Protein AF-A0A9W9Z3E3-F1 (afdb_monomer_lite)

Sequence (407 aa):
MTTNWYSVPPYMSRKEGSYEGLFPFILDWVTRTCCMPCINGHGPTAVDYEHDRGGMTAEKDNVSVVHKNEYEADMSFPIEGYKGQSRYGTYRYVPLMESAGVAFVASLPTAGEKTNFVIMVCTACFPMLVMTILMMLLAGTVLWALESNTNPEEFPKLFTRGLWEGFWWAYTTCTTLGYGDKVPRSVLGRLFTIAWTLAGLVIMSLLVAEMTNALISYSVLQTTNRKIYGAKIGAIQASPEFALGVRKTARMNPVLAGASMKLEKCFLDFVELNKGDISHKIEETVKTPTLHDESIAEDIGLLDPTADQFYLSVLGALILFAVASLCGLAYHTHRVLKQRANTAAYNHLATIRREMEQEVNRFYRRFSEIVNKLRKTHIRERRLFLASKRSNFYQIKHTSYRSYAEY

Foldseek 3Di:
DEAAEEDDPPAWDDDPNDIHHVPQVVVQVCQCVPVPADPPPPGGDDYDQQAWQVRHGSYDPAPVVLVVCVVGHPYTDDDDDDPPQQDDVPHGDDDDDDDPDDDDDDDDDDPVVVVVLVVVLVVQLVVLVVVLLVVLLVQLLVLLVVACVPPCPQQPVPNVRNSVSSSVCLVCLLVVVCPVSHDGDDPVSVVSSVVSSVVSVVSVVVSVVSSVVSQLVVLCPPQPDPQLAAAEDEDAPNDPVQVVSVVSNHNYDHDDPPDDPPVVVVVVVVCVVCVPVCVVCCVVVDPPPPPPPPSCSVRPCCPVPPDPNVVVVVVVVVVVVVVVVVVVVVVVVVVVVVVVVVVVVVVVVVVVVVVVVVVVVVVVVVVVVVVVVVVVVVVVVVVVVVVVVVVVVVVVVVVVVVVVVPD

Structure (mmCIF, N/CA/C/O backbone):
data_AF-A0A9W9Z3E3-F1
#
_entry.id   AF-A0A9W9Z3E3-F1
#
loop_
_atom_site.group_PDB
_atom_site.id
_atom_site.type_symbol
_atom_site.label_atom_id
_atom_site.label_alt_id
_atom_site.label_comp_id
_atom_site.label_asym_id
_atom_site.label_entity_id
_atom_site.label_seq_id
_atom_site.pdbx_PDB_ins_code
_atom_site.Cartn_x
_atom_site.Cartn_y
_atom_site.Cartn_z
_atom_site.occupancy
_atom_site.B_iso_or_equiv
_atom_site.auth_seq_id
_atom_site.auth_comp_id
_atom_site.auth_asym_id
_atom_site.auth_atom_id
_atom_site.pdbx_PDB_model_num
ATOM 1 N N . MET A 1 1 ? 31.876 -4.928 -55.968 1.00 79.94 1 MET A N 1
ATOM 2 C CA . MET A 1 1 ? 30.454 -5.087 -55.589 1.00 79.94 1 MET A CA 1
ATOM 3 C C . MET A 1 1 ? 30.019 -3.787 -54.959 1.00 79.94 1 MET A C 1
ATOM 5 O O . MET A 1 1 ? 30.710 -3.324 -54.064 1.00 79.94 1 MET A O 1
ATOM 9 N N . THR A 1 2 ? 28.961 -3.183 -55.479 1.00 85.81 2 THR A N 1
ATOM 10 C CA . THR A 1 2 ? 28.475 -1.864 -55.042 1.00 85.81 2 THR A CA 1
ATOM 11 C C . THR A 1 2 ? 27.702 -1.973 -53.737 1.00 85.81 2 THR A C 1
ATOM 13 O O . THR A 1 2 ? 27.032 -2.983 -53.495 1.00 85.81 2 THR A O 1
ATOM 16 N N . THR A 1 3 ? 27.790 -0.948 -52.894 1.00 88.12 3 THR A N 1
ATOM 17 C CA . THR A 1 3 ? 27.108 -0.934 -51.597 1.00 88.12 3 THR A CA 1
ATOM 18 C C . THR A 1 3 ? 26.205 0.278 -51.433 1.00 88.12 3 THR A C 1
ATOM 20 O O . THR A 1 3 ? 26.329 1.281 -52.129 1.00 88.12 3 THR A O 1
ATOM 23 N N . ASN A 1 4 ? 25.267 0.158 -50.504 1.00 89.69 4 ASN A N 1
ATOM 24 C CA . ASN A 1 4 ? 24.410 1.239 -50.049 1.00 89.69 4 ASN A CA 1
ATOM 25 C C . ASN A 1 4 ? 24.325 1.153 -48.520 1.00 89.69 4 ASN A C 1
ATOM 27 O O . ASN A 1 4 ? 23.906 0.119 -47.987 1.00 89.69 4 ASN A O 1
ATOM 31 N N . TRP A 1 5 ? 24.771 2.191 -47.808 1.00 88.25 5 TRP A N 1
ATOM 32 C CA . TRP A 1 5 ? 24.929 2.117 -46.359 1.00 88.25 5 TRP A CA 1
ATOM 33 C C . TRP A 1 5 ? 24.675 3.422 -45.599 1.00 88.25 5 TRP A C 1
ATOM 35 O O . TRP A 1 5 ? 24.687 4.516 -46.156 1.00 88.25 5 TRP A O 1
ATOM 45 N N . TYR A 1 6 ? 24.417 3.286 -44.294 1.00 87.19 6 TYR A N 1
ATOM 46 C CA . TYR A 1 6 ? 24.228 4.395 -43.350 1.00 87.19 6 TYR A CA 1
ATOM 47 C C . TYR A 1 6 ? 25.208 4.282 -42.175 1.00 87.19 6 TYR A C 1
ATOM 49 O O . TYR A 1 6 ? 25.476 3.179 -41.691 1.00 87.19 6 TYR A O 1
ATOM 57 N N . SER A 1 7 ? 25.741 5.418 -41.715 1.00 86.25 7 SER A N 1
ATOM 58 C CA . SER A 1 7 ? 26.729 5.474 -40.632 1.00 86.25 7 SER A CA 1
ATOM 59 C C . SER A 1 7 ? 26.086 5.174 -39.273 1.00 86.25 7 SER A C 1
ATOM 61 O O . SER A 1 7 ? 25.266 5.944 -38.775 1.00 86.25 7 SER A O 1
ATOM 63 N N . VAL A 1 8 ? 26.462 4.042 -38.669 1.00 81.50 8 VAL A N 1
ATOM 64 C CA . VAL A 1 8 ? 26.004 3.601 -37.340 1.00 81.50 8 VAL A CA 1
ATOM 65 C C . VAL A 1 8 ? 27.182 2.970 -36.590 1.00 81.50 8 VAL A C 1
ATOM 67 O O . VAL A 1 8 ? 27.413 1.762 -36.706 1.00 81.50 8 VAL A O 1
ATOM 70 N N . PRO A 1 9 ? 27.962 3.748 -35.821 1.00 80.56 9 PRO A N 1
ATOM 71 C CA . PRO A 1 9 ? 29.017 3.201 -34.971 1.00 80.56 9 PRO A CA 1
ATOM 72 C C . PRO A 1 9 ? 28.441 2.241 -33.908 1.00 80.56 9 PRO A C 1
ATOM 74 O O . PRO A 1 9 ? 27.387 2.542 -33.344 1.00 80.56 9 PRO A O 1
ATOM 77 N N . PRO A 1 10 ? 29.095 1.100 -33.599 1.00 82.44 10 PRO A N 1
ATOM 78 C CA . PRO A 1 10 ? 30.403 0.625 -34.080 1.00 82.44 10 PRO A CA 1
ATOM 79 C C . PRO A 1 10 ? 30.342 -0.246 -35.355 1.00 82.44 10 PRO A C 1
ATOM 81 O O . PRO A 1 10 ? 31.330 -0.876 -35.734 1.00 82.44 10 PRO A O 1
ATOM 84 N N . TYR A 1 11 ? 29.186 -0.343 -36.011 1.00 83.00 11 TYR A N 1
ATOM 85 C CA . TYR A 1 11 ? 28.968 -1.287 -37.107 1.00 83.00 11 TYR A CA 1
ATOM 86 C C . TYR A 1 11 ? 29.518 -0.804 -38.448 1.00 83.00 11 TYR A C 1
ATOM 88 O O . TYR A 1 11 ? 30.091 -1.600 -39.192 1.00 83.00 11 TYR A O 1
ATOM 96 N N . MET A 1 12 ? 29.351 0.482 -38.748 1.00 85.25 12 MET A N 1
ATOM 97 C CA . MET A 1 12 ? 29.863 1.126 -39.955 1.00 85.25 12 MET A CA 1
ATOM 98 C C . MET A 1 12 ? 30.114 2.604 -39.672 1.00 85.25 12 MET A C 1
ATOM 100 O O . MET A 1 12 ? 29.231 3.293 -39.161 1.00 85.25 12 MET A O 1
ATOM 104 N N . SER A 1 13 ? 31.303 3.089 -40.005 1.00 87.12 13 SER A N 1
ATOM 105 C CA . SER A 1 13 ? 31.675 4.494 -39.894 1.00 87.12 13 SER A CA 1
ATOM 106 C C . SER A 1 13 ? 32.766 4.844 -40.900 1.00 87.12 13 SER A C 1
ATOM 108 O O . SER A 1 13 ? 33.532 3.983 -41.337 1.00 87.12 13 SER A O 1
ATOM 110 N N . ARG A 1 14 ? 32.854 6.125 -41.254 1.00 85.50 14 ARG A N 1
ATOM 111 C CA . ARG A 1 14 ? 33.903 6.651 -42.124 1.00 85.50 14 ARG A CA 1
ATOM 112 C C . ARG A 1 14 ? 34.845 7.529 -41.307 1.00 85.50 14 ARG A C 1
ATOM 114 O O . ARG A 1 14 ? 34.413 8.547 -40.765 1.00 85.50 14 ARG A O 1
ATOM 121 N N . LYS A 1 15 ? 36.124 7.156 -41.234 1.00 81.75 15 LYS A N 1
ATOM 122 C CA . LYS A 1 15 ? 37.186 7.938 -40.580 1.00 81.75 15 LYS A CA 1
ATOM 123 C C . LYS A 1 15 ? 38.304 8.217 -41.582 1.00 81.75 15 LYS A C 1
ATOM 125 O O . LYS A 1 15 ? 38.870 7.291 -42.142 1.00 81.75 15 LYS A O 1
ATOM 130 N N . GLU A 1 16 ? 38.585 9.497 -41.841 1.00 77.00 16 GLU A N 1
ATOM 131 C CA . GLU A 1 16 ? 39.736 9.959 -42.649 1.00 77.00 16 GLU A CA 1
ATOM 132 C C . GLU A 1 16 ? 39.914 9.261 -44.020 1.00 77.00 16 GLU A C 1
ATOM 134 O O . GLU A 1 16 ? 41.026 9.051 -44.491 1.00 77.00 16 GLU A O 1
ATOM 139 N N . GLY A 1 17 ? 38.808 8.904 -44.687 1.00 75.12 17 GLY A N 1
ATOM 140 C CA . GLY A 1 17 ? 38.830 8.225 -45.993 1.00 75.12 17 GLY A CA 1
ATOM 141 C C . GLY A 1 17 ? 38.913 6.695 -45.931 1.00 75.12 17 GLY A C 1
ATOM 142 O O . GLY A 1 17 ? 38.809 6.052 -46.969 1.00 75.12 17 GLY A O 1
ATOM 143 N N . SER A 1 18 ? 39.027 6.115 -44.734 1.00 80.44 18 SER A N 1
ATOM 144 C CA . SER A 1 18 ? 38.912 4.678 -44.473 1.00 80.44 18 SER A CA 1
ATOM 145 C C . SER A 1 18 ? 37.507 4.307 -43.979 1.00 80.44 18 SER A C 1
ATOM 147 O O . SER A 1 18 ? 36.839 5.091 -43.293 1.00 80.44 18 SER A O 1
ATOM 149 N N . TYR A 1 19 ? 37.067 3.095 -44.325 1.00 86.69 19 TYR A N 1
ATOM 150 C CA . TYR A 1 19 ? 35.799 2.509 -43.889 1.00 86.69 19 TYR A CA 1
ATOM 151 C C . TYR A 1 19 ? 36.064 1.553 -42.731 1.00 86.69 19 TYR A C 1
ATOM 153 O O . TYR A 1 19 ? 36.635 0.478 -42.913 1.00 86.69 19 TYR A O 1
ATOM 161 N N . GLU A 1 20 ? 35.653 1.953 -41.531 1.00 84.94 20 GLU A N 1
ATOM 162 C CA . GLU A 1 20 ? 35.907 1.211 -40.301 1.00 84.94 20 GLU A CA 1
ATOM 163 C C . GLU A 1 20 ? 34.605 0.734 -39.672 1.00 84.94 20 GLU A C 1
ATOM 165 O O . GLU A 1 20 ? 33.596 1.444 -39.624 1.00 84.94 20 GLU A O 1
ATOM 170 N N . GLY A 1 21 ? 34.642 -0.482 -39.142 1.00 85.44 21 GLY A N 1
ATOM 171 C CA . GLY A 1 21 ? 33.518 -1.081 -38.448 1.00 85.44 21 GLY A CA 1
ATOM 172 C C . GLY A 1 21 ? 33.441 -2.575 -38.691 1.00 85.44 21 GLY A C 1
ATOM 173 O O . GLY A 1 21 ? 34.265 -3.178 -39.384 1.00 85.44 21 GLY A O 1
ATOM 174 N N . LEU A 1 22 ? 32.409 -3.173 -38.115 1.00 85.06 22 LEU A N 1
ATOM 175 C CA . LEU A 1 22 ? 32.167 -4.599 -38.240 1.00 85.06 22 LEU A CA 1
ATOM 176 C C . LEU A 1 22 ? 31.778 -5.005 -39.673 1.00 85.06 22 LEU A C 1
ATOM 178 O O . LEU A 1 22 ? 32.251 -6.031 -40.159 1.00 85.06 22 LEU A O 1
ATOM 182 N N . PHE A 1 23 ? 30.940 -4.217 -40.360 1.00 86.69 23 PHE A N 1
ATOM 183 C CA . PHE A 1 23 ? 30.477 -4.568 -41.707 1.00 86.69 23 PHE A CA 1
ATOM 184 C C . PHE A 1 23 ? 31.610 -4.570 -42.745 1.00 86.69 23 PHE A C 1
ATOM 186 O O . PHE A 1 23 ? 31.738 -5.595 -43.416 1.00 86.69 23 PHE A O 1
ATOM 193 N N . PRO A 1 24 ? 32.474 -3.536 -42.858 1.00 88.44 24 PRO A N 1
ATOM 194 C CA . PRO A 1 24 ? 33.596 -3.570 -43.797 1.00 88.44 24 PRO A CA 1
ATOM 195 C C . PRO A 1 24 ? 34.534 -4.750 -43.565 1.00 88.44 24 PRO A C 1
ATOM 197 O O . PRO A 1 24 ? 34.915 -5.437 -44.508 1.00 88.44 24 PRO A O 1
ATOM 200 N N . PHE A 1 25 ? 34.837 -5.049 -42.296 1.00 85.88 25 PHE A N 1
ATOM 201 C CA . PHE A 1 25 ? 35.684 -6.181 -41.929 1.00 85.88 25 PHE A CA 1
ATOM 202 C C . PHE A 1 25 ? 35.102 -7.521 -42.408 1.00 85.88 25 PHE A C 1
ATOM 204 O O . PHE A 1 25 ? 35.803 -8.317 -43.036 1.00 85.88 25 PHE A O 1
ATOM 211 N N . ILE A 1 26 ? 33.814 -7.771 -42.147 1.00 84.50 26 ILE A N 1
ATOM 212 C CA . ILE A 1 26 ? 33.147 -9.018 -42.546 1.00 84.50 26 ILE A CA 1
ATOM 213 C C . ILE A 1 26 ? 33.014 -9.104 -44.069 1.00 84.50 26 ILE A C 1
ATOM 215 O O . ILE A 1 26 ? 33.304 -10.150 -44.648 1.00 84.50 26 ILE A O 1
ATOM 219 N N . LEU A 1 27 ? 32.569 -8.032 -44.726 1.00 84.06 27 LEU A N 1
ATOM 220 C CA . LEU A 1 27 ? 32.295 -8.037 -46.162 1.00 84.06 27 LEU A CA 1
ATOM 221 C C . LEU A 1 27 ? 33.575 -8.188 -46.982 1.00 84.06 27 LEU A C 1
ATOM 223 O O . LE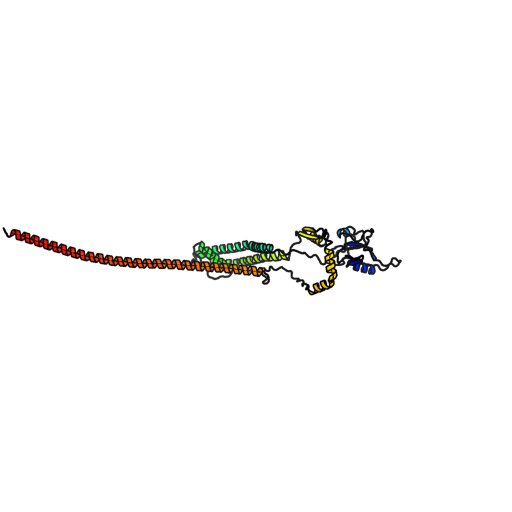U A 1 27 ? 33.599 -8.994 -47.913 1.00 84.06 27 LEU A O 1
ATOM 227 N N . ASP A 1 28 ? 34.658 -7.513 -46.607 1.00 84.44 28 ASP A N 1
ATOM 228 C CA . ASP A 1 28 ? 35.954 -7.679 -47.269 1.00 84.44 28 ASP A CA 1
ATOM 229 C C . ASP A 1 28 ? 36.500 -9.098 -47.081 1.00 84.44 28 ASP A C 1
ATOM 231 O O . ASP A 1 28 ? 37.038 -9.694 -48.017 1.00 84.44 28 ASP A O 1
ATOM 235 N N . TRP A 1 29 ? 36.329 -9.681 -45.892 1.00 82.44 29 TRP A N 1
ATOM 236 C CA . TRP A 1 29 ? 36.762 -11.049 -45.625 1.00 82.44 29 TRP A CA 1
ATOM 237 C C . TRP A 1 29 ? 35.956 -12.081 -46.427 1.00 82.44 29 TRP A C 1
ATOM 239 O O . TRP A 1 29 ? 36.536 -12.956 -47.081 1.00 82.44 29 TRP A O 1
ATOM 249 N N . VAL A 1 30 ? 34.626 -11.961 -46.439 1.00 78.94 30 VAL A N 1
ATOM 250 C CA . VAL A 1 30 ? 33.724 -12.869 -47.165 1.00 78.94 30 VAL A CA 1
ATOM 251 C C . VAL A 1 30 ? 33.922 -12.750 -48.673 1.00 78.94 30 VAL A C 1
ATOM 253 O O . VAL A 1 30 ? 34.034 -13.766 -49.355 1.00 78.94 30 VAL A O 1
ATOM 256 N N . THR A 1 31 ? 34.014 -11.535 -49.215 1.00 77.12 31 THR A N 1
ATOM 257 C CA . THR A 1 31 ? 34.186 -11.341 -50.663 1.00 77.12 31 THR A CA 1
ATOM 258 C C . THR A 1 31 ? 35.518 -11.883 -51.163 1.00 77.12 31 THR A C 1
ATOM 260 O O . THR A 1 31 ? 35.532 -12.593 -52.171 1.00 77.12 31 THR A O 1
ATOM 263 N N . ARG A 1 32 ? 36.618 -11.663 -50.431 1.00 75.56 32 ARG A N 1
ATOM 264 C CA . ARG A 1 32 ? 37.931 -12.237 -50.770 1.00 75.56 32 ARG A CA 1
ATOM 265 C C . ARG A 1 32 ? 37.937 -13.762 -50.697 1.00 75.56 32 ARG A C 1
ATOM 267 O O . ARG A 1 32 ? 38.517 -14.404 -51.569 1.00 75.56 32 ARG A O 1
ATOM 274 N N . THR A 1 33 ? 37.279 -14.337 -49.690 1.00 76.12 33 THR A N 1
ATOM 275 C CA . THR A 1 33 ? 37.248 -15.793 -49.476 1.00 76.12 33 THR A CA 1
ATOM 276 C C . THR A 1 33 ? 36.352 -16.504 -50.491 1.00 76.12 33 THR A C 1
ATOM 278 O O . THR A 1 33 ? 36.727 -17.545 -51.025 1.00 76.12 33 THR A O 1
ATOM 281 N N . CYS A 1 34 ? 35.174 -15.951 -50.786 1.00 72.62 34 CYS A N 1
ATOM 282 C CA . CYS A 1 34 ? 34.179 -16.609 -51.632 1.00 72.62 34 CYS A CA 1
ATOM 283 C C . CYS A 1 34 ? 34.364 -16.347 -53.129 1.00 72.62 34 CYS A C 1
ATOM 285 O O . CYS A 1 34 ? 34.066 -17.232 -53.927 1.00 72.62 34 CYS A O 1
ATOM 287 N N . CYS A 1 35 ? 34.810 -15.152 -53.531 1.00 70.56 35 CYS A N 1
ATOM 288 C CA . CYS A 1 35 ? 34.822 -14.788 -54.951 1.00 70.56 35 CYS A CA 1
ATOM 289 C C . CYS A 1 35 ? 36.091 -15.234 -55.683 1.00 70.56 35 CYS A C 1
ATOM 291 O O . CYS A 1 35 ? 36.029 -15.399 -56.897 1.00 70.56 35 CYS A O 1
ATOM 293 N N . MET A 1 36 ? 37.204 -15.469 -54.969 1.00 65.19 36 MET A N 1
ATOM 294 C CA . MET A 1 36 ? 38.528 -15.766 -55.543 1.00 65.19 36 MET A CA 1
ATOM 295 C C . MET A 1 36 ? 38.990 -14.714 -56.593 1.00 65.19 36 MET A C 1
ATOM 297 O O . MET A 1 36 ? 38.226 -13.841 -57.012 1.00 65.19 36 MET A O 1
ATOM 301 N N . PRO A 1 37 ? 40.277 -14.671 -56.981 1.00 71.06 37 PRO A N 1
ATOM 302 C CA . PRO A 1 37 ? 40.711 -13.768 -58.046 1.00 71.06 37 PRO A CA 1
ATOM 303 C C . PRO A 1 37 ? 40.162 -14.213 -59.408 1.00 71.06 37 PRO A C 1
ATOM 305 O O . PRO A 1 37 ? 40.204 -15.393 -59.762 1.00 71.06 37 PRO A O 1
ATOM 308 N N . CYS A 1 38 ? 39.679 -13.256 -60.199 1.00 69.62 38 CYS A N 1
ATOM 309 C CA . CYS A 1 38 ? 39.196 -13.518 -61.550 1.00 69.62 38 CYS A CA 1
ATOM 310 C C . CYS A 1 38 ? 40.362 -13.931 -62.464 1.00 69.62 38 CYS A C 1
ATOM 312 O O . CYS A 1 38 ? 41.304 -13.165 -62.665 1.00 69.62 38 CYS A O 1
ATOM 314 N N . ILE A 1 39 ? 40.267 -15.117 -63.073 1.00 67.69 39 ILE A N 1
ATOM 315 C CA . ILE A 1 39 ? 41.341 -15.732 -63.881 1.00 67.69 39 ILE A CA 1
ATOM 316 C C . ILE A 1 39 ? 41.665 -14.911 -65.152 1.00 67.69 39 ILE A C 1
ATOM 318 O O . ILE A 1 39 ? 42.793 -14.936 -65.634 1.00 67.69 39 ILE A O 1
ATOM 322 N N . ASN A 1 40 ? 40.721 -14.100 -65.647 1.00 71.81 40 ASN A N 1
ATOM 323 C CA . ASN A 1 40 ? 40.859 -13.303 -66.877 1.00 71.81 40 ASN A CA 1
ATOM 324 C C . ASN A 1 40 ? 41.462 -11.894 -66.667 1.00 71.81 40 ASN A C 1
ATOM 326 O O . ASN A 1 40 ? 41.159 -10.976 -67.422 1.00 71.81 40 ASN A O 1
ATOM 330 N N . GLY A 1 41 ? 42.288 -11.689 -65.635 1.00 65.62 41 GLY A N 1
ATOM 331 C CA . GLY A 1 41 ? 43.037 -10.433 -65.446 1.00 65.62 41 GLY A CA 1
ATOM 332 C C . GLY A 1 41 ? 42.264 -9.275 -64.800 1.00 65.62 41 GLY A C 1
ATOM 333 O O . GLY A 1 41 ? 42.801 -8.179 -64.686 1.00 65.62 41 GLY A O 1
ATOM 334 N N . HIS A 1 42 ? 41.039 -9.507 -64.322 1.00 69.94 42 HIS A N 1
ATOM 335 C CA . HIS A 1 42 ? 40.226 -8.490 -63.635 1.00 69.94 42 HIS A CA 1
ATOM 336 C C . HIS A 1 42 ? 40.556 -8.316 -62.136 1.00 69.94 42 HIS A C 1
ATOM 338 O O . HIS A 1 42 ? 39.926 -7.504 -61.466 1.00 69.94 42 HIS A O 1
ATOM 344 N N . GLY A 1 43 ? 41.547 -9.047 -61.609 1.00 75.69 43 GLY A N 1
ATOM 345 C CA . GLY A 1 43 ? 42.008 -8.914 -60.223 1.00 75.69 43 GLY A CA 1
ATOM 346 C C . GLY A 1 43 ? 41.074 -9.541 -59.172 1.00 75.69 43 GLY A C 1
ATOM 347 O O . GLY A 1 43 ? 40.173 -10.315 -59.516 1.00 75.69 43 GLY A O 1
ATOM 348 N N . PRO A 1 44 ? 41.324 -9.282 -57.873 1.00 73.81 44 PRO A N 1
ATOM 349 C CA . PRO A 1 44 ? 40.460 -9.730 -56.785 1.00 73.81 44 PRO A CA 1
ATOM 350 C C . PRO A 1 44 ? 39.157 -8.924 -56.738 1.00 73.81 44 PRO A C 1
ATOM 352 O O . PRO A 1 44 ? 39.146 -7.717 -56.974 1.00 73.81 44 PRO A O 1
ATOM 355 N N . THR A 1 45 ? 38.056 -9.586 -56.380 1.00 77.25 45 THR A N 1
ATOM 356 C CA . THR A 1 45 ? 36.779 -8.899 -56.144 1.00 77.25 45 THR A CA 1
ATOM 357 C C . THR A 1 45 ? 36.886 -8.037 -54.886 1.00 77.25 45 THR A C 1
ATOM 359 O O . THR A 1 45 ? 37.235 -8.548 -53.823 1.00 77.25 45 THR A O 1
ATOM 362 N N . ALA A 1 46 ? 36.569 -6.748 -55.007 1.00 81.38 46 ALA A N 1
ATOM 363 C CA . ALA A 1 46 ? 36.526 -5.800 -53.897 1.00 81.38 46 ALA A CA 1
ATOM 364 C C . ALA A 1 46 ? 35.113 -5.233 -53.704 1.00 81.38 46 ALA A C 1
ATOM 366 O O . ALA A 1 46 ? 34.293 -5.201 -54.635 1.00 81.38 46 ALA A O 1
ATOM 367 N N . VAL A 1 47 ? 34.831 -4.800 -52.480 1.00 86.06 47 VAL A N 1
ATOM 368 C CA . VAL A 1 47 ? 33.605 -4.090 -52.118 1.00 86.06 47 VAL A CA 1
ATOM 369 C C . VAL A 1 47 ? 33.839 -2.595 -52.319 1.00 86.06 47 VAL A C 1
ATOM 371 O O . VAL A 1 47 ? 34.868 -2.068 -51.909 1.00 86.06 47 VAL A O 1
ATOM 374 N N . ASP A 1 48 ? 32.906 -1.935 -52.996 1.00 86.88 48 ASP A N 1
ATOM 375 C CA . ASP A 1 48 ? 32.918 -0.494 -53.220 1.00 86.88 48 ASP A CA 1
ATOM 376 C C . ASP A 1 48 ? 32.006 0.169 -52.183 1.00 86.88 48 ASP A C 1
ATOM 378 O O . ASP A 1 48 ? 30.788 -0.029 -52.200 1.00 86.88 48 ASP A O 1
ATOM 382 N N . TYR A 1 49 ? 32.616 0.912 -51.258 1.00 88.62 49 TYR A N 1
ATOM 383 C CA . TYR A 1 49 ? 31.930 1.676 -50.211 1.00 88.62 49 TYR A CA 1
ATOM 384 C C . TYR A 1 49 ? 31.736 3.152 -50.576 1.00 88.62 49 TYR A C 1
ATOM 386 O O . TYR A 1 49 ? 31.163 3.894 -49.778 1.00 88.62 49 TYR A O 1
ATOM 394 N N . GLU A 1 50 ? 32.214 3.585 -51.744 1.00 87.62 50 GLU A N 1
ATOM 395 C CA . GLU A 1 50 ? 32.115 4.965 -52.218 1.00 87.62 50 GLU A CA 1
ATOM 396 C C . GLU A 1 50 ? 30.889 5.170 -53.095 1.00 87.62 50 GLU A C 1
ATOM 398 O O . GLU A 1 50 ? 30.175 6.161 -52.914 1.00 87.62 50 GLU A O 1
ATOM 403 N N . HIS A 1 51 ? 30.625 4.229 -54.004 1.00 88.31 51 HIS A N 1
ATOM 404 C CA . HIS A 1 51 ? 29.596 4.381 -55.025 1.00 88.31 51 HIS A CA 1
ATOM 405 C C . HIS A 1 51 ? 28.578 3.236 -55.032 1.00 88.31 51 HIS A C 1
ATOM 407 O O . HIS A 1 51 ? 28.904 2.055 -54.865 1.00 88.31 51 HIS A O 1
ATOM 413 N N . ASP A 1 52 ? 27.321 3.603 -55.271 1.00 85.06 52 ASP A N 1
ATOM 414 C CA . ASP A 1 52 ? 26.261 2.659 -55.604 1.00 85.06 52 ASP A CA 1
ATOM 415 C C . ASP A 1 52 ? 26.278 2.303 -57.105 1.00 85.06 52 ASP A C 1
ATOM 417 O O . ASP A 1 52 ? 27.068 2.824 -57.897 1.00 85.06 52 ASP A O 1
ATOM 421 N N . ARG A 1 53 ? 25.404 1.387 -57.535 1.00 80.06 53 ARG A N 1
ATOM 422 C CA . ARG A 1 53 ? 25.312 0.935 -58.936 1.00 80.06 53 ARG A CA 1
ATOM 423 C C . ARG A 1 53 ? 24.922 2.055 -59.901 1.00 80.06 53 ARG A C 1
ATOM 425 O O . ARG A 1 53 ? 25.186 1.933 -61.097 1.00 80.06 53 ARG A O 1
ATOM 432 N N . GLY A 1 54 ? 24.287 3.115 -59.402 1.00 79.56 54 GLY A N 1
ATOM 433 C CA . GLY A 1 54 ? 23.934 4.314 -60.160 1.00 79.56 54 GLY A CA 1
ATOM 434 C C . GLY A 1 54 ? 25.065 5.343 -60.248 1.00 79.56 54 GLY A C 1
ATOM 435 O O . GLY A 1 54 ? 24.909 6.341 -60.949 1.00 79.56 54 GLY A O 1
ATOM 436 N N . GLY A 1 55 ? 26.193 5.114 -59.567 1.00 80.69 55 GLY A N 1
ATOM 437 C CA . GLY A 1 55 ? 27.313 6.051 -59.485 1.00 80.69 55 GLY A CA 1
ATOM 438 C C . GLY A 1 55 ? 27.088 7.203 -58.500 1.00 80.69 55 GLY A C 1
ATOM 439 O O . GLY A 1 55 ? 27.840 8.176 -58.530 1.00 80.69 55 GLY A O 1
ATOM 440 N N . MET A 1 56 ? 26.064 7.128 -57.646 1.00 83.50 56 MET A N 1
ATOM 441 C CA . MET A 1 56 ? 25.844 8.077 -56.550 1.00 83.50 56 MET A CA 1
ATOM 442 C C . MET A 1 56 ? 26.582 7.615 -55.288 1.00 83.50 56 MET A C 1
ATOM 444 O O . MET A 1 56 ? 27.075 6.491 -55.223 1.00 83.50 56 MET A O 1
ATOM 448 N N . THR A 1 57 ? 26.662 8.474 -54.267 1.00 87.12 57 THR A N 1
ATOM 449 C CA . THR A 1 57 ? 27.342 8.136 -53.008 1.00 87.12 57 THR A CA 1
ATOM 450 C C . THR A 1 57 ? 26.674 6.941 -52.327 1.00 87.12 57 THR A C 1
ATOM 452 O O . THR A 1 57 ? 25.459 6.943 -52.100 1.00 87.12 57 THR A O 1
ATOM 455 N N . ALA A 1 58 ? 27.468 5.928 -51.979 1.00 86.50 58 ALA A N 1
ATOM 456 C CA . ALA A 1 58 ? 27.002 4.745 -51.257 1.00 86.50 58 ALA A CA 1
ATOM 457 C C . ALA A 1 58 ? 26.535 5.086 -49.831 1.00 86.50 58 ALA A C 1
ATOM 459 O O . ALA A 1 58 ? 25.585 4.480 -49.340 1.00 86.50 58 ALA A O 1
ATOM 460 N N . GLU A 1 59 ? 27.158 6.083 -49.193 1.00 88.50 59 GLU A N 1
ATOM 461 C CA . GLU A 1 59 ? 26.721 6.640 -47.910 1.00 88.50 59 GLU A CA 1
ATOM 462 C C . GLU A 1 59 ? 25.425 7.447 -48.092 1.00 88.50 59 GLU A C 1
ATOM 464 O O . GLU A 1 59 ? 25.358 8.371 -48.912 1.00 88.50 59 GLU A O 1
ATOM 469 N N . LYS A 1 60 ? 24.386 7.092 -47.332 1.00 85.75 60 LYS A N 1
ATOM 470 C CA . LYS A 1 60 ? 23.090 7.786 -47.305 1.00 85.75 60 LYS A CA 1
ATOM 471 C C . LYS A 1 60 ? 22.928 8.582 -46.011 1.00 85.75 60 LYS A C 1
ATOM 473 O O . LYS A 1 60 ? 23.560 8.280 -45.009 1.00 85.75 60 LYS A O 1
ATOM 478 N N . ASP A 1 61 ? 22.017 9.555 -46.007 1.00 79.25 61 ASP A N 1
ATOM 479 C CA . ASP A 1 61 ? 21.765 10.420 -44.838 1.00 79.25 61 ASP A CA 1
ATOM 480 C C . ASP A 1 61 ? 20.862 9.788 -43.768 1.00 79.25 61 ASP A C 1
ATOM 482 O O . ASP A 1 61 ? 20.775 10.278 -42.641 1.00 79.25 61 ASP A O 1
ATOM 486 N N . ASN A 1 62 ? 20.112 8.741 -44.118 1.00 73.00 62 ASN A N 1
ATOM 487 C CA . ASN A 1 62 ? 19.153 8.112 -43.214 1.00 73.00 62 ASN A CA 1
ATOM 488 C C . ASN A 1 62 ? 18.949 6.638 -43.586 1.00 73.00 62 ASN A C 1
ATOM 490 O O . ASN A 1 62 ? 18.860 6.299 -44.768 1.00 73.00 62 ASN A O 1
ATOM 494 N N . VAL A 1 63 ? 18.761 5.781 -42.579 1.00 74.94 63 VAL A N 1
ATOM 495 C CA . VAL A 1 63 ? 18.380 4.363 -42.725 1.00 74.94 63 VAL A CA 1
ATOM 496 C C . VAL A 1 63 ? 17.160 4.193 -43.639 1.00 74.94 63 VAL A C 1
ATOM 498 O O . VAL A 1 63 ? 17.098 3.283 -44.462 1.00 74.94 63 VAL A O 1
ATOM 501 N N . SER A 1 64 ? 16.205 5.126 -43.583 1.00 71.06 64 SER A N 1
ATOM 502 C CA . SER A 1 64 ? 15.014 5.100 -44.448 1.00 71.06 64 SER A CA 1
ATOM 503 C C . SER A 1 64 ? 15.335 5.203 -45.946 1.00 71.06 64 SER A C 1
ATOM 505 O O . SER A 1 64 ? 14.548 4.742 -46.770 1.00 71.06 64 SER A O 1
ATOM 507 N N . VAL A 1 65 ? 16.451 5.840 -46.311 1.00 75.38 65 VAL A N 1
ATOM 508 C CA . VAL A 1 65 ? 16.900 5.981 -47.706 1.00 75.38 65 VAL A CA 1
ATOM 509 C C . VAL A 1 65 ? 17.591 4.702 -48.171 1.00 75.38 65 VAL A C 1
ATOM 511 O O . VAL A 1 65 ? 17.348 4.264 -49.293 1.00 75.38 65 VAL A O 1
ATOM 514 N N . VAL A 1 66 ? 18.350 4.048 -47.286 1.00 78.38 66 VAL A N 1
ATOM 515 C CA . VAL A 1 66 ? 18.930 2.720 -47.546 1.00 78.38 66 VAL A CA 1
ATOM 516 C C . VAL A 1 66 ? 17.823 1.725 -47.909 1.00 78.38 66 VAL A C 1
ATOM 518 O O . VAL A 1 66 ? 17.936 1.037 -48.917 1.00 78.38 66 VAL A O 1
ATOM 521 N N . HIS A 1 67 ? 16.698 1.752 -47.182 1.00 72.50 67 HIS A N 1
ATOM 522 C CA . HIS A 1 67 ? 15.538 0.893 -47.456 1.00 72.50 67 HIS A CA 1
ATOM 523 C C . HIS A 1 67 ? 14.777 1.197 -48.753 1.00 72.50 67 HIS A C 1
ATOM 525 O O . HIS A 1 67 ? 14.105 0.330 -49.308 1.00 72.50 67 HIS A O 1
ATOM 531 N N . LYS A 1 68 ? 14.816 2.440 -49.241 1.00 70.69 68 LYS A N 1
ATOM 532 C CA . LYS A 1 68 ? 14.120 2.816 -50.484 1.00 70.69 68 LYS A CA 1
ATOM 533 C C . LYS A 1 68 ? 14.944 2.498 -51.727 1.00 70.69 68 LYS A C 1
ATOM 535 O O . LYS A 1 68 ? 14.369 2.144 -52.753 1.00 70.69 68 LYS A O 1
ATOM 540 N N . ASN A 1 69 ? 16.267 2.581 -51.616 1.00 66.00 69 ASN A N 1
ATOM 541 C CA . ASN A 1 69 ? 17.199 2.411 -52.728 1.00 66.00 69 ASN A CA 1
ATOM 542 C C . ASN A 1 69 ? 17.861 1.019 -52.729 1.00 66.00 69 ASN A C 1
ATOM 544 O O . ASN A 1 69 ? 18.973 0.850 -53.221 1.00 66.00 69 ASN A O 1
ATOM 548 N N . GLU A 1 70 ? 17.178 -0.001 -52.198 1.00 61.59 70 GLU A N 1
ATOM 549 C CA . GLU A 1 70 ? 17.685 -1.385 -52.122 1.00 61.59 70 GLU A CA 1
ATOM 550 C C . GLU A 1 70 ? 17.993 -1.994 -53.505 1.00 61.59 70 GLU A C 1
ATOM 552 O O . GLU A 1 70 ? 18.807 -2.905 -53.615 1.00 61.59 70 GLU A O 1
ATOM 557 N N . TYR A 1 71 ? 17.382 -1.473 -54.575 1.00 63.62 71 TYR A N 1
ATOM 558 C CA . TYR A 1 71 ? 17.580 -1.944 -55.953 1.00 63.62 71 TYR A CA 1
ATOM 559 C C . TYR A 1 71 ? 18.836 -1.375 -56.633 1.00 63.62 71 TYR A C 1
ATOM 561 O O . TYR A 1 71 ? 19.203 -1.825 -57.722 1.00 63.62 71 TYR A O 1
ATOM 569 N N . GLU A 1 72 ? 19.487 -0.388 -56.015 1.00 71.00 72 GLU A N 1
ATOM 570 C CA . GLU A 1 72 ? 20.605 0.361 -56.598 1.00 71.00 72 GLU A CA 1
ATOM 571 C C . GLU A 1 72 ? 21.976 -0.115 -56.096 1.00 71.00 72 GLU A C 1
ATOM 573 O O . GLU A 1 72 ? 22.985 0.477 -56.457 1.00 71.00 72 GLU A O 1
ATOM 578 N N . ALA A 1 73 ? 22.058 -1.186 -55.302 1.00 79.75 73 ALA A N 1
ATOM 579 C CA . ALA A 1 73 ? 23.332 -1.740 -54.838 1.00 79.75 73 ALA A CA 1
ATOM 580 C C . ALA A 1 73 ? 23.302 -3.270 -54.741 1.00 79.75 73 ALA A C 1
ATOM 582 O O . ALA A 1 73 ? 22.246 -3.877 -54.571 1.00 79.75 73 ALA A O 1
ATOM 583 N N . ASP A 1 74 ? 24.476 -3.900 -54.829 1.00 80.50 74 ASP A N 1
ATOM 584 C CA . ASP A 1 74 ? 24.612 -5.354 -54.664 1.00 80.50 74 ASP A CA 1
ATOM 585 C C . ASP A 1 74 ? 24.437 -5.777 -53.195 1.00 80.50 74 ASP A C 1
ATOM 587 O O . ASP A 1 74 ? 23.980 -6.885 -52.908 1.00 80.50 74 ASP A O 1
ATOM 591 N N . MET A 1 75 ? 24.801 -4.897 -52.255 1.00 82.56 75 MET A N 1
ATOM 592 C CA . MET A 1 75 ? 24.689 -5.113 -50.811 1.00 82.56 75 MET A CA 1
ATOM 593 C C . MET A 1 75 ? 24.166 -3.853 -50.119 1.00 82.56 75 MET A C 1
ATOM 595 O O . MET A 1 75 ? 24.643 -2.753 -50.385 1.00 82.56 75 MET A O 1
ATOM 599 N N . SER A 1 76 ? 23.215 -4.018 -49.200 1.00 85.81 76 SER A N 1
ATOM 600 C CA . SER A 1 76 ? 22.633 -2.911 -48.431 1.00 85.81 76 SER A CA 1
ATOM 601 C C . SER A 1 76 ? 22.691 -3.211 -46.930 1.00 85.81 76 SER A C 1
ATOM 603 O O . SER A 1 76 ? 22.279 -4.293 -46.506 1.00 85.81 76 SER A O 1
ATOM 605 N N . PHE A 1 77 ? 23.231 -2.290 -46.124 1.00 84.44 77 PHE A N 1
ATOM 606 C CA . PHE A 1 77 ? 23.396 -2.461 -44.670 1.00 84.44 77 PHE A CA 1
ATOM 607 C C . PHE A 1 77 ? 23.558 -1.111 -43.936 1.00 84.44 77 PHE A C 1
ATOM 609 O O . PHE A 1 77 ? 24.090 -0.173 -44.509 1.00 84.44 77 PHE A O 1
ATOM 616 N N . PRO A 1 78 ? 23.171 -0.980 -42.656 1.00 81.69 78 PRO A N 1
ATOM 617 C CA . PRO A 1 78 ? 22.477 -1.974 -41.848 1.00 81.69 78 PRO A CA 1
ATOM 618 C C . PRO A 1 78 ? 21.006 -2.104 -42.267 1.00 81.69 78 PRO A C 1
ATOM 620 O O . PRO A 1 78 ? 20.291 -1.114 -42.377 1.00 81.69 78 PRO A O 1
ATOM 623 N N . ILE A 1 79 ? 20.553 -3.344 -42.479 1.00 81.69 79 ILE A N 1
ATOM 624 C CA . ILE A 1 79 ? 19.134 -3.670 -42.658 1.00 81.69 79 ILE A CA 1
ATOM 625 C C . ILE A 1 79 ? 18.677 -4.443 -41.430 1.00 81.69 79 ILE A C 1
ATOM 627 O O . ILE A 1 79 ? 19.170 -5.535 -41.124 1.00 81.69 79 ILE A O 1
ATOM 631 N N . GLU A 1 80 ? 17.703 -3.876 -40.735 1.00 79.25 80 GLU A N 1
ATOM 632 C CA . GLU A 1 80 ? 17.089 -4.514 -39.583 1.00 79.25 80 GLU A CA 1
ATOM 633 C C . GLU A 1 80 ? 16.114 -5.606 -40.024 1.00 79.25 80 GLU A C 1
ATOM 635 O O . GLU A 1 80 ? 15.277 -5.414 -40.909 1.00 79.25 80 GLU A O 1
ATOM 640 N N . GLY A 1 81 ? 16.208 -6.761 -39.371 1.00 76.31 81 GLY A N 1
ATOM 641 C CA . GLY A 1 81 ? 15.337 -7.904 -39.603 1.00 76.31 81 GLY A CA 1
ATOM 642 C C . GLY A 1 81 ? 14.922 -8.570 -38.297 1.00 76.31 81 GLY A C 1
ATOM 643 O O . GLY A 1 81 ? 15.399 -8.227 -37.216 1.00 76.31 81 GLY A O 1
ATOM 644 N N . TYR A 1 82 ? 13.998 -9.522 -38.383 1.00 77.00 82 TYR A N 1
ATOM 645 C CA . TYR A 1 82 ? 13.600 -10.345 -37.240 1.00 77.00 82 TYR A CA 1
ATOM 646 C C . TYR A 1 82 ? 14.351 -11.682 -37.227 1.00 77.00 82 TYR A C 1
ATOM 648 O O . TYR A 1 82 ? 14.816 -12.179 -38.254 1.00 77.00 82 TYR A O 1
ATOM 656 N N . LYS A 1 83 ? 14.460 -12.298 -36.045 1.00 75.56 83 LYS A N 1
ATOM 657 C CA . LYS A 1 83 ? 15.137 -13.590 -35.881 1.00 75.56 83 LYS A CA 1
ATOM 658 C C . LYS A 1 83 ? 14.473 -14.660 -36.755 1.00 75.56 83 LYS A C 1
ATOM 660 O O . LYS A 1 83 ? 13.264 -14.863 -36.682 1.00 75.56 83 LYS A O 1
ATOM 665 N N . GLY A 1 84 ? 15.270 -15.333 -37.584 1.00 75.81 84 GLY A N 1
ATOM 666 C CA . GLY A 1 84 ? 14.788 -16.339 -38.539 1.00 75.81 84 GLY A CA 1
ATOM 667 C C . GLY A 1 84 ? 14.291 -15.777 -39.876 1.00 75.81 84 GLY A C 1
ATOM 668 O O . GLY A 1 84 ? 13.860 -16.547 -40.733 1.00 75.81 84 GLY A O 1
ATOM 669 N N . GLN A 1 85 ? 14.368 -14.462 -40.096 1.00 78.81 85 GLN A N 1
ATOM 670 C CA . GLN A 1 85 ? 14.136 -13.878 -41.413 1.00 78.81 85 GLN A CA 1
ATOM 671 C C . GLN A 1 85 ? 15.209 -14.367 -42.397 1.00 78.81 85 GLN A C 1
ATOM 673 O O . GLN A 1 85 ? 16.401 -14.278 -42.124 1.00 78.81 85 GLN A O 1
ATOM 678 N N . SER A 1 86 ? 14.789 -14.891 -43.550 1.00 74.69 86 SER A N 1
ATOM 679 C CA . SER A 1 86 ? 15.692 -15.360 -44.617 1.00 74.69 86 SER A CA 1
ATOM 680 C C . SER A 1 86 ? 15.616 -14.519 -45.893 1.00 74.69 86 SER A C 1
ATOM 682 O O . SER A 1 86 ? 16.443 -14.665 -46.798 1.00 74.69 86 SER A O 1
ATOM 684 N N . ARG A 1 87 ? 14.612 -13.643 -45.988 1.00 74.44 87 ARG A N 1
ATOM 685 C CA . ARG A 1 87 ? 14.355 -12.768 -47.134 1.00 74.44 87 ARG A CA 1
ATOM 686 C C . ARG A 1 87 ? 13.935 -11.384 -46.664 1.00 74.44 87 ARG A C 1
ATOM 688 O O . ARG A 1 87 ? 13.205 -11.264 -45.683 1.00 74.44 87 ARG A O 1
ATOM 695 N N . TYR A 1 88 ? 14.374 -10.361 -47.381 1.00 74.44 88 TYR A N 1
ATOM 696 C CA . TYR A 1 88 ? 13.944 -8.978 -47.215 1.00 74.44 88 TYR A CA 1
ATOM 697 C C . TYR A 1 88 ? 13.471 -8.487 -48.585 1.00 74.44 88 TYR A C 1
ATOM 699 O O . TYR A 1 88 ? 14.255 -8.432 -49.531 1.00 74.44 88 TYR A O 1
ATOM 707 N N . GLY A 1 89 ? 12.163 -8.260 -48.732 1.00 76.06 89 GLY A N 1
ATOM 708 C CA . GLY A 1 89 ? 11.554 -8.033 -50.045 1.00 76.06 89 GLY A CA 1
ATOM 709 C C . GLY A 1 89 ? 11.807 -9.204 -51.006 1.00 76.06 89 GLY A C 1
ATOM 710 O O . GLY A 1 89 ? 11.462 -10.352 -50.716 1.00 76.06 89 GLY A O 1
ATOM 711 N N . THR A 1 90 ? 12.421 -8.913 -52.152 1.00 73.25 90 THR A N 1
ATOM 712 C CA . THR A 1 90 ? 12.833 -9.898 -53.167 1.00 73.25 90 THR A CA 1
ATOM 713 C C . THR A 1 90 ? 14.243 -10.456 -52.941 1.00 73.25 90 THR A C 1
ATOM 715 O O . THR A 1 90 ? 14.612 -11.446 -53.576 1.00 73.25 90 THR A O 1
ATOM 718 N N . TYR A 1 91 ? 15.020 -9.871 -52.026 1.00 75.69 91 TYR A N 1
ATOM 719 C CA . TYR A 1 91 ? 16.421 -10.206 -51.782 1.00 75.69 91 TYR A CA 1
ATOM 720 C C . TYR A 1 91 ? 16.597 -11.190 -50.624 1.00 75.69 91 TYR A C 1
ATOM 722 O O . TYR A 1 91 ? 15.739 -11.349 -49.748 1.00 75.69 91 TYR A O 1
ATOM 730 N N . ARG A 1 92 ? 17.738 -11.887 -50.615 1.00 75.94 92 ARG A N 1
ATOM 731 C CA . ARG A 1 92 ? 18.107 -12.783 -49.516 1.00 75.94 92 ARG A CA 1
ATOM 732 C C . ARG A 1 92 ? 18.618 -11.957 -48.341 1.00 75.94 92 ARG A C 1
ATOM 734 O O . ARG A 1 92 ? 19.542 -11.170 -48.500 1.00 75.94 92 ARG A O 1
ATOM 741 N N . TYR A 1 93 ? 18.038 -12.182 -47.168 1.00 82.19 93 TYR A N 1
ATOM 742 C CA . TYR A 1 93 ? 18.479 -11.553 -45.929 1.00 82.19 93 TYR A CA 1
ATOM 743 C C . TYR A 1 93 ? 19.482 -12.462 -45.218 1.00 82.19 93 TYR A C 1
ATOM 745 O O . TYR A 1 93 ? 19.242 -13.667 -45.095 1.00 82.19 93 TYR A O 1
ATOM 753 N N . VAL A 1 94 ? 20.596 -11.892 -44.760 1.00 80.38 94 VAL A N 1
ATOM 754 C CA . VAL A 1 94 ? 21.648 -12.608 -44.029 1.00 80.38 94 VAL A CA 1
ATOM 755 C C . VAL A 1 94 ? 21.856 -11.920 -42.677 1.00 80.38 94 VAL A C 1
ATOM 757 O O . VAL A 1 94 ? 22.406 -10.820 -42.644 1.00 80.38 94 VAL A O 1
ATOM 760 N N . PRO A 1 95 ? 21.417 -12.525 -41.559 1.00 79.25 95 PRO A N 1
ATOM 761 C CA . PRO A 1 95 ? 21.665 -11.969 -40.235 1.00 79.25 95 PRO A CA 1
ATOM 762 C C . PRO A 1 95 ? 23.140 -12.158 -39.860 1.00 79.25 95 PRO A C 1
ATOM 764 O O . PRO A 1 95 ? 23.632 -13.285 -39.849 1.00 79.25 95 PRO A O 1
ATOM 767 N N . LEU A 1 96 ? 23.841 -11.063 -39.554 1.00 75.19 96 LEU A N 1
ATOM 768 C CA . LEU A 1 96 ? 25.254 -11.099 -39.146 1.00 75.19 96 LEU A CA 1
ATOM 769 C C . LEU A 1 96 ? 25.440 -11.049 -37.626 1.00 75.19 96 LEU A C 1
ATOM 771 O O . LEU A 1 96 ? 26.347 -11.683 -37.097 1.00 75.19 96 LEU A O 1
ATOM 775 N N . MET A 1 97 ? 24.574 -10.324 -36.921 1.00 74.81 97 MET A N 1
ATOM 776 C CA . MET A 1 97 ? 24.634 -10.164 -35.469 1.00 74.81 97 MET A CA 1
ATOM 777 C C . MET A 1 97 ? 23.244 -9.896 -34.901 1.00 74.81 97 MET A C 1
ATOM 779 O O . MET A 1 97 ? 22.391 -9.306 -35.568 1.00 74.81 97 MET A O 1
ATOM 783 N N . GLU A 1 98 ? 23.030 -10.314 -33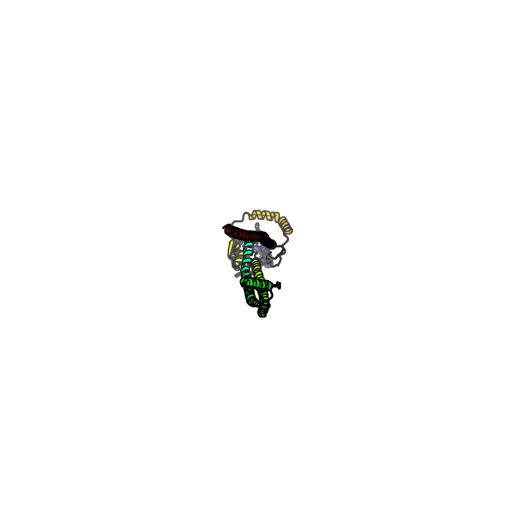.658 1.00 73.56 98 GLU A N 1
ATOM 784 C CA . GLU A 1 98 ? 21.853 -9.924 -32.886 1.00 73.56 98 GLU A CA 1
ATOM 785 C C . GLU A 1 98 ? 22.140 -8.576 -32.205 1.00 73.56 98 GLU A C 1
ATOM 787 O O . GLU A 1 98 ? 23.224 -8.374 -31.657 1.00 73.56 98 GLU A O 1
ATOM 792 N N . SER A 1 99 ? 21.199 -7.628 -32.264 1.00 70.75 99 SER A N 1
ATOM 793 C CA . SER A 1 99 ? 21.347 -6.364 -31.537 1.00 70.75 99 SER A CA 1
ATOM 794 C C . SER A 1 99 ? 21.222 -6.604 -30.028 1.00 70.75 99 SER A C 1
ATOM 796 O O . SER A 1 99 ? 20.461 -7.467 -29.593 1.00 70.75 99 SER A O 1
ATOM 798 N N . ALA A 1 100 ? 21.929 -5.808 -29.218 1.00 67.12 100 ALA A N 1
ATOM 799 C CA . ALA A 1 100 ? 21.945 -5.925 -27.752 1.00 67.12 100 ALA A CA 1
ATOM 800 C C . ALA A 1 100 ? 20.597 -5.594 -27.060 1.00 67.12 100 ALA A C 1
ATOM 802 O O . ALA A 1 100 ? 20.518 -5.562 -25.835 1.00 67.12 100 ALA A O 1
ATOM 803 N N . GLY A 1 101 ? 19.525 -5.365 -27.825 1.00 69.94 101 GLY A N 1
ATOM 804 C CA . GLY A 1 101 ? 18.222 -4.939 -27.319 1.00 69.94 101 GLY A CA 1
ATOM 805 C C . GLY A 1 101 ? 18.119 -3.426 -27.110 1.00 69.94 101 GLY A C 1
ATOM 806 O O . GLY A 1 101 ? 19.035 -2.668 -27.412 1.00 69.94 101 GLY A O 1
ATOM 807 N N . VAL A 1 102 ? 16.959 -2.982 -26.623 1.00 72.38 102 VAL A N 1
ATOM 808 C CA . VAL A 1 102 ? 16.665 -1.569 -26.341 1.00 72.38 102 VAL A CA 1
ATOM 809 C C . VAL A 1 102 ? 16.541 -1.393 -24.834 1.00 72.38 102 VAL A C 1
ATOM 811 O O . VAL A 1 102 ? 15.714 -2.055 -24.206 1.00 72.38 102 VAL A O 1
ATOM 814 N N . ALA A 1 103 ? 17.338 -0.492 -24.261 1.00 70.31 103 ALA A N 1
ATOM 815 C CA . ALA A 1 103 ? 17.225 -0.101 -22.861 1.00 70.31 103 ALA A CA 1
ATOM 816 C C . ALA A 1 103 ? 16.279 1.099 -22.717 1.00 70.31 103 ALA A C 1
ATOM 818 O O . ALA A 1 103 ? 16.338 2.056 -23.490 1.00 70.31 103 ALA A O 1
ATOM 819 N N . PHE A 1 104 ? 15.410 1.062 -21.708 1.00 69.62 104 PHE A N 1
ATOM 820 C CA . PHE A 1 104 ? 14.518 2.173 -21.387 1.00 69.62 104 PHE A CA 1
ATOM 821 C C . PHE A 1 104 ? 15.103 2.970 -20.229 1.00 69.62 104 PHE A C 1
ATOM 823 O O . PHE A 1 104 ? 15.293 2.436 -19.140 1.00 69.62 104 PHE A O 1
ATOM 830 N N . VAL A 1 105 ? 15.343 4.261 -20.448 1.00 68.38 105 VAL A N 1
ATOM 831 C CA . VAL A 1 105 ? 15.744 5.180 -19.381 1.00 68.38 105 VAL A CA 1
ATOM 832 C C . VAL A 1 105 ? 14.506 5.931 -18.916 1.00 68.38 105 VAL A C 1
ATOM 834 O O . VAL A 1 105 ? 13.931 6.733 -19.652 1.00 68.38 105 VAL A O 1
ATOM 837 N N . ALA A 1 106 ? 14.073 5.652 -17.692 1.00 68.06 106 ALA A N 1
ATOM 838 C CA . ALA A 1 106 ? 13.003 6.384 -17.036 1.00 68.06 106 ALA A CA 1
ATOM 839 C C . ALA A 1 106 ? 13.589 7.241 -15.913 1.00 68.06 106 ALA A C 1
ATOM 841 O O . ALA A 1 106 ? 14.452 6.791 -15.164 1.00 68.06 106 ALA A O 1
ATOM 842 N N . SER A 1 107 ? 13.093 8.470 -15.767 1.00 60.03 107 SER A N 1
ATOM 843 C CA . SER A 1 107 ? 13.349 9.242 -14.556 1.00 60.03 107 SER A CA 1
ATOM 844 C C . SER A 1 107 ? 12.704 8.527 -13.369 1.00 60.03 107 SER A C 1
ATOM 846 O O . SER A 1 107 ? 11.508 8.199 -13.415 1.00 60.03 107 SER A O 1
ATOM 848 N N . LEU A 1 108 ? 13.497 8.298 -12.321 1.00 58.53 108 LEU A N 1
ATOM 849 C CA . LEU A 1 108 ? 12.996 7.828 -11.034 1.00 58.53 108 LEU A CA 1
ATOM 850 C C . LEU A 1 108 ? 11.944 8.819 -10.509 1.00 58.53 108 LEU A C 1
ATOM 852 O O . LEU A 1 108 ? 12.095 10.029 -10.713 1.00 58.53 108 LEU A O 1
ATOM 856 N N . PRO A 1 109 ? 10.872 8.330 -9.866 1.00 57.12 109 PRO A N 1
ATOM 857 C CA . PRO A 1 109 ? 9.830 9.195 -9.340 1.00 57.12 109 PRO A CA 1
ATOM 858 C C . PRO A 1 109 ? 10.395 10.169 -8.303 1.00 57.12 109 PRO A C 1
ATOM 860 O O . PRO A 1 109 ? 11.228 9.819 -7.459 1.00 57.12 109 PRO A O 1
ATOM 863 N N . THR A 1 110 ? 9.916 11.407 -8.365 1.00 55.53 110 THR A N 1
ATOM 864 C CA . THR A 1 110 ? 10.362 12.509 -7.501 1.00 55.53 110 THR A CA 1
ATOM 865 C C . THR A 1 110 ? 9.804 12.308 -6.084 1.00 55.53 110 THR A C 1
ATOM 867 O O . THR A 1 110 ? 8.748 11.704 -5.911 1.00 55.53 110 THR A O 1
ATOM 870 N N . ALA A 1 111 ? 10.457 12.833 -5.040 1.00 53.78 111 ALA A N 1
ATOM 871 C CA . ALA A 1 111 ? 10.047 12.612 -3.641 1.00 53.78 111 ALA A CA 1
ATOM 872 C C . ALA A 1 111 ? 8.567 12.958 -3.334 1.00 53.78 111 ALA A C 1
ATOM 874 O O . ALA A 1 111 ? 7.953 12.311 -2.488 1.00 53.78 111 ALA A O 1
ATOM 875 N N . GLY A 1 112 ? 7.969 13.918 -4.053 1.00 57.19 112 GLY A N 1
ATOM 876 C CA . GLY A 1 112 ? 6.548 14.275 -3.922 1.00 57.19 112 GLY A CA 1
ATOM 877 C C . GLY A 1 112 ? 5.558 13.264 -4.523 1.00 57.19 112 GLY A C 1
ATOM 878 O O . GLY A 1 112 ? 4.396 13.227 -4.130 1.00 57.19 112 GLY A O 1
ATOM 879 N N . GLU A 1 113 ? 5.992 12.405 -5.445 1.00 57.91 113 GLU A N 1
ATOM 880 C CA . GLU A 1 113 ? 5.156 11.320 -5.982 1.00 57.91 113 GLU A CA 1
ATOM 881 C C . GLU A 1 113 ? 5.090 10.146 -4.994 1.00 57.91 113 GLU A C 1
ATOM 883 O O . GLU A 1 113 ? 4.058 9.486 -4.877 1.00 57.91 113 GLU A O 1
ATOM 888 N N . LYS A 1 114 ? 6.151 9.953 -4.197 1.00 59.44 114 LYS A N 1
ATOM 889 C CA . LYS A 1 114 ? 6.217 8.936 -3.137 1.00 59.44 114 LYS A CA 1
ATOM 890 C C . LYS A 1 114 ? 5.237 9.220 -1.986 1.00 59.44 114 LYS A C 1
ATOM 892 O O . LYS A 1 114 ? 4.665 8.287 -1.432 1.00 59.44 114 LYS A O 1
ATOM 897 N N . THR A 1 115 ? 4.995 10.487 -1.633 1.00 62.34 115 THR A N 1
ATOM 898 C CA . THR A 1 115 ? 4.072 10.865 -0.541 1.00 62.34 115 THR A CA 1
ATOM 899 C C . THR A 1 115 ? 2.601 10.751 -0.934 1.00 62.34 115 THR A C 1
ATOM 901 O O . THR A 1 115 ? 1.812 10.176 -0.183 1.00 62.34 115 THR A O 1
ATOM 904 N N . ASN A 1 116 ? 2.228 11.223 -2.127 1.00 64.69 116 ASN A N 1
ATOM 905 C CA . ASN A 1 116 ? 0.874 11.044 -2.668 1.00 64.69 116 ASN A CA 1
ATOM 906 C C . ASN A 1 116 ? 0.502 9.560 -2.790 1.00 64.69 116 ASN A C 1
ATOM 908 O O . ASN A 1 116 ? -0.659 9.184 -2.638 1.00 64.69 116 ASN A O 1
ATOM 912 N N . PHE A 1 117 ? 1.502 8.711 -3.010 1.00 62.97 117 PHE A N 1
ATOM 913 C CA . PHE A 1 117 ? 1.332 7.274 -3.095 1.00 62.97 117 PHE A CA 1
ATOM 914 C C . PHE A 1 117 ? 1.018 6.612 -1.739 1.00 62.97 117 PHE A C 1
ATOM 916 O O . PHE A 1 117 ? 0.067 5.837 -1.656 1.00 62.97 117 PHE A O 1
ATOM 923 N N . VAL A 1 118 ? 1.728 6.957 -0.656 1.00 69.38 118 VAL A N 1
ATOM 924 C CA . VAL A 1 118 ? 1.391 6.456 0.698 1.00 69.38 118 VAL A CA 1
ATOM 925 C C . VAL A 1 118 ? -0.049 6.823 1.061 1.00 69.38 118 VAL A C 1
ATOM 927 O O . VAL A 1 118 ? -0.800 6.001 1.581 1.00 69.38 118 VAL A O 1
ATOM 930 N N . ILE A 1 119 ? -0.472 8.037 0.704 1.00 70.56 119 ILE A N 1
ATOM 931 C CA . ILE A 1 119 ? -1.850 8.496 0.900 1.00 70.56 119 ILE A CA 1
ATOM 932 C C . ILE A 1 119 ? -2.834 7.649 0.078 1.00 70.56 119 ILE A C 1
ATOM 934 O O . ILE A 1 119 ? -3.896 7.283 0.581 1.00 70.56 119 ILE A O 1
ATOM 938 N N . MET A 1 120 ? -2.490 7.278 -1.157 1.00 69.19 120 MET A N 1
ATOM 939 C CA . MET A 1 120 ? -3.317 6.406 -1.998 1.00 69.19 120 MET A CA 1
ATOM 940 C C . MET A 1 120 ? -3.489 5.005 -1.393 1.00 69.19 120 MET A C 1
ATOM 942 O O . MET A 1 120 ? -4.607 4.500 -1.336 1.00 69.19 120 MET A O 1
ATOM 946 N N . VAL A 1 121 ? -2.421 4.394 -0.875 1.00 71.38 121 VAL A N 1
ATOM 947 C CA . VAL A 1 121 ? -2.501 3.078 -0.211 1.00 71.38 121 VAL A CA 1
ATOM 948 C C . VAL A 1 121 ? -3.356 3.158 1.052 1.00 71.38 121 VAL A C 1
ATOM 950 O O . VAL A 1 121 ? -4.266 2.352 1.244 1.00 71.38 121 VAL A O 1
ATOM 953 N N . CYS A 1 122 ? -3.132 4.169 1.896 1.00 74.25 122 CYS A N 1
ATOM 954 C CA . CYS A 1 122 ? -3.929 4.364 3.106 1.00 74.25 122 CYS A CA 1
ATOM 955 C C . CYS A 1 122 ? -5.415 4.601 2.792 1.00 74.25 122 CYS A C 1
ATOM 957 O O . CYS A 1 122 ? -6.282 4.085 3.496 1.00 74.25 122 CYS A O 1
ATOM 959 N N . THR A 1 123 ? -5.720 5.351 1.729 1.00 75.75 123 THR A N 1
ATOM 960 C CA . THR A 1 123 ? -7.107 5.601 1.303 1.00 75.75 123 THR A CA 1
ATOM 961 C C . THR A 1 123 ? -7.758 4.377 0.663 1.00 75.75 123 THR A C 1
ATOM 963 O O . THR A 1 123 ? -8.951 4.174 0.868 1.00 75.75 123 THR A O 1
ATOM 966 N N . ALA A 1 124 ? -7.003 3.522 -0.031 1.00 74.38 124 ALA A N 1
ATOM 967 C CA . ALA A 1 124 ? -7.512 2.269 -0.591 1.00 74.38 124 ALA A CA 1
ATOM 968 C C . ALA A 1 124 ? -7.878 1.240 0.495 1.00 74.38 124 ALA A C 1
ATOM 970 O O . ALA A 1 124 ? -8.890 0.553 0.373 1.00 74.38 124 ALA A O 1
ATOM 971 N N . CYS A 1 125 ? -7.110 1.169 1.586 1.00 82.31 125 CYS A N 1
ATOM 972 C CA . CYS A 1 125 ? -7.387 0.255 2.703 1.00 82.31 125 CYS A CA 1
ATOM 973 C C . CYS A 1 125 ? -8.519 0.744 3.628 1.00 82.31 125 CYS A C 1
ATOM 975 O O . CYS A 1 125 ? -9.109 -0.045 4.371 1.00 82.31 125 CYS A O 1
ATOM 977 N N . PHE A 1 126 ? -8.838 2.041 3.600 1.00 83.88 126 PHE A N 1
ATOM 978 C CA . PHE A 1 126 ? -9.794 2.661 4.518 1.00 83.88 126 PHE A CA 1
ATOM 979 C C . PHE A 1 126 ? -11.219 2.068 4.450 1.00 83.88 126 PHE A C 1
ATOM 981 O O . PHE A 1 126 ? -11.753 1.731 5.509 1.00 83.88 126 PHE A O 1
ATOM 988 N N . PRO A 1 127 ? -11.844 1.860 3.270 1.00 85.75 127 PRO A N 1
ATOM 989 C CA . PRO A 1 127 ? -13.178 1.266 3.183 1.00 85.75 127 PRO A CA 1
ATOM 990 C C . PRO A 1 127 ? -13.259 -0.123 3.819 1.00 85.75 127 PRO A C 1
ATOM 992 O O . PRO A 1 127 ? -14.233 -0.421 4.505 1.00 85.75 127 PRO A O 1
ATOM 995 N N . MET A 1 128 ? -12.228 -0.955 3.653 1.00 84.62 128 MET A N 1
ATOM 996 C CA . MET A 1 128 ? -12.206 -2.303 4.227 1.00 84.62 128 MET A CA 1
ATOM 997 C C . MET A 1 128 ? -12.135 -2.262 5.753 1.00 84.62 128 MET A C 1
ATOM 999 O O . MET A 1 128 ? -12.900 -2.961 6.413 1.00 84.62 128 MET A O 1
ATOM 1003 N N . LEU A 1 129 ? -11.299 -1.387 6.324 1.00 88.12 129 LEU A N 1
ATOM 1004 C CA . LEU A 1 129 ? -11.252 -1.164 7.774 1.00 88.12 129 LEU A CA 1
ATOM 1005 C C . LEU A 1 129 ? -12.599 -0.680 8.327 1.00 88.12 129 LEU A C 1
ATOM 1007 O O . LEU A 1 129 ? -13.035 -1.116 9.389 1.00 88.12 129 LEU A O 1
ATOM 1011 N N . VAL A 1 130 ? -13.292 0.196 7.599 1.00 90.69 130 VAL A N 1
ATOM 1012 C CA . VAL A 1 130 ? -14.637 0.635 7.989 1.00 90.69 130 VAL A CA 1
ATOM 1013 C C . VAL A 1 130 ? -15.615 -0.542 7.959 1.00 90.69 130 VAL A C 1
ATOM 1015 O O . VAL A 1 130 ? -16.365 -0.732 8.915 1.00 90.69 130 VAL A O 1
ATOM 1018 N N . MET A 1 131 ? -15.584 -1.372 6.915 1.00 88.81 131 MET A N 1
ATOM 1019 C CA . MET A 1 131 ? -16.457 -2.545 6.804 1.00 88.81 131 MET A CA 1
ATOM 1020 C C . MET A 1 131 ? -16.204 -3.578 7.911 1.00 88.81 131 MET A C 1
ATOM 1022 O O . MET A 1 131 ? -17.167 -4.128 8.451 1.00 88.81 131 MET A O 1
ATOM 1026 N N . THR A 1 132 ? -14.949 -3.816 8.308 1.00 91.69 132 THR A N 1
ATOM 1027 C CA . THR A 1 132 ? -14.636 -4.728 9.422 1.00 91.69 132 THR A CA 1
ATOM 1028 C C . THR A 1 132 ? -15.123 -4.179 10.762 1.00 91.69 132 THR A C 1
ATOM 1030 O O . THR A 1 132 ? -15.735 -4.920 11.533 1.00 91.69 132 THR A O 1
ATOM 1033 N N . ILE A 1 133 ? -14.955 -2.878 11.021 1.00 93.00 133 ILE A N 1
ATOM 1034 C CA . ILE A 1 133 ? -15.482 -2.218 12.227 1.00 93.00 133 ILE A CA 1
ATOM 1035 C C . ILE A 1 133 ? -17.015 -2.285 12.263 1.00 93.00 133 ILE A C 1
ATOM 1037 O O . ILE A 1 133 ? -17.592 -2.582 13.309 1.00 93.00 133 ILE A O 1
ATOM 1041 N N . LEU A 1 134 ? -17.690 -2.063 11.130 1.00 93.56 134 LEU A N 1
ATOM 1042 C CA . LEU A 1 134 ? -19.149 -2.179 11.030 1.00 93.56 134 LEU A CA 1
ATOM 1043 C C . LEU A 1 134 ? -19.634 -3.607 11.315 1.00 93.56 134 LEU A C 1
ATOM 1045 O O . LEU A 1 134 ? -20.615 -3.785 12.035 1.00 93.56 134 LEU A O 1
ATOM 1049 N N . MET A 1 135 ? -18.928 -4.624 10.815 1.00 92.75 135 MET A N 1
ATOM 1050 C CA . MET A 1 135 ? -19.211 -6.030 11.124 1.00 92.75 135 MET A CA 1
ATOM 1051 C C . MET A 1 135 ? -19.021 -6.340 12.615 1.00 92.75 135 MET A C 1
ATOM 1053 O O . MET A 1 135 ? -19.863 -7.016 13.204 1.00 92.75 135 MET A O 1
ATOM 1057 N N . MET A 1 136 ? -17.974 -5.808 13.257 1.00 94.38 136 MET A N 1
ATOM 1058 C CA . MET A 1 136 ? -17.766 -5.952 14.707 1.00 94.38 136 MET A CA 1
ATOM 1059 C C . MET A 1 136 ? -18.872 -5.265 15.517 1.00 94.38 136 MET A C 1
ATOM 1061 O O . MET A 1 136 ? -19.350 -5.826 16.500 1.00 94.38 136 MET A O 1
ATOM 1065 N N . LEU A 1 137 ? -19.318 -4.076 15.101 1.00 94.94 137 LEU A N 1
ATOM 1066 C CA . LEU A 1 137 ? -20.446 -3.381 15.729 1.00 94.94 137 LEU A CA 1
ATOM 1067 C C . LEU A 1 137 ? -21.736 -4.192 15.597 1.00 94.94 137 LEU A C 1
ATOM 1069 O O . LEU A 1 137 ? -22.451 -4.364 16.585 1.00 94.94 137 LEU A O 1
ATOM 1073 N N . LEU A 1 138 ? -22.009 -4.740 14.411 1.00 95.19 138 LEU A N 1
ATOM 1074 C CA . LEU A 1 138 ? -23.163 -5.603 14.182 1.00 95.19 138 LEU A CA 1
ATOM 1075 C C . LEU A 1 138 ? -23.099 -6.842 15.082 1.00 95.19 138 LEU A C 1
ATOM 1077 O O . LEU A 1 138 ? -24.047 -7.114 15.816 1.00 95.19 138 LEU A O 1
ATOM 1081 N N . ALA A 1 139 ? -21.974 -7.553 15.107 1.00 95.06 139 ALA A N 1
ATOM 1082 C CA . ALA A 1 139 ? -21.823 -8.735 15.948 1.00 95.06 139 ALA A CA 1
ATOM 1083 C C . ALA A 1 139 ? -21.942 -8.420 17.444 1.00 95.06 139 ALA A C 1
ATOM 1085 O O . ALA A 1 139 ? -22.603 -9.154 18.179 1.00 95.06 139 ALA A O 1
ATOM 1086 N N . GLY A 1 140 ? -21.377 -7.294 17.882 1.00 94.69 140 GLY A N 1
ATOM 1087 C CA . GLY A 1 140 ? -21.512 -6.799 19.246 1.00 94.69 140 GLY A CA 1
ATOM 1088 C C . GLY A 1 140 ? -22.958 -6.475 19.621 1.00 94.69 140 GLY A C 1
ATOM 1089 O O . GLY A 1 140 ? -23.398 -6.836 20.712 1.00 94.69 140 GLY A O 1
ATOM 1090 N N . THR A 1 141 ? -23.730 -5.861 18.715 1.00 93.94 141 THR A N 1
ATOM 1091 C CA . THR A 1 141 ? -25.164 -5.596 18.939 1.00 93.94 141 THR A CA 1
ATOM 1092 C C . THR A 1 141 ? -25.987 -6.877 19.022 1.00 93.94 141 THR A C 1
ATOM 1094 O O . THR A 1 141 ? -26.852 -6.980 19.892 1.00 93.94 141 THR A O 1
ATOM 1097 N N . VAL A 1 142 ? -25.703 -7.865 18.166 1.00 94.81 142 VAL A N 1
ATOM 1098 C CA . VAL A 1 142 ? -26.382 -9.168 18.180 1.00 94.81 142 VAL A CA 1
ATOM 1099 C C . VAL A 1 142 ? -26.082 -9.905 19.478 1.00 94.81 142 VAL A C 1
ATOM 1101 O O . VAL A 1 142 ? -27.012 -10.363 20.140 1.00 94.81 142 VAL A O 1
ATOM 1104 N N . LEU A 1 143 ? -24.815 -9.968 19.899 1.00 94.56 143 LEU A N 1
ATOM 1105 C CA . LEU A 1 143 ? -24.476 -10.625 21.157 1.00 94.56 143 LEU A CA 1
ATOM 1106 C C . LEU A 1 143 ? -25.116 -9.914 22.351 1.00 94.56 143 LEU A C 1
ATOM 1108 O O . LEU A 1 143 ? -25.701 -10.569 23.211 1.00 94.56 143 LEU A O 1
ATOM 1112 N N . TRP A 1 144 ? -25.050 -8.582 22.391 1.00 94.56 144 TRP A N 1
ATOM 1113 C CA . TRP A 1 144 ? -25.708 -7.806 23.437 1.00 94.56 144 TRP A CA 1
ATOM 1114 C C . TRP A 1 144 ? -27.214 -8.099 23.495 1.00 94.56 144 TRP A C 1
ATOM 1116 O O . TRP A 1 144 ? -27.755 -8.302 24.581 1.00 94.56 144 TRP A O 1
ATOM 1126 N N . ALA A 1 145 ? -27.896 -8.196 22.352 1.00 92.25 145 ALA A N 1
ATOM 1127 C CA . ALA A 1 145 ? -29.316 -8.536 22.314 1.00 92.25 145 ALA A CA 1
ATOM 1128 C C . ALA A 1 145 ? -29.600 -9.934 22.901 1.00 92.25 145 ALA A C 1
ATOM 1130 O O . ALA A 1 145 ? -30.588 -10.104 23.614 1.00 92.25 145 ALA A O 1
ATOM 1131 N N . LEU A 1 146 ? -28.718 -10.912 22.663 1.00 92.31 146 LEU A N 1
ATOM 1132 C CA . LEU A 1 146 ? -28.836 -12.276 23.195 1.00 92.31 146 LEU A CA 1
ATOM 1133 C C . LEU A 1 146 ? -28.513 -12.370 24.700 1.00 92.31 146 LEU A C 1
ATOM 1135 O O . LEU A 1 146 ? -29.154 -13.131 25.427 1.00 92.31 146 LEU A O 1
ATOM 1139 N N . GLU A 1 147 ? -27.536 -11.601 25.186 1.00 93.56 147 GLU A N 1
ATOM 1140 C CA . GLU A 1 147 ? -27.018 -11.709 26.559 1.00 93.56 147 GLU A CA 1
ATOM 1141 C C . GLU A 1 147 ? -27.587 -10.680 27.542 1.00 93.56 147 GLU A C 1
ATOM 1143 O O . GLU A 1 147 ? -27.581 -10.938 28.742 1.00 93.56 147 GLU A O 1
ATOM 1148 N N . SER A 1 148 ? -28.134 -9.552 27.083 1.00 90.44 148 SER A N 1
ATOM 1149 C CA . SER A 1 148 ? -28.594 -8.450 27.954 1.00 90.44 148 SER A CA 1
ATOM 1150 C C . SER A 1 148 ? -29.624 -8.862 29.017 1.00 90.44 148 SER A C 1
ATOM 1152 O O . SER A 1 148 ? -29.704 -8.249 30.086 1.00 90.44 148 SER A O 1
ATOM 1154 N N . ASN A 1 149 ? -30.409 -9.909 28.750 1.00 87.81 149 ASN A N 1
ATOM 1155 C CA . ASN A 1 149 ? -31.374 -10.458 29.703 1.00 87.81 149 ASN A CA 1
ATOM 1156 C C . ASN A 1 149 ? -30.785 -11.543 30.614 1.00 87.81 149 ASN A C 1
ATOM 1158 O O . ASN A 1 149 ? -31.224 -11.661 31.757 1.00 87.81 149 ASN A O 1
ATOM 1162 N N . THR A 1 150 ? -29.810 -12.312 30.127 1.00 88.31 150 THR A N 1
ATOM 1163 C CA . THR A 1 150 ? -29.263 -13.495 30.815 1.00 88.31 150 THR A CA 1
ATOM 1164 C C . THR A 1 150 ? -28.051 -13.148 31.681 1.00 88.31 150 THR A C 1
ATOM 1166 O O . THR A 1 150 ? -27.898 -13.696 32.770 1.00 88.31 150 THR A O 1
ATOM 1169 N N . ASN A 1 151 ? -27.203 -12.223 31.224 1.00 89.19 151 ASN A N 1
ATOM 1170 C CA . ASN A 1 151 ? -25.967 -11.813 31.889 1.00 89.19 151 ASN A CA 1
ATOM 1171 C C . ASN A 1 151 ? -25.851 -10.275 31.986 1.00 89.19 151 ASN A C 1
ATOM 1173 O O . ASN A 1 151 ? -25.009 -9.666 31.320 1.00 89.19 151 ASN A O 1
ATOM 1177 N N . PRO A 1 152 ? -26.684 -9.618 32.819 1.00 86.25 152 PRO A N 1
ATOM 1178 C CA . PRO A 1 152 ? -26.688 -8.161 32.946 1.00 86.25 152 PRO A CA 1
ATOM 1179 C C . PRO A 1 152 ? -25.449 -7.584 33.652 1.00 86.25 152 PRO A C 1
ATOM 1181 O O . PRO A 1 152 ? -25.234 -6.373 33.580 1.00 86.25 152 PRO A O 1
ATOM 1184 N N . GLU A 1 153 ? -24.658 -8.414 34.345 1.00 87.00 153 GLU A N 1
ATOM 1185 C CA . GLU A 1 153 ? -23.422 -7.990 35.021 1.00 87.00 153 GLU A CA 1
ATOM 1186 C C . GLU A 1 153 ? -22.332 -7.629 34.009 1.00 87.00 153 GLU A C 1
ATOM 1188 O O . GLU A 1 153 ? -21.698 -6.579 34.113 1.00 87.00 153 GLU A O 1
ATOM 1193 N N . GLU A 1 154 ? -22.153 -8.477 32.996 1.00 88.44 154 GLU A N 1
ATOM 1194 C CA . GLU A 1 154 ? -21.165 -8.271 31.939 1.00 88.44 154 GLU A CA 1
ATOM 1195 C C . GLU A 1 154 ? -21.746 -7.468 30.766 1.00 88.44 154 GLU A C 1
ATOM 1197 O O . GLU A 1 154 ? -21.061 -6.604 30.214 1.00 88.44 154 GLU A O 1
ATOM 1202 N N . PHE A 1 155 ? -23.019 -7.684 30.417 1.00 90.25 155 PHE A N 1
ATOM 1203 C CA . PHE A 1 155 ? -23.708 -6.999 29.321 1.00 90.25 155 PHE A CA 1
ATOM 1204 C C . PHE A 1 155 ? -24.872 -6.150 29.855 1.00 90.25 155 PHE A C 1
ATOM 1206 O O . PHE A 1 155 ? -25.999 -6.633 29.975 1.00 90.25 155 PHE A O 1
ATOM 1213 N N . PRO A 1 156 ? -24.643 -4.863 30.175 1.00 89.06 156 PRO A N 1
ATOM 1214 C CA . PRO A 1 156 ? -25.666 -4.024 30.787 1.00 89.06 156 PRO A CA 1
ATOM 1215 C C . PRO A 1 156 ? -26.864 -3.802 29.854 1.00 89.06 156 PRO A C 1
ATOM 1217 O O . PRO A 1 156 ? -26.718 -3.611 28.647 1.00 89.06 156 PRO A O 1
ATOM 1220 N N . LYS A 1 157 ? -28.067 -3.735 30.439 1.00 86.56 157 LYS A N 1
ATOM 1221 C CA . LYS A 1 157 ? -29.333 -3.514 29.709 1.00 86.56 157 LYS A CA 1
ATOM 1222 C C . LYS A 1 157 ? -29.437 -2.147 29.031 1.00 86.56 157 LYS A C 1
ATOM 1224 O O . LYS A 1 157 ? -30.241 -1.965 28.124 1.00 86.56 157 LYS A O 1
ATOM 1229 N N . LEU A 1 158 ? -28.656 -1.168 29.490 1.00 89.56 158 LEU A N 1
ATOM 1230 C CA . LEU A 1 158 ? -28.627 0.160 28.886 1.00 89.56 158 LEU A CA 1
ATOM 1231 C C . LEU A 1 158 ? -28.043 0.054 27.472 1.00 89.56 158 LEU A C 1
ATOM 1233 O O . LEU A 1 158 ? -26.875 -0.297 27.343 1.00 89.56 158 LEU A O 1
ATOM 1237 N N . PHE A 1 159 ? -28.825 0.392 26.442 1.00 86.19 159 PHE A N 1
ATOM 1238 C CA . PHE A 1 159 ? -28.452 0.209 25.031 1.00 86.19 159 PHE A CA 1
ATOM 1239 C C . PHE A 1 159 ? -27.065 0.770 24.691 1.00 86.19 159 PHE A C 1
ATOM 1241 O O . PHE A 1 159 ? -26.221 0.053 24.174 1.00 86.19 159 PHE A O 1
ATOM 1248 N N . THR A 1 160 ? -26.784 2.026 25.048 1.00 88.00 160 THR A N 1
ATOM 1249 C CA . THR A 1 160 ? -25.507 2.687 24.721 1.00 88.00 160 THR A CA 1
ATOM 1250 C C . THR A 1 160 ? -24.304 2.022 25.383 1.00 88.00 160 THR A C 1
ATOM 1252 O O . THR A 1 160 ? -23.270 1.836 24.748 1.00 88.00 160 THR A O 1
ATOM 1255 N N . ARG A 1 161 ? -24.440 1.636 26.657 1.00 89.00 161 ARG A N 1
ATOM 1256 C CA . ARG A 1 161 ? -23.371 0.958 27.394 1.00 89.00 161 ARG A CA 1
ATOM 1257 C C . ARG A 1 161 ? -23.209 -0.471 26.888 1.00 89.00 161 ARG A C 1
ATOM 1259 O O . ARG A 1 161 ? -22.100 -0.885 26.600 1.00 89.00 161 ARG A O 1
ATOM 1266 N N . GLY A 1 162 ? -24.310 -1.190 26.719 1.00 89.44 162 GLY A N 1
ATOM 1267 C CA . GLY A 1 162 ? -24.328 -2.562 26.235 1.00 89.44 162 GLY A CA 1
ATOM 1268 C C . GLY A 1 162 ? -23.756 -2.725 24.830 1.00 89.44 162 GLY A C 1
ATOM 1269 O O . GLY A 1 162 ? -22.992 -3.658 24.605 1.00 89.44 162 GLY A O 1
ATOM 1270 N N . LEU A 1 163 ? -24.028 -1.782 23.920 1.00 90.81 163 LEU A N 1
ATOM 1271 C CA . LEU A 1 163 ? -23.409 -1.753 22.593 1.00 90.81 163 LEU A CA 1
ATOM 1272 C C . LEU A 1 163 ? -21.893 -1.639 22.657 1.00 90.81 163 LEU A C 1
ATOM 1274 O O . LEU A 1 163 ? -21.205 -2.343 21.928 1.00 90.81 163 LEU A O 1
ATOM 1278 N N . TRP A 1 164 ? -21.376 -0.745 23.501 1.00 92.44 164 TRP A N 1
ATOM 1279 C CA . TRP A 1 164 ? -19.936 -0.532 23.609 1.00 92.44 164 TRP A CA 1
ATOM 1280 C C . TRP A 1 164 ? -19.229 -1.760 24.185 1.00 92.44 164 TRP A C 1
ATOM 1282 O O . TRP A 1 164 ? -18.185 -2.165 23.685 1.00 92.44 164 TRP A O 1
ATOM 1292 N N . GLU A 1 165 ? -19.843 -2.401 25.181 1.00 92.94 165 GLU A N 1
ATOM 1293 C CA . GLU A 1 165 ? -19.345 -3.651 25.761 1.00 92.94 165 GLU A CA 1
ATOM 1294 C C . GLU A 1 165 ? -19.434 -4.825 24.766 1.00 92.94 165 GLU A C 1
ATOM 1296 O O . GLU A 1 165 ? -18.522 -5.645 24.690 1.00 92.94 165 GLU A O 1
ATOM 1301 N N . GLY A 1 166 ? -20.505 -4.893 23.969 1.00 93.25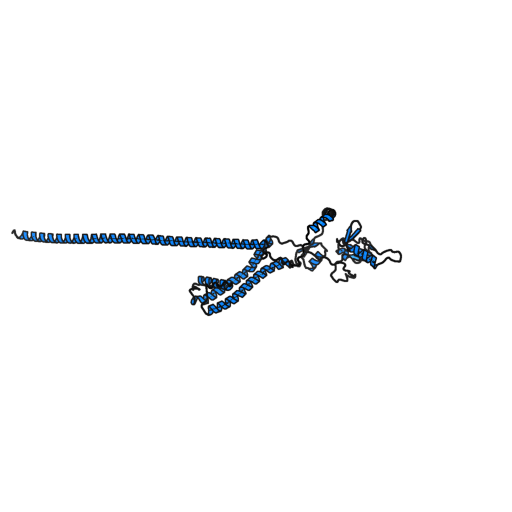 166 GLY A N 1
ATOM 1302 C CA . GLY A 1 166 ? -20.660 -5.876 22.895 1.00 93.25 166 GLY A CA 1
ATOM 1303 C C . GLY A 1 166 ? -19.652 -5.672 21.764 1.00 93.25 166 GLY A C 1
ATOM 1304 O O . GLY A 1 166 ? -19.066 -6.638 21.282 1.00 93.25 166 GLY A O 1
ATOM 1305 N N . PHE A 1 167 ? -19.405 -4.423 21.364 1.00 94.56 167 PHE A N 1
ATOM 1306 C CA . PHE A 1 167 ? -18.376 -4.071 20.386 1.00 94.56 167 PHE A CA 1
ATOM 1307 C C . PHE A 1 167 ? -16.977 -4.425 20.890 1.00 94.56 167 PHE A C 1
ATOM 1309 O O . PHE A 1 167 ? -16.206 -5.033 20.155 1.00 94.56 167 PHE A O 1
ATOM 1316 N N . TRP A 1 168 ? -16.666 -4.098 22.148 1.00 94.62 168 TRP A N 1
ATOM 1317 C CA . TRP A 1 168 ? -15.405 -4.473 22.784 1.00 94.62 168 TRP A CA 1
ATOM 1318 C C . TRP A 1 168 ? -15.190 -5.989 22.756 1.00 94.62 168 TRP A C 1
ATOM 1320 O O . TRP A 1 168 ? -14.133 -6.449 22.328 1.00 94.62 168 TRP A O 1
ATOM 1330 N N . TRP A 1 169 ? -16.216 -6.766 23.113 1.00 95.00 169 TRP A N 1
ATOM 1331 C CA . TRP A 1 169 ? -16.178 -8.224 23.003 1.00 95.00 169 TRP A CA 1
ATOM 1332 C C . TRP A 1 169 ? -15.953 -8.696 21.557 1.00 95.00 169 TRP A C 1
ATOM 1334 O O . TRP A 1 169 ? -15.124 -9.573 21.307 1.00 95.00 169 TRP A O 1
ATOM 1344 N N . ALA A 1 170 ? -16.661 -8.112 20.587 1.00 94.38 170 ALA A N 1
ATOM 1345 C CA . ALA A 1 170 ? -16.530 -8.494 19.184 1.00 94.38 170 ALA A CA 1
ATOM 1346 C C . ALA A 1 170 ? -15.125 -8.185 18.649 1.00 94.38 170 ALA A C 1
ATOM 1348 O O . ALA A 1 170 ? -14.563 -9.004 17.922 1.00 94.38 170 ALA A O 1
ATOM 1349 N N . TYR A 1 171 ? -14.542 -7.055 19.056 1.00 93.81 171 TYR A N 1
ATOM 1350 C CA . TYR A 1 171 ? -13.184 -6.635 18.723 1.00 93.81 171 TYR A CA 1
ATOM 1351 C C . TYR A 1 171 ? -12.128 -7.590 19.291 1.00 93.81 171 TYR A C 1
ATOM 1353 O O . TYR A 1 171 ? -11.299 -8.098 18.535 1.00 93.81 171 TYR A O 1
ATOM 1361 N N . THR A 1 172 ? -12.161 -7.892 20.593 1.00 93.88 172 THR A N 1
ATOM 1362 C CA . THR A 1 172 ? -11.172 -8.781 21.238 1.00 93.88 172 THR A CA 1
ATOM 1363 C C . THR A 1 172 ? -11.280 -10.220 20.741 1.00 93.88 172 THR A C 1
ATOM 1365 O O . THR A 1 172 ? -10.272 -10.918 20.641 1.00 93.88 172 THR A O 1
ATOM 1368 N N . THR A 1 173 ? -12.489 -10.654 20.380 1.00 92.69 173 THR A N 1
ATOM 1369 C CA . THR A 1 173 ? -12.739 -11.980 19.806 1.00 92.69 173 THR A CA 1
ATOM 1370 C C . THR A 1 173 ? -12.277 -12.062 18.349 1.00 92.69 173 THR A C 1
ATOM 1372 O O . THR A 1 173 ? -11.609 -13.021 17.975 1.00 92.69 173 THR A O 1
ATOM 1375 N N . CYS A 1 174 ? -12.578 -11.049 17.527 1.00 91.62 174 CYS A N 1
ATOM 1376 C CA . CYS A 1 174 ? -12.184 -11.006 16.113 1.00 91.62 174 CYS A CA 1
ATOM 1377 C C . CYS A 1 174 ? -10.662 -10.873 15.941 1.00 91.62 174 CYS A C 1
ATOM 1379 O O . CYS A 1 174 ? -10.071 -11.535 15.095 1.00 91.62 174 CYS A O 1
ATOM 1381 N N . THR A 1 175 ? -10.007 -10.092 16.806 1.00 89.81 175 THR A N 1
ATOM 1382 C CA . THR A 1 175 ? -8.538 -9.959 16.848 1.00 89.81 175 THR A CA 1
ATOM 1383 C C . THR A 1 175 ? -7.834 -11.142 17.511 1.00 89.81 175 THR A C 1
ATOM 1385 O O . THR A 1 175 ? -6.614 -11.120 17.654 1.00 89.81 175 THR A O 1
ATOM 1388 N N . THR A 1 176 ? -8.568 -12.185 17.915 1.00 88.81 176 THR A N 1
ATOM 1389 C CA . THR A 1 176 ? -8.054 -13.396 18.584 1.00 88.81 176 THR A CA 1
ATOM 1390 C C . THR A 1 176 ? -7.352 -13.160 19.929 1.00 88.81 176 THR A C 1
ATOM 1392 O O . THR A 1 176 ? -6.800 -14.097 20.496 1.00 88.81 176 THR A O 1
ATOM 1395 N N . LEU A 1 177 ? -7.410 -11.940 20.481 1.00 91.00 177 LEU A N 1
ATOM 1396 C CA . LEU A 1 177 ? -6.833 -11.611 21.789 1.00 91.00 177 LEU A CA 1
ATOM 1397 C C . LEU A 1 177 ? -7.555 -12.345 22.920 1.00 91.00 177 LEU A C 1
ATOM 1399 O O . LEU A 1 177 ? -6.910 -12.906 23.799 1.00 91.00 177 LEU A O 1
ATOM 1403 N N . GLY A 1 178 ? -8.891 -12.320 22.895 1.00 86.25 178 GLY A N 1
ATOM 1404 C CA . GLY A 1 178 ? -9.735 -13.110 23.790 1.00 86.25 178 GLY A CA 1
ATOM 1405 C C . GLY A 1 178 ? -9.401 -12.973 25.280 1.00 86.25 178 GLY A C 1
ATOM 1406 O O . GLY A 1 178 ? -9.199 -13.985 25.942 1.00 86.25 178 GLY A O 1
ATOM 1407 N N . TYR A 1 179 ? -9.381 -11.750 25.828 1.00 88.44 179 TYR A N 1
ATOM 1408 C CA . TYR A 1 179 ? -9.056 -11.508 27.247 1.00 88.44 179 TYR A CA 1
ATOM 1409 C C . TYR A 1 179 ? -9.926 -12.290 28.246 1.00 88.44 179 TYR A C 1
ATOM 1411 O O . TYR A 1 179 ? -9.521 -12.474 29.392 1.00 88.44 179 TYR A O 1
ATOM 1419 N N . GLY A 1 180 ? -11.117 -12.735 27.830 1.00 86.50 180 GLY A N 1
ATOM 1420 C CA . GLY A 1 180 ? -12.038 -13.493 28.679 1.00 86.50 180 GLY A CA 1
ATOM 1421 C C . GLY A 1 180 ? -12.719 -12.644 29.755 1.00 86.50 180 GLY A C 1
ATOM 1422 O O . GLY A 1 180 ? -13.315 -13.187 30.678 1.00 86.50 180 GLY A O 1
ATOM 1423 N N . ASP A 1 181 ? -12.648 -11.319 29.635 1.00 89.44 181 ASP A N 1
ATOM 1424 C CA . ASP A 1 181 ? -13.307 -10.348 30.508 1.00 89.44 181 ASP A CA 1
ATOM 1425 C C . ASP A 1 181 ? -14.827 -10.295 30.294 1.00 89.44 181 ASP A C 1
ATOM 1427 O O . ASP A 1 181 ? -15.568 -9.941 31.212 1.00 89.44 181 ASP A O 1
ATOM 1431 N N . LYS A 1 182 ? -15.287 -10.665 29.093 1.00 89.00 182 LYS A N 1
ATOM 1432 C CA . LYS A 1 182 ? -16.699 -10.795 28.719 1.00 89.00 182 LYS A CA 1
ATOM 1433 C C . LYS A 1 182 ? -16.951 -12.158 28.093 1.00 89.00 182 LYS A C 1
ATOM 1435 O O . LYS A 1 182 ? -16.369 -12.484 27.058 1.00 89.00 182 LYS A O 1
ATOM 1440 N N . VAL A 1 183 ? -17.841 -12.944 28.691 1.00 90.31 183 VAL A N 1
ATOM 1441 C CA . VAL A 1 183 ? -18.145 -14.310 28.262 1.00 90.31 183 VAL A CA 1
ATOM 1442 C C . VAL A 1 183 ? -19.663 -14.521 28.202 1.00 90.31 183 VAL A C 1
ATOM 1444 O O . VAL A 1 183 ? -20.356 -14.415 29.218 1.00 90.31 183 VAL A O 1
ATOM 1447 N N . PRO A 1 184 ? -20.219 -14.866 27.027 1.00 90.25 184 PRO A N 1
ATOM 1448 C CA . PRO A 1 184 ? -21.636 -15.170 26.915 1.00 90.25 184 PRO A CA 1
ATOM 1449 C C . PRO A 1 184 ? -22.006 -16.438 27.684 1.00 90.25 184 PRO A C 1
ATOM 1451 O O . PRO A 1 184 ? -21.356 -17.488 27.580 1.00 90.25 184 PRO A O 1
ATOM 1454 N N . ARG A 1 185 ? -23.080 -16.349 28.470 1.00 91.00 185 ARG A N 1
ATOM 1455 C CA . ARG A 1 185 ? -23.551 -17.452 29.317 1.00 91.00 185 ARG A CA 1
ATOM 1456 C C . ARG A 1 185 ? -24.740 -18.181 28.700 1.00 91.00 185 ARG A C 1
ATOM 1458 O O . ARG A 1 185 ? -24.927 -19.361 28.996 1.00 91.00 185 ARG A O 1
ATOM 1465 N N . SER A 1 186 ? -25.513 -17.527 27.835 1.00 93.12 186 SER A N 1
ATOM 1466 C CA . SER A 1 186 ? -26.665 -18.131 27.166 1.00 93.12 186 SER A CA 1
ATOM 1467 C C . SER A 1 186 ? -26.245 -19.151 26.102 1.00 93.12 186 SER A C 1
ATOM 1469 O O . SER A 1 186 ? -25.188 -19.046 25.478 1.00 93.12 186 SER A O 1
ATOM 1471 N N . VAL A 1 187 ? -27.100 -20.150 25.863 1.00 92.69 187 VAL A N 1
ATOM 1472 C CA . VAL A 1 187 ? -26.858 -21.179 24.834 1.00 92.69 187 VAL A CA 1
ATOM 1473 C C . VAL A 1 187 ? -26.776 -20.549 23.440 1.00 92.69 187 VAL A C 1
ATOM 1475 O O . VAL A 1 187 ? -25.861 -20.855 22.679 1.00 92.69 187 VAL A O 1
ATOM 1478 N N . LEU A 1 188 ? -27.692 -19.625 23.128 1.00 92.19 188 LEU A N 1
ATOM 1479 C CA . LEU A 1 188 ? -27.702 -18.901 21.854 1.00 92.19 188 LEU A CA 1
ATOM 1480 C C . LEU A 1 188 ? -26.483 -17.983 21.707 1.00 92.19 188 LEU A C 1
ATOM 1482 O O . LEU A 1 188 ? -25.880 -17.950 20.638 1.00 92.19 188 LEU A O 1
ATOM 1486 N N . GLY A 1 189 ? -26.083 -17.294 22.779 1.00 93.00 189 GLY A N 1
ATOM 1487 C CA . GLY A 1 189 ? -24.879 -16.465 22.806 1.00 93.00 189 GLY A CA 1
ATOM 1488 C C . GLY A 1 189 ? -23.620 -17.278 22.518 1.00 93.00 189 GLY A C 1
ATOM 1489 O O . GLY A 1 189 ? -22.819 -16.874 21.684 1.00 93.00 189 GLY A O 1
ATOM 1490 N N . ARG A 1 190 ? -23.484 -18.472 23.108 1.00 93.12 190 ARG A N 1
ATOM 1491 C CA . ARG A 1 190 ? -22.355 -19.382 22.845 1.00 93.12 190 ARG A CA 1
ATOM 1492 C C . ARG A 1 190 ? -22.321 -19.895 21.407 1.00 93.12 190 ARG A C 1
ATOM 1494 O O . ARG A 1 190 ? -21.253 -19.908 20.801 1.00 93.12 190 ARG A O 1
ATOM 1501 N N . LEU A 1 191 ? -23.467 -20.289 20.848 1.00 93.88 191 LEU A N 1
ATOM 1502 C CA . LEU A 1 191 ? -23.551 -20.696 19.439 1.00 93.88 191 LEU A CA 1
ATOM 1503 C C . LEU A 1 191 ? -23.157 -19.545 18.507 1.00 93.88 191 LEU A C 1
ATOM 1505 O O . LEU A 1 191 ? -22.387 -19.744 17.569 1.00 93.88 191 LEU A O 1
ATOM 1509 N N . PHE A 1 192 ? -23.625 -18.332 18.805 1.00 94.75 192 PHE A N 1
ATOM 1510 C CA . PHE A 1 192 ? -23.243 -17.136 18.065 1.00 94.75 192 PHE A CA 1
ATOM 1511 C C . PHE A 1 192 ? -21.745 -16.834 18.190 1.00 94.75 192 PHE A C 1
ATOM 1513 O O . PHE A 1 192 ? -21.106 -16.522 17.192 1.00 94.75 192 PHE A O 1
ATOM 1520 N N . THR A 1 193 ? -21.155 -16.983 19.379 1.00 93.12 193 THR A N 1
ATOM 1521 C CA . THR A 1 193 ? -19.709 -16.821 19.583 1.00 93.12 193 THR A CA 1
ATOM 1522 C C . THR A 1 193 ? -18.895 -17.763 18.710 1.00 93.12 193 THR A C 1
ATOM 1524 O O . THR A 1 193 ? -17.938 -17.310 18.096 1.00 93.12 193 THR A O 1
ATOM 1527 N N . ILE A 1 194 ? -19.282 -19.037 18.609 1.00 92.88 194 ILE A N 1
ATOM 1528 C CA . ILE A 1 194 ? -18.592 -20.012 17.749 1.00 92.88 194 ILE A CA 1
ATOM 1529 C C . ILE A 1 194 ? -18.678 -19.595 16.273 1.00 92.88 194 ILE A C 1
ATOM 1531 O O . ILE A 1 194 ? -17.693 -19.672 15.543 1.00 92.88 194 ILE A O 1
ATOM 1535 N N . ALA A 1 195 ? -19.844 -19.129 15.823 1.00 93.50 195 ALA A N 1
ATOM 1536 C CA . ALA A 1 195 ? -19.997 -18.634 14.457 1.00 93.50 195 ALA A CA 1
ATOM 1537 C C . ALA A 1 195 ? -19.161 -17.363 14.212 1.00 93.50 195 ALA A C 1
ATOM 1539 O O . ALA A 1 195 ? -18.512 -17.233 13.174 1.00 93.50 195 ALA A O 1
ATOM 1540 N N . TRP A 1 196 ? -19.142 -16.442 15.178 1.00 94.62 196 TRP A N 1
ATOM 1541 C CA . TRP A 1 196 ? -18.399 -15.188 15.097 1.00 94.62 196 TRP A CA 1
ATOM 1542 C C . TRP A 1 196 ? -16.885 -15.395 15.110 1.00 94.62 196 TRP A C 1
ATOM 1544 O O . TRP A 1 196 ? -16.193 -14.727 14.353 1.00 94.62 196 TRP A O 1
ATOM 1554 N N . THR A 1 197 ? -16.352 -16.320 15.912 1.00 91.94 197 THR A N 1
ATOM 1555 C CA . THR A 1 197 ? -14.907 -16.604 15.923 1.00 91.94 197 THR A CA 1
ATOM 1556 C C . THR A 1 197 ? -14.435 -17.139 14.574 1.00 91.94 197 THR A C 1
ATOM 1558 O O . THR A 1 197 ? -13.416 -16.679 14.061 1.00 91.94 197 THR A O 1
ATOM 1561 N N . LEU A 1 198 ? -15.199 -18.042 13.950 1.00 91.69 198 LEU A N 1
ATOM 1562 C CA . LEU A 1 198 ? -14.908 -18.541 12.602 1.00 91.69 198 LEU A CA 1
ATOM 1563 C C . LEU A 1 198 ? -15.001 -17.429 11.548 1.00 91.69 198 LEU A C 1
ATOM 1565 O O . LEU A 1 198 ? -14.105 -17.294 10.715 1.00 91.69 198 LEU A O 1
ATOM 1569 N N . ALA A 1 199 ? -16.048 -16.601 11.600 1.00 91.25 199 ALA A N 1
ATOM 1570 C CA . ALA A 1 199 ? -16.202 -15.466 10.691 1.00 91.25 199 ALA A CA 1
ATOM 1571 C C . ALA A 1 199 ? -15.088 -14.419 10.877 1.00 91.25 199 ALA A C 1
ATOM 1573 O O . ALA A 1 199 ? -14.559 -13.904 9.895 1.00 91.25 199 ALA A O 1
ATOM 1574 N N . GLY A 1 200 ? -14.690 -14.143 12.119 1.00 90.88 200 GLY A N 1
ATOM 1575 C CA . GLY A 1 200 ? -13.623 -13.206 12.464 1.00 90.88 200 GLY A CA 1
ATOM 1576 C C . GLY A 1 200 ? -12.277 -13.603 11.863 1.00 90.88 200 GLY A C 1
ATOM 1577 O O . GLY A 1 200 ? -11.598 -12.755 11.289 1.00 90.88 200 GLY A O 1
ATOM 1578 N N . LEU A 1 201 ? -11.934 -14.896 11.885 1.00 90.62 201 LEU A N 1
ATOM 1579 C CA . LEU A 1 201 ? -10.723 -15.412 11.232 1.00 90.62 201 LEU A CA 1
ATOM 1580 C C . LEU A 1 201 ? -10.720 -15.143 9.722 1.00 90.62 201 LEU A C 1
ATOM 1582 O O . LEU A 1 201 ? -9.698 -14.733 9.169 1.00 90.62 201 LEU A O 1
ATOM 1586 N N . VAL A 1 202 ? -11.860 -15.329 9.053 1.00 90.62 202 VAL A N 1
ATOM 1587 C CA . VAL A 1 202 ? -11.999 -15.040 7.618 1.00 90.62 202 VAL A CA 1
ATOM 1588 C C . VAL A 1 202 ? -11.884 -13.539 7.357 1.00 90.62 202 VAL A C 1
ATOM 1590 O O . VAL A 1 202 ? -11.135 -13.131 6.474 1.00 90.62 202 VAL A O 1
ATOM 1593 N N . ILE A 1 203 ? -12.569 -12.709 8.148 1.00 89.19 203 ILE A N 1
ATOM 1594 C CA . ILE A 1 203 ? -12.546 -11.246 8.011 1.00 89.19 203 ILE A CA 1
ATOM 1595 C C . ILE A 1 203 ? -11.124 -10.698 8.190 1.00 89.19 203 ILE A C 1
ATOM 1597 O O . ILE A 1 203 ? -10.676 -9.892 7.376 1.00 89.19 203 ILE A O 1
ATOM 1601 N N . MET A 1 204 ? -10.395 -11.153 9.213 1.00 89.75 204 MET A N 1
ATOM 1602 C CA . MET A 1 204 ? -9.006 -10.745 9.441 1.00 89.75 204 MET A CA 1
ATOM 1603 C C . MET A 1 204 ? -8.085 -11.202 8.307 1.00 89.75 204 MET A C 1
ATOM 1605 O O . MET A 1 204 ? -7.228 -10.438 7.872 1.00 89.75 204 MET A O 1
ATOM 1609 N N . SER A 1 205 ? -8.293 -12.410 7.780 1.00 89.62 205 SER A N 1
ATOM 1610 C CA . SER A 1 205 ? -7.512 -12.932 6.653 1.00 89.62 205 SER A CA 1
ATOM 1611 C C . SER A 1 205 ? -7.736 -12.118 5.375 1.00 89.62 205 SER A C 1
ATOM 1613 O O . SER A 1 205 ? -6.777 -11.791 4.679 1.00 89.62 205 SER A O 1
ATOM 1615 N N . LEU A 1 206 ? -8.987 -11.740 5.089 1.00 87.94 206 LEU A N 1
ATOM 1616 C CA . LEU A 1 206 ? -9.330 -10.872 3.959 1.00 87.94 206 LEU A CA 1
ATOM 1617 C C . LEU A 1 206 ? -8.738 -9.469 4.120 1.00 87.94 206 LEU A C 1
ATOM 1619 O O . LEU A 1 206 ? -8.210 -8.921 3.158 1.00 87.94 206 LEU A O 1
ATOM 1623 N N . LEU A 1 207 ? -8.768 -8.906 5.332 1.00 87.25 207 LEU A N 1
ATOM 1624 C CA . LEU A 1 207 ? -8.153 -7.608 5.608 1.00 87.25 207 LEU A CA 1
ATOM 1625 C C . LEU A 1 207 ? -6.648 -7.629 5.310 1.00 87.25 207 LEU A C 1
ATOM 1627 O O . LEU A 1 207 ? -6.149 -6.735 4.631 1.00 87.25 207 LEU A O 1
ATOM 1631 N N . VAL A 1 208 ? -5.938 -8.659 5.780 1.00 87.06 208 VAL A N 1
ATOM 1632 C CA . VAL A 1 208 ? -4.501 -8.821 5.511 1.00 87.06 208 VAL A CA 1
ATOM 1633 C C . VAL A 1 208 ? -4.247 -9.007 4.016 1.00 87.06 208 VAL A C 1
ATOM 1635 O O . VAL A 1 208 ? -3.384 -8.327 3.471 1.00 87.06 208 VAL A O 1
ATOM 1638 N N . ALA A 1 209 ? -5.021 -9.856 3.335 1.00 85.50 209 ALA A N 1
ATOM 1639 C CA . ALA A 1 209 ? -4.865 -10.104 1.902 1.00 85.50 209 ALA A CA 1
ATOM 1640 C C . ALA A 1 209 ? -5.044 -8.831 1.060 1.00 85.50 209 ALA A C 1
ATOM 1642 O O . ALA A 1 209 ? -4.251 -8.573 0.158 1.00 85.50 209 ALA A O 1
ATOM 1643 N N . GLU A 1 210 ? -6.040 -8.003 1.372 1.00 82.75 210 GLU A N 1
ATOM 1644 C CA . GLU A 1 210 ? -6.262 -6.738 0.667 1.00 82.75 210 GLU A CA 1
ATOM 1645 C C . GLU A 1 210 ? -5.161 -5.714 0.948 1.00 82.75 210 GLU A C 1
ATOM 1647 O O . GLU A 1 210 ? -4.713 -5.023 0.033 1.00 82.75 210 GLU A O 1
ATOM 1652 N N . MET A 1 211 ? -4.652 -5.651 2.183 1.00 82.50 211 MET A N 1
ATOM 1653 C CA . MET A 1 211 ? -3.475 -4.833 2.489 1.00 82.50 211 MET A CA 1
ATOM 1654 C C . MET A 1 211 ? -2.259 -5.292 1.679 1.00 82.50 211 MET A C 1
ATOM 1656 O O . MET A 1 211 ? -1.544 -4.465 1.115 1.00 82.50 211 MET A O 1
ATOM 1660 N N . THR A 1 212 ? -2.046 -6.604 1.565 1.00 81.44 212 THR A N 1
ATOM 1661 C CA . THR A 1 212 ? -0.985 -7.172 0.731 1.00 81.44 212 THR A CA 1
ATOM 1662 C C . THR A 1 212 ? -1.203 -6.852 -0.747 1.00 81.44 212 THR A C 1
ATOM 1664 O O . THR A 1 212 ? -0.257 -6.442 -1.407 1.00 81.44 212 THR A O 1
ATOM 1667 N N . ASN A 1 213 ? -2.427 -6.944 -1.271 1.00 80.50 213 ASN A N 1
ATOM 1668 C CA . ASN A 1 213 ? -2.738 -6.573 -2.655 1.00 80.50 213 ASN A CA 1
ATOM 1669 C C . ASN A 1 213 ? -2.482 -5.088 -2.926 1.00 80.50 213 ASN A C 1
ATOM 1671 O O . ASN A 1 213 ? -1.917 -4.746 -3.965 1.00 80.50 213 ASN A O 1
ATOM 1675 N N . ALA A 1 214 ? -2.852 -4.204 -1.995 1.00 77.56 214 ALA A N 1
ATOM 1676 C CA . ALA A 1 214 ? -2.578 -2.776 -2.107 1.00 77.56 214 ALA A CA 1
ATOM 1677 C C . ALA A 1 214 ? -1.066 -2.506 -2.179 1.00 77.56 214 ALA A C 1
ATOM 1679 O O . ALA A 1 214 ? -0.626 -1.706 -3.005 1.00 77.56 214 ALA A O 1
ATOM 1680 N N . LEU A 1 215 ? -0.264 -3.231 -1.394 1.00 73.56 215 LEU A N 1
ATOM 1681 C CA . LEU A 1 215 ? 1.197 -3.162 -1.454 1.00 73.56 215 LEU A CA 1
ATOM 1682 C C . LEU A 1 215 ? 1.743 -3.751 -2.763 1.00 73.56 215 LEU A C 1
ATOM 1684 O O . LEU A 1 215 ? 2.467 -3.074 -3.483 1.00 73.56 215 LEU A O 1
ATOM 1688 N N . ILE A 1 216 ? 1.349 -4.964 -3.145 1.00 71.88 216 ILE A N 1
ATOM 1689 C CA . ILE A 1 216 ? 1.821 -5.618 -4.378 1.00 71.88 216 ILE A CA 1
ATOM 1690 C C . ILE A 1 216 ? 1.470 -4.793 -5.616 1.00 71.88 216 ILE A C 1
ATOM 1692 O O . ILE A 1 216 ? 2.268 -4.698 -6.547 1.00 71.88 216 ILE A O 1
ATOM 1696 N N . SER A 1 217 ? 0.296 -4.159 -5.639 1.00 67.81 217 SER A N 1
ATOM 1697 C CA . SER A 1 217 ? -0.096 -3.301 -6.755 1.00 67.81 217 SER A CA 1
ATOM 1698 C C . SER A 1 217 ? 0.952 -2.222 -7.037 1.00 67.81 217 SER A C 1
ATOM 1700 O O . SER A 1 217 ? 1.186 -1.900 -8.197 1.00 67.81 217 SER A O 1
ATOM 1702 N N . TYR A 1 218 ? 1.669 -1.740 -6.020 1.00 63.88 218 TYR A N 1
ATOM 1703 C CA . TYR A 1 218 ? 2.778 -0.815 -6.210 1.00 63.88 218 TYR A CA 1
ATOM 1704 C C . TYR A 1 218 ? 4.043 -1.470 -6.738 1.00 63.88 218 TYR A C 1
ATOM 1706 O O . TYR A 1 218 ? 4.609 -0.945 -7.699 1.00 63.88 218 TYR A O 1
ATOM 1714 N N . SER A 1 219 ? 4.487 -2.591 -6.155 1.00 59.03 219 SER A N 1
ATOM 1715 C CA . SER A 1 219 ? 5.736 -3.223 -6.603 1.00 59.03 219 SER A CA 1
ATOM 1716 C C . SER A 1 219 ? 5.607 -3.629 -8.069 1.00 59.03 219 SER A C 1
ATOM 1718 O O . SER A 1 219 ? 6.499 -3.397 -8.879 1.00 59.03 219 SER A O 1
ATOM 1720 N N . VAL A 1 220 ? 4.423 -4.087 -8.475 1.00 60.09 220 VAL A N 1
ATOM 1721 C CA . VAL A 1 220 ? 4.117 -4.407 -9.871 1.00 60.09 220 VAL A CA 1
ATOM 1722 C C . VAL A 1 220 ? 4.051 -3.158 -10.762 1.00 60.09 220 VAL A C 1
ATOM 1724 O O . VAL A 1 220 ? 4.549 -3.201 -11.893 1.00 60.09 220 VAL A O 1
ATOM 1727 N N . LEU A 1 221 ? 3.470 -2.044 -10.294 1.00 54.91 221 LEU A N 1
ATOM 1728 C CA . LEU A 1 221 ? 3.395 -0.792 -11.064 1.00 54.91 221 LEU A CA 1
ATOM 1729 C C . LEU A 1 221 ? 4.769 -0.147 -11.295 1.00 54.91 221 LEU A C 1
ATOM 1731 O O . LEU A 1 221 ? 4.968 0.459 -12.351 1.00 54.91 221 LEU A O 1
ATOM 1735 N N . GLN A 1 222 ? 5.712 -0.284 -10.359 1.00 52.62 222 GLN A N 1
ATOM 1736 C CA . GLN A 1 222 ? 7.078 0.223 -10.524 1.00 52.62 222 GLN A CA 1
ATOM 1737 C C . GLN A 1 222 ? 7.967 -0.731 -11.319 1.00 52.62 222 GLN A C 1
ATOM 1739 O O . GLN A 1 222 ? 8.609 -0.308 -12.279 1.00 52.62 222 GLN A O 1
ATOM 1744 N N . THR A 1 223 ? 7.945 -2.020 -10.985 1.00 50.16 223 THR A N 1
ATOM 1745 C CA . THR A 1 223 ? 8.875 -2.998 -11.553 1.00 50.16 223 THR A CA 1
ATOM 1746 C C . THR A 1 223 ? 8.447 -3.516 -12.916 1.00 50.16 223 THR A C 1
ATOM 1748 O O . THR A 1 223 ? 9.269 -3.710 -13.806 1.00 50.16 223 THR A O 1
ATOM 1751 N N . THR A 1 224 ? 7.159 -3.816 -13.091 1.00 46.25 224 THR A N 1
ATOM 1752 C CA . THR A 1 224 ? 6.768 -4.770 -14.141 1.00 46.25 224 THR A CA 1
ATOM 1753 C C . THR A 1 224 ? 6.156 -4.089 -15.358 1.00 46.25 224 THR A C 1
ATOM 1755 O O . THR A 1 224 ? 6.094 -4.692 -16.427 1.00 46.25 224 THR A O 1
ATOM 1758 N N . ASN A 1 225 ? 5.655 -2.852 -15.237 1.00 45.91 225 ASN A N 1
ATOM 1759 C CA . ASN A 1 225 ? 4.905 -2.247 -16.334 1.00 45.91 225 ASN A CA 1
ATOM 1760 C C . ASN A 1 225 ? 4.715 -0.722 -16.228 1.00 45.91 225 ASN A C 1
ATOM 1762 O O . ASN A 1 225 ? 3.584 -0.228 -16.233 1.00 45.91 225 ASN A O 1
ATOM 1766 N N . ARG A 1 226 ? 5.783 0.054 -16.460 1.00 52.12 226 ARG A N 1
ATOM 1767 C CA . ARG A 1 226 ? 5.597 1.080 -17.501 1.00 52.12 226 ARG A CA 1
ATOM 1768 C C . ARG A 1 226 ? 5.391 0.324 -18.806 1.00 52.12 226 ARG A C 1
ATOM 1770 O O . ARG A 1 226 ? 6.328 0.105 -19.568 1.00 52.12 226 ARG A O 1
ATOM 1777 N N . LYS A 1 227 ? 4.155 -0.135 -19.031 1.00 55.31 227 LYS A N 1
ATOM 1778 C CA . LYS A 1 227 ? 3.713 -0.611 -20.335 1.00 55.31 227 LYS A CA 1
ATOM 1779 C C . LYS A 1 227 ? 4.138 0.475 -21.307 1.00 55.31 227 LYS A C 1
ATOM 1781 O O . LYS A 1 227 ? 3.628 1.588 -21.254 1.00 55.31 227 LYS A O 1
ATOM 1786 N N . ILE A 1 228 ? 5.095 0.151 -22.170 1.00 62.38 228 ILE A N 1
ATOM 1787 C CA . ILE A 1 228 ? 5.471 0.996 -23.306 1.00 62.38 228 ILE A CA 1
ATOM 1788 C C . ILE A 1 228 ? 4.186 1.405 -24.057 1.00 62.38 228 ILE A C 1
ATOM 1790 O O . ILE A 1 228 ? 4.067 2.536 -24.516 1.00 62.38 228 ILE A O 1
ATOM 1794 N N . TYR A 1 229 ? 3.172 0.527 -24.043 1.00 66.06 229 TYR A N 1
ATOM 1795 C CA . TYR A 1 229 ? 1.803 0.783 -24.483 1.00 66.06 229 TYR A CA 1
ATOM 1796 C C . TYR A 1 229 ? 1.200 2.047 -23.850 1.00 66.06 229 TYR A C 1
ATOM 1798 O O . TYR A 1 229 ? 0.851 2.086 -22.673 1.00 66.06 229 TYR A O 1
ATOM 1806 N N . GLY A 1 230 ? 1.036 3.082 -24.672 1.00 68.62 230 GLY A N 1
ATOM 1807 C CA . GLY A 1 230 ? 0.435 4.363 -24.310 1.00 68.62 230 GLY A CA 1
ATOM 1808 C C . GLY A 1 230 ? 1.373 5.352 -23.613 1.00 68.62 230 GLY A C 1
ATOM 1809 O O . GLY A 1 230 ? 1.014 6.527 -23.502 1.00 68.62 230 GLY A O 1
ATOM 1810 N N . ALA A 1 231 ? 2.569 4.930 -23.192 1.00 74.38 231 ALA A N 1
ATOM 1811 C CA . ALA A 1 231 ? 3.550 5.809 -22.565 1.00 74.38 231 ALA A CA 1
ATOM 1812 C C . ALA A 1 231 ? 4.112 6.821 -23.575 1.00 74.38 231 ALA A C 1
ATOM 1814 O O . ALA A 1 231 ? 4.313 6.499 -24.746 1.00 74.38 231 ALA A O 1
ATOM 1815 N N . LYS A 1 232 ? 4.377 8.055 -23.125 1.00 76.62 232 LYS A N 1
ATOM 1816 C CA . LYS A 1 232 ? 5.061 9.067 -23.940 1.00 76.62 232 LYS A CA 1
ATOM 1817 C C . LYS A 1 232 ? 6.564 8.804 -23.890 1.00 76.62 232 LYS A C 1
ATOM 1819 O O . LYS A 1 232 ? 7.161 8.928 -22.826 1.00 76.62 232 LYS A O 1
ATOM 1824 N N . ILE A 1 233 ? 7.153 8.440 -25.024 1.00 80.25 233 ILE A N 1
ATOM 1825 C CA . ILE A 1 233 ? 8.561 8.035 -25.125 1.00 80.25 233 ILE A CA 1
ATOM 1826 C C . ILE A 1 233 ? 9.243 8.886 -26.194 1.00 80.25 233 ILE A C 1
ATOM 1828 O O . ILE A 1 233 ? 8.681 9.112 -27.265 1.00 80.25 233 ILE A O 1
ATOM 1832 N N . GLY A 1 234 ? 10.441 9.384 -25.893 1.00 79.62 234 GLY A N 1
ATOM 1833 C CA . GLY A 1 234 ? 11.317 10.005 -26.882 1.00 79.62 234 GLY A CA 1
ATOM 1834 C C . GLY A 1 234 ? 12.235 8.950 -27.485 1.00 79.62 234 GLY A C 1
ATOM 1835 O O . GLY A 1 234 ? 12.891 8.225 -26.745 1.00 79.62 234 GLY A O 1
ATOM 1836 N N . ALA A 1 235 ? 12.274 8.864 -28.809 1.00 79.75 235 ALA A N 1
ATOM 1837 C CA . ALA A 1 235 ? 13.274 8.088 -29.535 1.00 79.75 235 ALA A CA 1
ATOM 1838 C C . ALA A 1 235 ? 13.709 8.868 -30.778 1.00 79.75 235 ALA A C 1
ATOM 1840 O O . ALA A 1 235 ? 12.980 9.749 -31.255 1.00 79.75 235 ALA A O 1
ATOM 1841 N N . ILE A 1 236 ? 14.898 8.548 -31.283 1.00 72.69 236 ILE A N 1
ATOM 1842 C CA . ILE A 1 236 ? 15.433 9.139 -32.508 1.00 72.69 236 ILE A CA 1
ATOM 1843 C C . ILE A 1 236 ? 14.548 8.695 -33.678 1.00 72.69 236 ILE A C 1
ATOM 1845 O O . ILE A 1 236 ? 14.120 7.546 -33.764 1.00 72.69 236 ILE A O 1
ATOM 1849 N N . GLN A 1 237 ? 14.211 9.618 -34.574 1.00 65.50 237 GLN A N 1
ATOM 1850 C CA . GLN A 1 237 ? 13.364 9.286 -35.715 1.00 65.50 237 GLN A CA 1
ATOM 1851 C C . GLN A 1 237 ? 14.044 8.236 -36.614 1.00 65.50 237 GLN A C 1
ATOM 1853 O O . GLN A 1 237 ? 15.222 8.366 -36.925 1.00 65.50 237 GLN A O 1
ATOM 1858 N N . ALA A 1 238 ? 13.280 7.227 -37.052 1.00 64.62 238 ALA A N 1
ATOM 1859 C CA . ALA A 1 238 ? 13.752 6.108 -37.883 1.00 64.62 238 ALA A CA 1
ATOM 1860 C C . ALA A 1 238 ? 14.801 5.182 -37.231 1.00 64.62 238 ALA A C 1
ATOM 1862 O O . ALA A 1 238 ? 15.458 4.423 -37.936 1.00 64.62 238 ALA A O 1
ATOM 1863 N N . SER A 1 239 ? 14.926 5.208 -35.902 1.00 69.81 239 SER A N 1
ATOM 1864 C CA . SER A 1 239 ? 15.7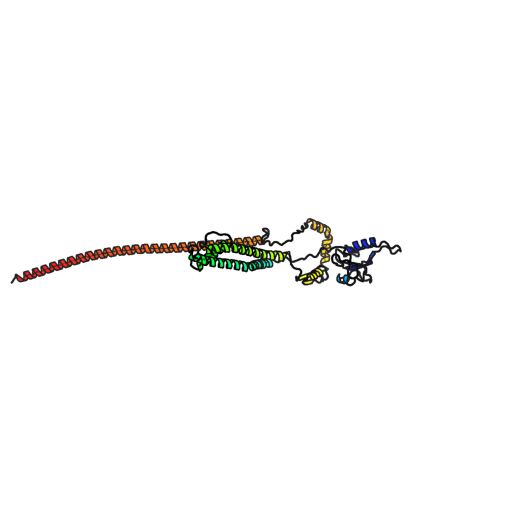82 4.285 -35.158 1.00 69.81 239 SER A CA 1
ATOM 1865 C C . SER A 1 239 ? 15.040 2.991 -34.751 1.00 69.81 239 SER A C 1
ATOM 1867 O O . SER A 1 239 ? 13.799 2.989 -34.675 1.00 69.81 239 SER A O 1
ATOM 1869 N N . PRO A 1 240 ? 15.754 1.890 -34.448 1.00 72.31 240 PRO A N 1
ATOM 1870 C CA . PRO A 1 240 ? 15.142 0.640 -33.986 1.00 72.31 240 PRO A CA 1
ATOM 1871 C C . PRO A 1 240 ? 14.327 0.817 -32.697 1.00 72.31 240 PRO A C 1
ATOM 1873 O O . PRO A 1 240 ? 13.283 0.181 -32.516 1.00 72.31 240 PRO A O 1
ATOM 1876 N N . GLU A 1 241 ? 14.740 1.730 -31.814 1.00 78.62 241 GLU A N 1
ATOM 1877 C CA . GLU A 1 241 ? 14.016 2.084 -30.588 1.00 78.62 241 GLU A CA 1
ATOM 1878 C C . GLU A 1 241 ? 12.667 2.731 -30.914 1.00 78.62 241 GLU A C 1
ATOM 1880 O O . GLU A 1 241 ? 11.655 2.436 -30.268 1.00 78.62 241 GLU A O 1
ATOM 1885 N N . PHE A 1 242 ? 12.624 3.573 -31.953 1.00 77.19 242 PHE A N 1
ATOM 1886 C CA . PHE A 1 242 ? 11.389 4.187 -32.424 1.00 77.19 242 PHE A CA 1
ATOM 1887 C C . PHE A 1 242 ? 10.440 3.146 -33.022 1.00 77.19 242 PHE A C 1
ATOM 1889 O O . PHE A 1 242 ? 9.259 3.116 -32.667 1.00 77.19 242 PHE A O 1
ATOM 1896 N N . ALA A 1 243 ? 10.947 2.245 -33.868 1.00 74.12 243 ALA A N 1
ATOM 1897 C CA . ALA A 1 243 ? 10.154 1.165 -34.454 1.00 74.12 243 ALA A CA 1
ATOM 1898 C C . ALA A 1 243 ? 9.595 0.210 -33.384 1.00 74.12 243 ALA A C 1
ATOM 1900 O O . ALA A 1 243 ? 8.421 -0.174 -33.438 1.00 74.12 243 ALA A O 1
ATOM 1901 N N . LEU A 1 244 ? 10.402 -0.139 -32.376 1.00 79.19 244 LEU A N 1
ATOM 1902 C CA . LEU A 1 244 ? 9.968 -0.949 -31.239 1.00 79.19 244 LEU A CA 1
ATOM 1903 C C . LEU A 1 244 ? 8.885 -0.236 -30.421 1.00 79.19 244 LEU A C 1
ATOM 1905 O O . LEU A 1 244 ? 7.874 -0.854 -30.082 1.00 79.19 244 LEU A O 1
ATOM 1909 N N . GLY A 1 245 ? 9.064 1.056 -30.144 1.00 77.38 245 GLY A N 1
ATOM 1910 C CA . GLY A 1 245 ? 8.080 1.874 -29.440 1.00 77.38 245 GLY A CA 1
ATOM 1911 C C . GLY A 1 245 ? 6.733 1.924 -30.166 1.00 77.38 245 GLY A C 1
ATOM 1912 O O . GLY A 1 245 ? 5.695 1.687 -29.546 1.00 77.38 245 GLY A O 1
ATOM 1913 N N . VAL A 1 246 ? 6.732 2.111 -31.491 1.00 79.06 246 VAL A N 1
ATOM 1914 C CA . VAL A 1 246 ? 5.511 2.061 -32.318 1.00 79.06 246 VAL A CA 1
ATOM 1915 C C . VAL A 1 246 ? 4.858 0.675 -32.276 1.00 79.06 246 VAL A C 1
ATOM 1917 O O . VAL A 1 246 ? 3.650 0.578 -32.051 1.00 79.06 246 VAL A O 1
ATOM 1920 N N . ARG A 1 247 ? 5.635 -0.410 -32.423 1.00 78.12 247 ARG A N 1
ATOM 1921 C CA . ARG A 1 247 ? 5.124 -1.796 -32.326 1.00 78.12 247 ARG A CA 1
ATOM 1922 C C . ARG A 1 247 ? 4.490 -2.089 -30.968 1.00 78.12 247 ARG A C 1
ATOM 1924 O O . ARG A 1 247 ? 3.520 -2.834 -30.886 1.00 78.12 247 ARG A O 1
ATOM 1931 N N . LYS A 1 248 ? 5.029 -1.492 -29.907 1.00 79.62 248 LYS A N 1
ATOM 1932 C CA . LYS A 1 248 ? 4.510 -1.568 -28.539 1.00 79.62 248 LYS A CA 1
ATOM 1933 C C . LYS A 1 248 ? 3.472 -0.478 -28.238 1.00 79.62 248 LYS A C 1
ATOM 1935 O O . LYS A 1 248 ? 3.186 -0.240 -27.074 1.00 79.62 248 LYS A O 1
ATOM 1940 N N . THR A 1 249 ? 2.906 0.187 -29.249 1.00 77.88 249 THR A N 1
ATOM 1941 C CA . THR A 1 249 ? 1.830 1.189 -29.109 1.00 77.88 249 THR A CA 1
ATOM 1942 C C . THR A 1 249 ? 2.180 2.345 -28.157 1.00 77.88 249 THR A C 1
ATOM 1944 O O . THR A 1 249 ? 1.311 2.889 -27.475 1.00 77.88 249 THR A O 1
ATOM 1947 N N . ALA A 1 250 ? 3.452 2.734 -28.074 1.00 79.00 250 ALA A N 1
ATOM 1948 C CA . ALA A 1 250 ? 3.863 3.931 -27.348 1.00 79.00 250 ALA A CA 1
ATOM 1949 C C . ALA A 1 250 ? 3.484 5.208 -28.101 1.00 79.00 250 ALA A C 1
ATOM 1951 O O . ALA A 1 250 ? 3.422 5.251 -29.331 1.00 79.00 250 ALA A O 1
ATOM 1952 N N . ARG A 1 251 ? 3.288 6.292 -27.349 1.00 78.38 251 ARG A N 1
ATOM 1953 C CA . ARG A 1 251 ? 3.176 7.647 -27.894 1.00 78.38 251 ARG A CA 1
ATOM 1954 C C . ARG A 1 251 ? 4.580 8.182 -28.150 1.00 78.38 251 ARG A C 1
ATOM 1956 O O . ARG A 1 251 ? 5.192 8.795 -27.275 1.00 78.38 251 ARG A O 1
ATOM 1963 N N . MET A 1 252 ? 5.085 7.924 -29.348 1.00 76.19 252 MET A N 1
ATOM 1964 C CA . MET A 1 252 ? 6.423 8.346 -29.744 1.00 76.19 252 MET A CA 1
ATOM 1965 C C . MET A 1 252 ? 6.460 9.849 -30.018 1.00 76.19 252 MET A C 1
ATOM 1967 O O . MET A 1 252 ? 5.695 10.352 -30.839 1.00 76.19 252 MET A O 1
ATOM 1971 N N . ASN A 1 253 ? 7.357 10.564 -29.345 1.00 75.38 253 ASN A N 1
ATOM 1972 C CA . ASN A 1 253 ? 7.720 11.925 -29.713 1.00 75.38 253 ASN A CA 1
ATOM 1973 C C . ASN A 1 253 ? 9.006 11.847 -30.547 1.00 75.38 253 ASN A C 1
ATOM 1975 O O . ASN A 1 253 ? 10.046 11.502 -29.976 1.00 75.38 253 ASN A O 1
ATOM 1979 N N . PRO A 1 254 ? 8.958 12.093 -31.869 1.00 64.19 254 PRO A N 1
ATOM 1980 C CA . PRO A 1 254 ? 10.161 12.071 -32.684 1.00 64.19 254 PRO A CA 1
ATOM 1981 C C . PRO A 1 254 ? 11.072 13.202 -32.212 1.00 64.19 254 PRO A C 1
ATOM 1983 O O . PRO A 1 254 ? 10.739 14.381 -32.336 1.00 64.19 254 PRO A O 1
ATOM 1986 N N . VAL A 1 255 ? 12.216 12.850 -31.633 1.00 60.28 255 VAL A N 1
ATOM 1987 C CA . VAL A 1 255 ? 13.252 13.841 -31.362 1.00 60.28 255 VAL A CA 1
ATOM 1988 C C . VAL A 1 255 ? 13.956 14.069 -32.692 1.00 60.28 255 VAL A C 1
ATOM 1990 O O . VAL A 1 255 ? 14.693 13.206 -33.168 1.00 60.28 255 VAL A O 1
ATOM 1993 N N . LEU A 1 256 ? 13.659 15.202 -33.333 1.00 49.25 256 LEU A N 1
ATOM 1994 C CA . LEU A 1 256 ? 14.413 15.673 -34.490 1.00 49.25 256 LEU A CA 1
ATOM 1995 C C . LEU A 1 256 ? 15.868 15.817 -34.043 1.00 49.25 256 LEU A C 1
ATOM 1997 O O . LEU A 1 256 ? 16.175 16.647 -33.186 1.00 49.25 256 LEU A O 1
ATOM 2001 N N . ALA A 1 257 ? 16.754 14.995 -34.602 1.00 47.16 257 ALA A N 1
ATOM 2002 C CA . ALA A 1 257 ? 18.191 15.173 -34.466 1.00 47.16 257 ALA A CA 1
ATOM 2003 C C . ALA A 1 257 ? 18.577 16.442 -35.242 1.00 47.16 257 ALA A C 1
ATOM 2005 O O . ALA A 1 257 ? 18.933 16.403 -36.415 1.00 47.16 257 ALA A O 1
ATOM 2006 N N . GLY A 1 258 ? 18.397 17.594 -34.600 1.00 44.12 258 GLY A N 1
ATOM 2007 C CA . GLY A 1 258 ? 18.666 18.911 -35.154 1.00 44.12 258 GLY A CA 1
ATOM 2008 C C . GLY A 1 258 ? 19.600 19.703 -34.244 1.00 44.12 258 GLY A C 1
ATOM 2009 O O . GLY A 1 258 ? 19.216 20.084 -33.145 1.00 44.12 258 GLY A O 1
ATOM 2010 N N . ALA A 1 259 ? 20.801 19.981 -34.762 1.00 41.91 259 ALA A N 1
ATOM 2011 C CA . ALA A 1 259 ? 21.751 21.017 -34.333 1.00 41.91 259 ALA A CA 1
ATOM 2012 C C . ALA A 1 259 ? 22.508 20.868 -32.990 1.00 41.91 259 ALA A C 1
ATOM 2014 O O . ALA A 1 259 ? 22.771 21.865 -32.322 1.00 41.91 259 ALA A O 1
ATOM 2015 N N . SER A 1 260 ? 23.009 19.676 -32.652 1.00 42.66 260 SER A N 1
ATOM 2016 C CA . SER A 1 260 ? 24.127 19.540 -31.697 1.00 42.66 260 SER A CA 1
ATOM 2017 C C . SER A 1 260 ? 25.267 18.727 -32.308 1.00 42.66 260 SER A C 1
ATOM 2019 O O . SER A 1 260 ? 25.448 17.565 -31.981 1.00 42.66 260 SER A O 1
ATOM 2021 N N . MET A 1 261 ? 26.036 19.345 -33.208 1.00 44.25 261 MET A N 1
ATOM 2022 C CA . MET A 1 261 ? 27.197 18.711 -33.857 1.00 44.25 261 MET A CA 1
ATOM 2023 C C . MET A 1 261 ? 28.461 19.589 -33.787 1.00 44.25 261 MET A C 1
ATOM 2025 O O . MET A 1 261 ? 29.314 19.564 -34.668 1.00 44.25 261 MET A O 1
ATOM 2029 N N . LYS A 1 262 ? 28.581 20.425 -32.744 1.00 40.16 262 LYS A N 1
ATOM 2030 C CA . LYS A 1 262 ? 29.788 21.248 -32.503 1.00 40.16 262 LYS A CA 1
ATOM 2031 C C . LYS A 1 262 ? 30.380 21.136 -31.099 1.00 40.16 262 LYS A C 1
ATOM 2033 O O . LYS A 1 262 ? 31.567 21.396 -30.953 1.00 40.16 262 LYS A O 1
ATOM 2038 N N . LEU A 1 263 ? 29.609 20.712 -30.095 1.00 38.50 263 LEU A N 1
ATOM 2039 C CA . LEU A 1 263 ? 30.137 20.480 -28.742 1.00 38.50 263 LEU A CA 1
ATOM 2040 C C . LEU A 1 263 ? 30.612 19.031 -28.532 1.00 38.50 263 LEU A C 1
ATOM 2042 O O . LEU A 1 263 ? 31.474 18.778 -27.700 1.00 38.50 263 LEU A O 1
ATOM 2046 N N . GLU A 1 264 ? 30.100 18.101 -29.340 1.00 45.34 264 GLU A N 1
ATOM 2047 C CA . GLU A 1 264 ? 30.465 16.682 -29.307 1.00 45.34 264 GLU A CA 1
ATOM 2048 C C . GLU A 1 264 ? 31.927 16.460 -29.706 1.00 45.34 264 GLU A C 1
ATOM 2050 O O . GLU A 1 264 ? 32.612 15.666 -29.080 1.00 45.34 264 GLU A O 1
ATOM 2055 N N . LYS A 1 265 ? 32.445 17.231 -30.671 1.00 39.97 265 LYS A N 1
ATOM 2056 C CA . LYS A 1 265 ? 33.804 17.047 -31.197 1.00 39.97 265 LYS A CA 1
ATOM 2057 C C . LYS A 1 265 ? 34.894 17.391 -30.174 1.00 39.97 265 LYS A C 1
ATOM 2059 O O . LYS A 1 265 ? 35.793 16.595 -29.973 1.00 39.97 265 LYS A O 1
ATOM 2064 N N . CYS A 1 266 ? 34.751 18.491 -29.427 1.00 41.56 266 CYS A N 1
ATOM 2065 C CA . CYS A 1 266 ? 35.696 18.819 -28.345 1.00 41.56 266 CYS A CA 1
ATOM 2066 C C . CYS A 1 266 ? 35.640 17.823 -27.177 1.00 41.56 266 CYS A C 1
ATOM 2068 O O . CYS A 1 266 ? 36.655 17.572 -26.531 1.00 41.56 266 CYS A O 1
ATOM 2070 N N . PHE A 1 267 ? 34.456 17.280 -26.878 1.00 49.00 267 PHE A N 1
ATOM 2071 C CA . PHE A 1 267 ? 34.301 16.302 -25.803 1.00 49.00 267 PHE A CA 1
ATOM 2072 C C . PHE A 1 267 ? 34.828 14.923 -26.232 1.00 49.00 267 PHE A C 1
ATOM 2074 O O . PHE A 1 267 ? 35.498 14.257 -25.448 1.00 49.00 267 PHE A O 1
ATOM 2081 N N . LEU A 1 268 ? 34.596 14.537 -27.491 1.00 49.34 268 LEU A N 1
ATOM 2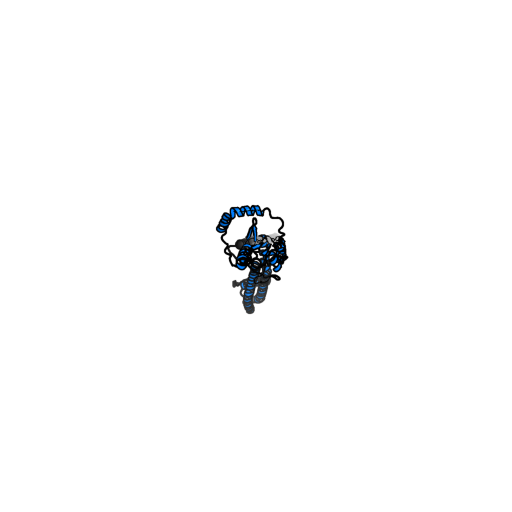082 C CA . LEU A 1 268 ? 35.144 13.332 -28.112 1.00 49.34 268 LEU A CA 1
ATOM 2083 C C . LEU A 1 268 ? 36.665 13.402 -28.233 1.00 49.34 268 LEU A C 1
ATOM 2085 O O . LEU A 1 268 ? 37.302 12.421 -27.882 1.00 49.34 268 LEU A O 1
ATOM 2089 N N . ASP A 1 269 ? 37.248 14.545 -28.604 1.00 56.50 269 ASP A N 1
ATOM 2090 C CA . ASP A 1 269 ? 38.706 14.701 -28.707 1.00 56.50 269 ASP A CA 1
ATOM 2091 C C . ASP A 1 269 ? 39.385 14.555 -27.330 1.00 56.50 269 ASP A C 1
ATOM 2093 O O . ASP A 1 269 ? 40.409 13.883 -27.198 1.00 56.50 269 ASP A O 1
ATOM 2097 N N . PHE A 1 270 ? 38.792 15.118 -26.266 1.00 64.12 270 PHE A N 1
ATOM 2098 C CA . PHE A 1 270 ? 39.303 14.977 -24.894 1.00 64.12 270 PHE A CA 1
ATOM 2099 C C . PHE A 1 270 ? 39.197 13.535 -24.369 1.00 64.12 270 PHE A C 1
ATOM 2101 O O . PHE A 1 270 ? 40.099 13.052 -23.675 1.00 64.12 270 PHE A O 1
ATOM 2108 N N . VAL A 1 271 ? 38.102 12.846 -24.709 1.00 55.34 271 VAL A N 1
ATOM 2109 C CA . VAL A 1 271 ? 37.854 11.446 -24.337 1.00 55.34 271 VAL A CA 1
ATOM 2110 C C . VAL A 1 271 ? 38.685 10.476 -25.190 1.00 55.34 271 VAL A C 1
ATOM 2112 O O . VAL A 1 271 ? 39.140 9.468 -24.657 1.00 55.34 271 VAL A O 1
ATOM 2115 N N . GLU A 1 272 ? 38.948 10.768 -26.469 1.00 50.12 272 GLU A N 1
ATOM 2116 C CA . GLU A 1 272 ? 39.824 9.978 -27.351 1.00 50.12 272 GLU A CA 1
ATOM 2117 C C . GLU A 1 272 ? 41.300 10.106 -26.952 1.00 50.12 272 GLU A C 1
ATOM 2119 O O . GLU A 1 272 ? 41.998 9.093 -26.916 1.00 50.12 272 GLU A O 1
ATOM 2124 N N . LEU A 1 273 ? 41.768 11.300 -26.572 1.00 66.56 273 LEU A N 1
ATOM 2125 C CA . LEU A 1 273 ? 43.161 11.518 -26.151 1.00 66.56 273 LEU A CA 1
ATOM 2126 C C . LEU A 1 273 ? 43.515 10.808 -24.846 1.00 66.56 273 LEU A C 1
ATOM 2128 O O . LEU A 1 273 ? 44.633 10.329 -24.683 1.00 66.56 273 LEU A O 1
ATOM 2132 N N . ASN A 1 274 ? 42.557 10.712 -23.929 1.00 67.50 274 ASN A N 1
ATOM 2133 C CA . ASN A 1 274 ? 42.763 10.068 -22.637 1.00 67.50 274 ASN A CA 1
ATOM 2134 C C . ASN A 1 274 ? 42.098 8.686 -22.573 1.00 67.50 274 ASN A C 1
ATOM 2136 O O . ASN A 1 274 ? 41.938 8.141 -21.491 1.00 67.50 274 ASN A O 1
ATOM 2140 N N . LYS A 1 275 ? 41.713 8.087 -23.709 1.00 47.97 275 LYS A N 1
ATOM 2141 C CA . LYS A 1 275 ? 40.898 6.860 -23.778 1.00 47.97 275 LYS A CA 1
ATOM 2142 C C . LYS A 1 275 ? 41.523 5.666 -23.063 1.00 47.97 275 LYS A C 1
ATOM 2144 O O . LYS A 1 275 ? 40.785 4.858 -22.513 1.00 47.97 275 LYS A O 1
ATOM 2149 N N . GLY A 1 276 ? 42.852 5.560 -23.050 1.00 59.69 276 GLY A N 1
ATOM 2150 C CA . GLY A 1 276 ? 43.578 4.508 -22.332 1.00 59.69 276 GLY A CA 1
ATOM 2151 C C . GLY A 1 276 ? 43.482 4.668 -20.816 1.00 59.69 276 GLY A C 1
ATOM 2152 O O . GLY A 1 276 ? 43.001 3.765 -20.139 1.00 59.69 276 GLY A O 1
ATOM 2153 N N . ASP A 1 277 ? 43.840 5.846 -20.299 1.00 62.44 277 ASP A N 1
ATOM 2154 C CA . ASP A 1 277 ? 43.745 6.154 -18.868 1.00 62.44 277 ASP A CA 1
ATOM 2155 C C . ASP A 1 277 ? 42.295 6.206 -18.396 1.00 62.44 277 ASP A C 1
ATOM 2157 O O . ASP A 1 277 ? 41.989 5.737 -17.312 1.00 62.44 277 ASP A O 1
ATOM 2161 N N . ILE A 1 278 ? 41.376 6.710 -19.218 1.00 58.09 278 ILE A N 1
ATOM 2162 C CA . ILE A 1 278 ? 39.944 6.737 -18.935 1.00 58.09 278 ILE A CA 1
ATOM 2163 C C . ILE A 1 278 ? 39.380 5.320 -18.947 1.00 58.09 278 ILE A C 1
ATOM 2165 O O . ILE A 1 278 ? 38.648 4.998 -18.030 1.00 58.09 278 ILE A O 1
ATOM 2169 N N . SER A 1 279 ? 39.722 4.452 -19.906 1.00 54.47 279 SER A N 1
ATOM 2170 C CA . SER A 1 279 ? 39.210 3.070 -19.933 1.00 54.47 279 SER A CA 1
ATOM 2171 C C . SER A 1 279 ? 39.812 2.220 -18.822 1.00 54.47 279 SER A C 1
ATOM 2173 O O . SER A 1 279 ? 39.079 1.469 -18.198 1.00 54.47 279 SER A O 1
ATOM 2175 N N . HIS A 1 280 ? 41.095 2.395 -18.495 1.00 61.44 280 HIS A N 1
ATOM 2176 C CA . HIS A 1 280 ? 41.722 1.709 -17.365 1.00 61.44 280 HIS A CA 1
ATOM 2177 C C . HIS A 1 280 ? 41.193 2.243 -16.030 1.00 61.44 280 HIS A C 1
ATOM 2179 O O . HIS A 1 280 ? 40.894 1.471 -15.125 1.00 61.44 280 HIS A O 1
ATOM 2185 N N . LYS A 1 281 ? 40.992 3.563 -15.902 1.00 53.38 281 LYS A N 1
ATOM 2186 C CA . LYS A 1 281 ? 40.335 4.148 -14.729 1.00 53.38 281 LYS A CA 1
ATOM 2187 C C . LYS A 1 281 ? 38.872 3.729 -14.662 1.00 53.38 281 LYS A C 1
ATOM 2189 O O . LYS A 1 281 ? 38.399 3.496 -13.565 1.00 53.38 281 LYS A O 1
ATOM 2194 N N . ILE A 1 282 ? 38.161 3.589 -15.777 1.00 57.41 282 ILE A N 1
ATOM 2195 C CA . ILE A 1 282 ? 36.776 3.109 -15.831 1.00 57.41 282 ILE A CA 1
ATOM 2196 C C . ILE A 1 282 ? 36.720 1.620 -15.504 1.00 57.41 282 ILE A C 1
ATOM 2198 O O . ILE A 1 282 ? 35.881 1.265 -14.710 1.00 57.41 282 ILE A O 1
ATOM 2202 N N . GLU A 1 283 ? 37.597 0.750 -15.989 1.00 58.66 283 GLU A N 1
ATOM 2203 C CA . GLU A 1 283 ? 37.588 -0.676 -15.614 1.00 58.66 283 GLU A CA 1
ATOM 2204 C C . GLU A 1 283 ? 38.013 -0.903 -14.156 1.00 58.66 283 GLU A C 1
ATOM 2206 O O . GLU A 1 283 ? 37.475 -1.778 -13.483 1.00 58.66 283 GLU A O 1
ATOM 2211 N N . GLU A 1 284 ? 38.930 -0.087 -13.630 1.00 57.84 284 GLU A N 1
ATOM 2212 C CA . GLU A 1 284 ? 39.376 -0.165 -12.233 1.00 57.84 284 GLU A CA 1
ATOM 2213 C C . GLU A 1 284 ? 38.378 0.504 -11.261 1.00 57.84 284 GLU A C 1
ATOM 2215 O O . GLU A 1 284 ? 38.248 0.090 -10.108 1.00 57.84 284 GLU A O 1
ATOM 2220 N N . THR A 1 285 ? 37.639 1.524 -11.719 1.00 51.16 285 THR A N 1
ATOM 2221 C CA . THR A 1 285 ? 36.643 2.266 -10.914 1.00 51.16 285 THR A CA 1
ATOM 2222 C C . THR A 1 285 ? 35.226 1.702 -11.072 1.00 51.16 285 THR A C 1
ATOM 2224 O O . THR A 1 285 ? 34.458 1.674 -10.110 1.00 51.16 285 THR A O 1
ATOM 2227 N N . VAL A 1 286 ? 34.859 1.225 -12.262 1.00 51.09 286 VAL A N 1
ATOM 2228 C CA . VAL A 1 286 ? 33.596 0.543 -12.565 1.00 51.09 286 VAL A CA 1
ATOM 2229 C C . VAL A 1 286 ? 33.800 -0.929 -12.263 1.00 51.09 286 VAL A C 1
ATOM 2231 O O . VAL A 1 286 ? 34.102 -1.744 -13.129 1.00 51.09 286 VAL A O 1
ATOM 2234 N N . LYS A 1 287 ? 33.551 -1.289 -11.001 1.00 47.09 287 LYS A N 1
ATOM 2235 C CA . LYS A 1 287 ? 33.080 -2.639 -10.696 1.00 47.09 287 LYS A CA 1
ATOM 2236 C C . LYS A 1 287 ? 31.952 -2.927 -11.677 1.00 47.09 287 LYS A C 1
ATOM 2238 O O . LYS A 1 287 ? 30.942 -2.227 -11.623 1.00 47.09 287 LYS A O 1
ATOM 2243 N N . THR A 1 288 ? 32.122 -3.910 -12.562 1.00 45.75 288 THR A N 1
ATOM 2244 C CA . THR A 1 288 ? 31.006 -4.479 -13.319 1.00 45.75 288 THR A CA 1
ATOM 2245 C C . THR A 1 288 ? 29.882 -4.700 -12.314 1.00 45.75 288 THR A C 1
ATOM 2247 O O . THR A 1 288 ? 30.080 -5.503 -11.392 1.00 45.75 288 THR A O 1
ATOM 2250 N N . PRO A 1 289 ? 28.753 -3.970 -12.384 1.00 41.88 289 PRO A N 1
ATOM 2251 C CA . PRO A 1 289 ? 27.633 -4.332 -11.551 1.00 41.88 289 PRO A CA 1
ATOM 2252 C C . PRO A 1 289 ? 27.281 -5.744 -11.995 1.00 41.88 289 PRO A C 1
ATOM 2254 O O . PRO A 1 289 ? 26.997 -5.985 -13.169 1.00 41.88 289 PRO A O 1
ATOM 2257 N N . THR A 1 290 ? 27.405 -6.699 -11.079 1.00 36.31 290 THR A N 1
ATOM 2258 C CA . THR A 1 290 ? 26.766 -7.994 -11.242 1.00 36.31 290 THR A CA 1
ATOM 2259 C C . THR A 1 290 ? 25.329 -7.682 -11.617 1.00 36.31 290 THR A C 1
ATOM 2261 O O . THR A 1 290 ? 24.623 -7.058 -10.823 1.00 36.31 290 THR A O 1
ATOM 2264 N N . LEU A 1 291 ? 24.925 -8.030 -12.840 1.00 42.69 291 LEU A N 1
ATOM 2265 C CA . LEU A 1 291 ? 23.517 -8.101 -13.184 1.00 42.69 291 LEU A CA 1
ATOM 2266 C C . LEU A 1 291 ? 22.914 -9.067 -12.169 1.00 42.69 291 LEU A C 1
ATOM 2268 O O . LEU A 1 291 ? 23.117 -10.277 -12.243 1.00 42.69 291 LEU A O 1
ATOM 2272 N N . HIS A 1 292 ? 22.273 -8.513 -11.142 1.00 35.78 292 HIS A N 1
ATOM 2273 C CA . HIS A 1 292 ? 21.317 -9.268 -10.371 1.00 35.78 292 HIS A CA 1
ATOM 2274 C C . HIS A 1 292 ? 20.209 -9.595 -11.366 1.00 35.78 292 HIS A C 1
ATOM 2276 O O . HIS A 1 292 ? 19.379 -8.750 -11.677 1.00 35.78 292 HIS A O 1
ATOM 2282 N N . ASP A 1 293 ? 20.209 -10.837 -11.850 1.00 34.59 293 ASP A N 1
ATOM 2283 C CA . ASP A 1 293 ? 19.040 -11.520 -12.417 1.00 34.59 293 ASP A CA 1
ATOM 2284 C C . ASP A 1 293 ? 17.933 -11.715 -11.360 1.00 34.59 293 ASP A C 1
ATOM 2286 O O . ASP A 1 293 ? 17.063 -12.576 -11.487 1.00 34.59 293 ASP A O 1
ATOM 2290 N N . GLU A 1 294 ? 17.919 -10.913 -10.297 1.00 36.03 294 GLU A N 1
ATOM 2291 C CA . GLU A 1 294 ? 16.682 -10.689 -9.595 1.00 36.03 294 GLU A CA 1
ATOM 2292 C C . GLU A 1 294 ? 15.851 -9.811 -10.514 1.00 36.03 294 GLU A C 1
ATOM 2294 O O . GLU A 1 294 ? 16.199 -8.680 -10.845 1.00 36.03 294 GLU A O 1
ATOM 2299 N N . SER A 1 295 ? 14.708 -10.342 -10.928 1.00 36.97 295 SER A N 1
ATOM 2300 C CA . SER A 1 295 ? 13.515 -9.525 -11.009 1.00 36.97 295 SER A CA 1
ATOM 2301 C C . SER A 1 295 ? 13.505 -8.623 -9.775 1.00 36.97 295 SER A C 1
ATOM 2303 O O . SER A 1 295 ? 13.067 -9.061 -8.712 1.00 36.97 295 SER A O 1
ATOM 2305 N N . ILE A 1 296 ? 14.044 -7.407 -9.887 1.00 40.00 296 ILE A N 1
ATOM 2306 C CA . ILE A 1 296 ? 13.934 -6.389 -8.855 1.00 40.00 296 ILE A CA 1
ATOM 2307 C C . ILE A 1 296 ? 12.467 -5.994 -8.908 1.00 40.00 296 ILE A C 1
ATOM 2309 O O . ILE A 1 296 ? 12.105 -4.965 -9.471 1.00 40.00 296 ILE A O 1
ATOM 2313 N N . ALA A 1 297 ? 11.599 -6.851 -8.357 1.00 41.22 297 ALA A N 1
ATOM 2314 C CA . ALA A 1 297 ? 10.538 -6.369 -7.507 1.00 41.22 297 ALA A CA 1
ATOM 2315 C C . ALA A 1 297 ? 11.259 -5.350 -6.635 1.00 41.22 297 ALA A C 1
ATOM 2317 O O . ALA A 1 297 ? 12.099 -5.723 -5.819 1.00 41.22 297 ALA A O 1
ATOM 2318 N N . GLU A 1 298 ? 11.092 -4.075 -6.977 1.00 45.47 298 GLU A N 1
ATOM 231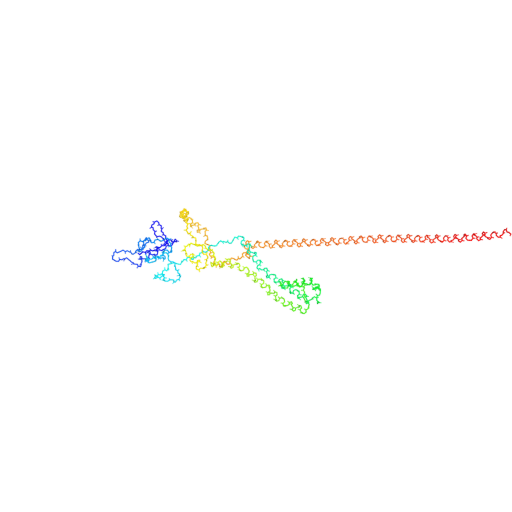9 C CA . GLU A 1 298 ? 11.610 -2.961 -6.212 1.00 45.47 298 GLU A CA 1
ATOM 2320 C C . GLU A 1 298 ? 10.752 -3.051 -4.966 1.00 45.47 298 GLU A C 1
ATOM 2322 O O . GLU A 1 298 ? 9.616 -2.564 -4.927 1.00 45.47 298 GLU A O 1
ATOM 2327 N N . ASP A 1 299 ? 11.210 -3.916 -4.060 1.00 43.56 299 ASP A N 1
ATOM 2328 C CA . ASP A 1 299 ? 10.473 -4.286 -2.883 1.00 43.56 299 ASP A CA 1
ATOM 2329 C C . ASP A 1 299 ? 10.325 -2.977 -2.151 1.00 43.56 299 ASP A C 1
ATOM 2331 O O . ASP A 1 299 ? 11.279 -2.207 -1.990 1.00 43.56 299 ASP A O 1
ATOM 2335 N N . ILE A 1 300 ? 9.078 -2.638 -1.863 1.00 49.50 300 ILE A N 1
ATOM 2336 C CA . ILE A 1 300 ? 8.777 -1.363 -1.249 1.00 49.50 300 ILE A CA 1
ATOM 2337 C C . ILE A 1 300 ? 9.581 -1.405 0.031 1.00 49.50 300 ILE A C 1
ATOM 2339 O O . ILE A 1 300 ? 9.282 -2.209 0.916 1.00 49.50 300 ILE A O 1
ATOM 2343 N N . GLY A 1 301 ? 10.576 -0.532 0.152 1.00 48.59 301 GLY A N 1
ATOM 2344 C CA . GLY A 1 301 ? 11.383 -0.365 1.357 1.00 48.59 301 GLY A CA 1
ATOM 2345 C C . GLY A 1 301 ? 10.564 0.061 2.587 1.00 48.59 301 GLY A C 1
ATOM 2346 O O . GLY A 1 301 ? 11.081 0.638 3.531 1.00 48.59 301 GLY A O 1
ATOM 2347 N N . LEU A 1 302 ? 9.252 -0.153 2.548 1.00 47.91 302 LEU A N 1
ATOM 2348 C CA . LEU A 1 302 ? 8.303 -0.148 3.634 1.00 47.91 302 LEU A CA 1
ATOM 2349 C C . LEU A 1 302 ? 8.433 -1.386 4.533 1.00 47.91 302 LEU A C 1
ATOM 2351 O O . LEU A 1 302 ? 7.997 -1.312 5.674 1.00 47.91 302 LEU A O 1
ATOM 2355 N N . LEU A 1 303 ? 8.985 -2.507 4.051 1.00 46.78 303 LEU A N 1
ATOM 2356 C CA . LEU A 1 303 ? 9.272 -3.696 4.874 1.00 46.78 303 LEU A CA 1
ATOM 2357 C C . LEU A 1 303 ? 10.759 -4.076 4.898 1.00 46.78 303 LEU A C 1
ATOM 2359 O O . LEU A 1 303 ? 11.152 -4.900 5.723 1.00 46.78 303 LEU A O 1
ATOM 2363 N N . ASP A 1 304 ? 11.580 -3.459 4.046 1.00 52.16 304 ASP A N 1
ATOM 2364 C CA . ASP A 1 304 ? 13.031 -3.615 4.090 1.00 52.16 304 ASP A CA 1
ATOM 2365 C C . ASP A 1 304 ? 13.613 -2.772 5.244 1.00 52.16 304 ASP A C 1
ATOM 2367 O O . ASP A 1 304 ? 13.530 -1.538 5.209 1.00 52.16 304 ASP A O 1
ATOM 2371 N N . PRO A 1 305 ? 14.223 -3.395 6.271 1.00 55.44 305 PRO A N 1
ATOM 2372 C CA . PRO A 1 305 ? 14.810 -2.680 7.401 1.00 55.44 305 PRO A CA 1
ATOM 2373 C C . PRO A 1 305 ? 16.016 -1.806 7.022 1.00 55.44 305 PRO A C 1
ATOM 2375 O O . PRO A 1 305 ? 16.542 -1.099 7.882 1.00 55.44 305 PRO A O 1
ATOM 2378 N N . THR A 1 306 ? 16.487 -1.852 5.774 1.00 54.31 306 THR A N 1
ATOM 2379 C CA . THR A 1 306 ? 17.591 -1.022 5.273 1.00 54.31 306 THR A CA 1
ATOM 2380 C C . THR A 1 306 ? 17.133 0.252 4.561 1.00 54.31 306 THR A C 1
ATOM 2382 O O . THR A 1 306 ? 17.945 1.149 4.345 1.00 54.31 306 THR A O 1
ATOM 2385 N N . ALA A 1 307 ? 15.843 0.381 4.241 1.00 62.31 307 ALA A N 1
ATOM 2386 C CA . ALA A 1 307 ? 15.322 1.515 3.491 1.00 62.31 307 ALA A CA 1
ATOM 2387 C C . ALA A 1 307 ? 14.874 2.680 4.392 1.00 62.31 307 ALA A C 1
ATOM 2389 O O . ALA A 1 307 ? 14.180 2.502 5.394 1.00 62.31 307 ALA A O 1
ATOM 2390 N N . ASP A 1 308 ? 15.191 3.913 3.986 1.00 65.00 308 ASP A N 1
ATOM 2391 C CA . ASP A 1 308 ? 14.867 5.141 4.737 1.00 65.00 308 ASP A CA 1
ATOM 2392 C C . ASP A 1 308 ? 13.361 5.311 5.017 1.00 65.00 308 ASP A C 1
ATOM 2394 O O . ASP A 1 308 ? 12.951 5.912 6.014 1.00 65.00 308 ASP A O 1
ATOM 2398 N N . GLN A 1 309 ? 12.515 4.762 4.141 1.00 61.44 309 GLN A N 1
ATOM 2399 C CA . GLN A 1 309 ? 11.058 4.814 4.269 1.00 61.44 309 GLN A CA 1
ATOM 2400 C C . GLN A 1 309 ? 10.547 3.976 5.447 1.00 61.44 309 GLN A C 1
ATOM 2402 O O . GLN A 1 309 ? 9.636 4.422 6.154 1.00 61.44 309 GLN A O 1
ATOM 2407 N N . PHE A 1 310 ? 11.156 2.815 5.707 1.00 65.19 310 PHE A N 1
ATOM 2408 C CA . PHE A 1 310 ? 10.854 1.990 6.872 1.00 65.19 310 PHE A CA 1
ATOM 2409 C C . PHE A 1 310 ? 11.127 2.770 8.159 1.00 65.19 310 PHE A C 1
ATOM 2411 O O . PHE A 1 310 ? 10.217 2.943 8.971 1.00 65.19 310 PHE A O 1
ATOM 2418 N N . TYR A 1 311 ? 12.320 3.356 8.303 1.00 71.31 311 TYR A N 1
ATOM 2419 C CA . TYR A 1 311 ? 12.678 4.145 9.486 1.00 71.31 311 TYR A CA 1
ATOM 2420 C C . TYR A 1 311 ? 11.745 5.333 9.708 1.00 71.31 311 TYR A C 1
ATOM 2422 O O . TYR A 1 311 ? 11.304 5.555 10.836 1.00 71.31 311 TYR A O 1
ATOM 2430 N N . LEU A 1 312 ? 11.395 6.074 8.652 1.00 72.56 312 LEU A N 1
ATOM 2431 C CA . LEU A 1 312 ? 10.487 7.216 8.767 1.00 72.56 312 LEU A CA 1
ATOM 2432 C C . LEU A 1 312 ? 9.078 6.786 9.209 1.00 72.56 312 LEU A C 1
ATOM 2434 O O . LEU A 1 312 ? 8.469 7.450 10.049 1.00 72.56 312 LEU A O 1
ATOM 2438 N N . SER A 1 313 ? 8.571 5.666 8.685 1.00 70.19 313 SER A N 1
ATOM 2439 C CA . SER A 1 313 ? 7.254 5.131 9.057 1.00 70.19 313 SER A CA 1
ATOM 2440 C C . SER A 1 313 ? 7.220 4.596 10.495 1.00 70.19 313 SER A C 1
ATOM 2442 O O . SER A 1 313 ? 6.295 4.909 11.248 1.00 70.19 313 SER A O 1
ATOM 2444 N N . VAL A 1 314 ? 8.266 3.879 10.920 1.00 77.38 314 VAL A N 1
ATOM 2445 C CA . VAL A 1 314 ? 8.415 3.355 12.285 1.00 77.38 314 VAL A CA 1
ATOM 2446 C C . VAL A 1 314 ? 8.568 4.496 13.285 1.00 77.38 314 VAL A C 1
ATOM 2448 O O . VAL A 1 314 ? 7.891 4.516 14.310 1.00 77.38 314 VAL A O 1
ATOM 2451 N N . LEU A 1 315 ? 9.405 5.489 12.981 1.00 83.25 315 LEU A N 1
ATOM 2452 C CA . LEU A 1 315 ? 9.618 6.648 13.844 1.00 83.25 315 LEU A CA 1
ATOM 2453 C C . LEU A 1 315 ? 8.349 7.507 13.945 1.00 83.25 315 LEU A C 1
ATOM 2455 O O . LEU A 1 315 ? 7.992 7.943 15.038 1.00 83.25 315 LEU A O 1
ATOM 2459 N N . GLY A 1 316 ? 7.607 7.663 12.844 1.00 81.25 316 GLY A N 1
ATOM 2460 C CA . GLY A 1 316 ? 6.276 8.270 12.846 1.00 81.25 316 GLY A CA 1
ATOM 2461 C C . GLY A 1 316 ? 5.283 7.523 13.744 1.00 81.25 316 GLY A C 1
ATOM 2462 O O . GLY A 1 316 ? 4.612 8.151 14.565 1.00 81.25 316 GLY A O 1
ATOM 2463 N N . ALA A 1 317 ? 5.228 6.191 13.656 1.00 81.81 317 ALA A N 1
ATOM 2464 C CA . ALA A 1 317 ? 4.373 5.365 14.511 1.00 81.81 317 ALA A CA 1
ATOM 2465 C C . ALA A 1 317 ? 4.759 5.472 15.997 1.00 81.81 317 ALA A C 1
ATOM 2467 O O . ALA A 1 317 ? 3.882 5.612 16.850 1.00 81.81 317 ALA A O 1
ATOM 2468 N N . LEU A 1 318 ? 6.059 5.478 16.314 1.00 86.62 318 LEU A N 1
ATOM 2469 C CA . LEU A 1 318 ? 6.569 5.651 17.677 1.00 86.62 318 LEU A CA 1
ATOM 2470 C C . LEU A 1 318 ? 6.222 7.028 18.253 1.00 86.62 318 LEU A C 1
ATOM 2472 O O . LEU A 1 318 ? 5.790 7.111 19.403 1.00 86.62 318 LEU A O 1
ATOM 2476 N N . ILE A 1 319 ? 6.349 8.099 17.462 1.00 90.38 319 ILE A N 1
ATOM 2477 C CA . ILE A 1 319 ? 5.928 9.447 17.872 1.00 90.38 319 ILE A CA 1
ATOM 2478 C C . ILE A 1 319 ? 4.424 9.466 18.144 1.00 90.38 319 ILE A C 1
ATOM 2480 O O . ILE A 1 319 ? 3.999 9.983 19.177 1.00 90.38 319 ILE A O 1
ATOM 2484 N N . LEU A 1 320 ? 3.613 8.875 17.264 1.00 88.44 320 LEU A N 1
ATOM 2485 C CA . LEU A 1 320 ? 2.161 8.837 17.431 1.00 88.44 320 LEU A CA 1
ATOM 2486 C C . LEU A 1 320 ? 1.760 8.081 18.709 1.00 88.44 320 LEU A C 1
ATOM 2488 O O . LEU A 1 320 ? 0.925 8.562 19.477 1.00 88.44 320 LEU A O 1
ATOM 2492 N N . PHE A 1 321 ? 2.407 6.945 18.985 1.00 88.94 321 PHE A N 1
ATOM 2493 C CA . PHE A 1 321 ? 2.233 6.185 20.226 1.00 88.94 321 PHE A CA 1
ATOM 2494 C C . PHE A 1 321 ? 2.674 6.969 21.466 1.00 88.94 321 PHE A C 1
ATOM 2496 O O . PHE A 1 321 ? 1.979 6.942 22.486 1.00 88.94 321 PHE A O 1
ATOM 2503 N N . ALA A 1 322 ? 3.798 7.685 21.396 1.00 90.50 322 ALA A N 1
ATOM 2504 C CA . ALA A 1 322 ? 4.287 8.515 22.492 1.00 90.50 322 ALA A CA 1
ATOM 2505 C C . ALA A 1 322 ? 3.317 9.666 22.793 1.00 90.50 322 ALA A C 1
ATOM 2507 O O . ALA A 1 322 ? 2.959 9.878 23.951 1.00 90.50 322 ALA A O 1
ATOM 2508 N N . VAL A 1 323 ? 2.819 10.354 21.760 1.00 93.56 323 VAL A N 1
ATOM 2509 C CA . VAL A 1 323 ? 1.809 11.415 21.892 1.00 93.56 323 VAL A CA 1
ATOM 2510 C C . VAL A 1 323 ? 0.518 10.859 22.492 1.00 93.56 323 VAL A C 1
ATOM 2512 O O . VAL A 1 323 ? 0.020 11.413 23.469 1.00 93.56 323 VAL A O 1
ATOM 2515 N N . ALA A 1 324 ? 0.007 9.733 21.985 1.00 90.00 324 ALA A N 1
ATOM 2516 C CA . ALA A 1 324 ? -1.194 9.095 22.524 1.00 90.00 324 ALA A CA 1
ATOM 2517 C C . ALA A 1 324 ? -1.021 8.683 23.997 1.00 90.00 324 ALA A C 1
ATOM 2519 O O . ALA A 1 324 ? -1.917 8.904 24.813 1.00 90.00 324 ALA A O 1
ATOM 2520 N N . SER A 1 325 ? 0.149 8.154 24.361 1.00 91.44 325 SER A N 1
ATOM 2521 C CA . SER A 1 325 ? 0.475 7.766 25.738 1.00 91.44 325 SER A CA 1
ATOM 2522 C C . SER A 1 325 ? 0.568 8.977 26.667 1.00 91.44 325 SER A C 1
ATOM 2524 O O . SER A 1 325 ? 0.023 8.946 27.770 1.00 91.44 325 SER A O 1
ATOM 2526 N N . LEU A 1 326 ? 1.188 10.073 26.216 1.00 94.69 326 LEU A N 1
ATOM 2527 C CA . LEU A 1 326 ? 1.260 11.332 26.961 1.00 94.69 326 LEU A CA 1
ATOM 2528 C C . LEU A 1 326 ? -0.124 11.962 27.142 1.00 94.69 326 LEU A C 1
ATOM 2530 O O . LEU A 1 326 ? -0.458 12.386 28.248 1.00 94.69 326 LEU A O 1
ATOM 2534 N N . CYS A 1 327 ? -0.961 11.968 26.102 1.00 93.25 327 CYS A N 1
ATOM 2535 C CA . CYS A 1 327 ? -2.353 12.404 26.197 1.00 93.25 327 CYS A CA 1
ATOM 2536 C C . CYS A 1 327 ? -3.157 11.522 27.164 1.00 93.25 327 CYS A C 1
ATOM 2538 O O . CYS A 1 327 ? -3.917 12.047 27.978 1.00 93.25 327 CYS A O 1
ATOM 2540 N N . GLY A 1 328 ? -2.962 10.201 27.129 1.00 90.69 328 GLY A N 1
ATOM 2541 C CA . GLY A 1 328 ? -3.581 9.258 28.061 1.00 90.69 328 GLY A CA 1
ATOM 2542 C C . GLY A 1 328 ? -3.160 9.506 29.512 1.00 90.69 328 GLY A C 1
ATOM 2543 O O . GLY A 1 328 ? -4.010 9.568 30.402 1.00 90.69 328 GLY A O 1
ATOM 2544 N N . LEU A 1 329 ? -1.868 9.738 29.751 1.00 93.94 329 LEU A N 1
ATOM 2545 C CA . LEU A 1 329 ? -1.319 10.118 31.055 1.00 93.94 329 LEU A CA 1
ATOM 2546 C C . LEU A 1 329 ? -1.872 11.462 31.535 1.00 93.94 329 LEU A C 1
ATOM 2548 O O . LEU A 1 329 ? -2.289 11.564 32.686 1.00 93.94 329 LEU A O 1
ATOM 2552 N N . ALA A 1 330 ? -1.932 12.473 30.669 1.00 91.88 330 ALA A N 1
ATOM 2553 C CA . ALA A 1 330 ? -2.501 13.781 30.987 1.00 91.88 330 ALA A CA 1
ATOM 2554 C C . ALA A 1 330 ? -3.999 13.686 31.318 1.00 91.88 330 ALA A C 1
ATOM 2556 O O . ALA A 1 330 ? -4.468 14.268 32.296 1.00 91.88 330 ALA A O 1
ATOM 2557 N N . TYR A 1 331 ? -4.757 12.898 30.553 1.00 92.44 331 TYR A N 1
ATOM 2558 C CA . TYR A 1 331 ? -6.163 12.634 30.841 1.00 92.44 331 TYR A CA 1
ATOM 2559 C C . TYR A 1 331 ? -6.334 11.911 32.182 1.00 92.44 331 TYR A C 1
ATOM 2561 O O . TYR A 1 331 ? -7.190 12.286 32.986 1.00 92.44 331 TYR A O 1
ATOM 2569 N N . HIS A 1 332 ? -5.504 10.902 32.457 1.00 90.44 332 HIS A N 1
ATOM 2570 C CA . HIS A 1 332 ? -5.546 10.152 33.707 1.00 90.44 332 HIS A CA 1
ATOM 2571 C C . HIS A 1 332 ? -5.189 11.030 34.913 1.00 90.44 332 HIS A C 1
ATOM 2573 O O . HIS A 1 332 ? -5.923 11.036 35.901 1.00 90.44 332 HIS A O 1
ATOM 2579 N N . THR A 1 333 ? -4.114 11.821 34.837 1.00 90.19 333 THR A N 1
ATOM 2580 C CA . THR A 1 333 ? -3.724 12.743 35.915 1.00 90.19 333 THR A CA 1
ATOM 2581 C C . THR A 1 333 ? -4.801 13.793 36.150 1.00 90.19 333 THR A C 1
ATOM 2583 O O . THR A 1 333 ? -5.204 13.995 37.295 1.00 90.19 333 THR A O 1
ATOM 2586 N N . HIS A 1 334 ? -5.362 14.379 35.091 1.00 90.44 334 HIS A N 1
ATOM 2587 C CA . HIS A 1 334 ? -6.480 15.312 35.200 1.00 90.44 334 HIS A CA 1
ATOM 2588 C C . HIS A 1 334 ? -7.716 14.660 35.844 1.00 90.44 334 HIS A C 1
ATOM 2590 O O . HIS A 1 334 ? -8.330 15.237 36.745 1.00 90.44 334 HIS A O 1
ATOM 2596 N N . ARG A 1 335 ? -8.069 13.430 35.447 1.00 89.19 335 ARG A N 1
ATOM 2597 C CA . ARG A 1 335 ? -9.189 12.674 36.030 1.00 89.19 335 ARG A CA 1
ATOM 2598 C C . ARG A 1 335 ? -8.977 12.401 37.519 1.00 89.19 335 ARG A C 1
ATOM 2600 O O . ARG A 1 335 ? -9.898 12.624 38.305 1.00 89.19 335 ARG A O 1
ATOM 2607 N N . VAL A 1 336 ? -7.784 11.955 37.913 1.00 89.25 336 VAL A N 1
ATOM 2608 C CA . VAL A 1 336 ? -7.441 11.669 39.315 1.00 89.25 336 VAL A CA 1
ATOM 2609 C C . VAL A 1 336 ? -7.434 12.949 40.151 1.00 89.25 336 VAL A C 1
ATOM 2611 O O . VAL A 1 336 ? -7.983 12.958 41.252 1.00 89.25 336 VAL A O 1
ATOM 2614 N N . LEU A 1 337 ? -6.877 14.048 39.635 1.00 87.12 337 LEU A N 1
ATOM 2615 C CA . LEU A 1 337 ? -6.877 15.345 40.319 1.00 87.12 337 LEU A CA 1
ATOM 2616 C C . LEU A 1 337 ? -8.297 15.882 40.509 1.00 87.12 337 LEU A C 1
ATOM 2618 O O . LEU A 1 337 ? -8.648 16.296 41.613 1.00 87.12 337 LEU A O 1
ATOM 2622 N N . LYS A 1 338 ? -9.146 15.797 39.479 1.00 87.12 338 LYS A N 1
ATOM 2623 C CA . LYS A 1 338 ? -10.559 16.189 39.565 1.00 87.12 338 LYS A CA 1
ATOM 2624 C C . LYS A 1 338 ? -11.326 15.346 40.588 1.00 87.12 338 LYS A C 1
ATOM 2626 O O . LYS A 1 338 ? -12.113 15.890 41.358 1.00 87.12 338 LYS A O 1
ATOM 2631 N N . GLN A 1 339 ? -11.084 14.034 40.639 1.00 81.69 339 GLN A N 1
ATOM 2632 C CA . GLN A 1 339 ? -11.684 13.168 41.658 1.00 81.69 339 GLN A CA 1
ATOM 2633 C C . GLN A 1 339 ? -11.212 13.538 43.068 1.00 81.69 339 GLN A C 1
ATOM 2635 O O . GLN A 1 339 ? -12.053 13.716 43.944 1.00 81.69 339 GLN A O 1
ATOM 2640 N N . ARG A 1 340 ? -9.904 13.742 43.282 1.00 83.38 340 ARG A N 1
ATOM 2641 C CA . ARG A 1 340 ? -9.354 14.165 44.583 1.00 83.38 340 ARG A CA 1
ATOM 2642 C C . ARG A 1 340 ? -9.909 15.514 45.039 1.00 83.38 340 ARG A C 1
ATOM 2644 O O . ARG A 1 340 ? -10.264 15.643 46.206 1.00 83.38 340 ARG A O 1
ATOM 2651 N N . ALA A 1 341 ? -10.036 16.485 44.134 1.00 79.88 341 ALA A N 1
ATOM 2652 C CA . ALA A 1 341 ? -10.632 17.788 44.428 1.00 79.88 341 ALA A CA 1
ATOM 2653 C C . ALA A 1 341 ? -12.105 17.658 44.850 1.00 79.88 341 ALA A C 1
ATOM 2655 O O . ALA A 1 341 ? -12.508 18.234 45.859 1.00 79.88 341 ALA A O 1
ATOM 2656 N N . ASN A 1 342 ? -12.888 16.838 44.143 1.00 80.75 342 ASN A N 1
ATOM 2657 C CA . ASN A 1 342 ? -14.287 16.582 44.492 1.00 80.75 342 ASN A CA 1
ATOM 2658 C C . ASN A 1 342 ? -14.427 15.865 45.846 1.00 80.75 342 ASN A C 1
ATOM 2660 O O . ASN A 1 342 ? -15.289 16.229 46.644 1.00 80.75 342 ASN A O 1
ATOM 2664 N N . THR A 1 343 ? -13.576 14.875 46.142 1.00 77.56 343 THR A N 1
ATOM 2665 C CA . THR A 1 343 ? -13.580 14.180 47.441 1.00 77.56 343 THR A CA 1
ATOM 2666 C C . THR A 1 343 ? -13.144 15.106 48.580 1.00 77.56 343 THR A C 1
ATOM 2668 O O . THR A 1 343 ? -13.746 15.080 49.650 1.00 77.56 343 THR A O 1
ATOM 2671 N N . ALA A 1 344 ? -12.147 15.968 48.356 1.00 78.25 344 ALA A N 1
ATOM 2672 C CA . ALA A 1 344 ? -11.717 16.968 49.333 1.00 78.25 344 ALA A CA 1
ATOM 2673 C C . ALA A 1 344 ? -12.820 18.002 49.619 1.00 78.25 344 ALA A C 1
ATOM 2675 O O . ALA A 1 344 ? -13.094 18.295 50.782 1.00 78.25 344 ALA A O 1
ATOM 2676 N N . ALA A 1 345 ? -13.508 18.490 48.581 1.00 77.25 345 ALA A N 1
ATOM 2677 C CA . ALA A 1 345 ? -14.649 19.394 48.722 1.00 77.25 345 ALA A CA 1
ATOM 2678 C C . ALA A 1 345 ? -15.812 18.741 49.491 1.00 77.25 345 ALA A C 1
ATOM 2680 O O . ALA A 1 345 ? -16.386 19.365 50.385 1.00 77.25 345 ALA A O 1
ATOM 2681 N N . TYR A 1 346 ? -16.120 17.470 49.201 1.00 77.38 346 TYR A N 1
ATOM 2682 C CA . TYR A 1 346 ? -17.134 16.705 49.933 1.00 77.38 346 TYR A CA 1
ATOM 2683 C C . TYR A 1 346 ? -16.771 16.539 51.417 1.00 77.38 346 TYR A C 1
ATOM 2685 O O . TYR A 1 346 ? -17.605 16.781 52.290 1.00 77.38 346 TYR A O 1
ATOM 2693 N N . ASN A 1 347 ? -15.515 16.197 51.717 1.00 80.19 347 ASN A N 1
ATOM 2694 C CA . ASN A 1 347 ? -15.033 16.051 53.091 1.00 80.19 347 ASN A CA 1
ATOM 2695 C C . ASN A 1 347 ? -15.085 17.376 53.869 1.00 80.19 347 ASN A C 1
ATOM 2697 O O . ASN A 1 347 ? -15.490 17.379 55.027 1.00 80.19 347 ASN A O 1
ATOM 2701 N N . HIS A 1 348 ? -14.743 18.504 53.238 1.00 83.00 348 HIS A N 1
ATOM 2702 C CA . HIS A 1 348 ? -14.827 19.829 53.860 1.00 83.00 348 HIS A CA 1
ATOM 2703 C C . HIS A 1 348 ? -16.272 20.210 54.228 1.00 83.00 348 HIS A C 1
ATOM 2705 O O . HIS A 1 348 ? -16.542 20.643 55.349 1.00 83.00 348 HIS A O 1
ATOM 2711 N N . LEU A 1 349 ? -17.225 19.976 53.320 1.00 83.75 349 LEU A N 1
ATOM 2712 C CA . LEU A 1 349 ? -18.658 20.160 53.586 1.00 83.75 349 LEU A CA 1
ATOM 2713 C C . LEU A 1 349 ? -19.160 19.257 54.722 1.00 83.75 349 LEU A C 1
ATOM 2715 O O . LEU A 1 349 ? -19.953 19.695 55.557 1.00 83.75 349 LEU A O 1
ATOM 2719 N N . ALA A 1 350 ? -18.678 18.013 54.787 1.00 80.75 350 ALA A N 1
ATOM 2720 C CA . ALA A 1 350 ? -19.005 17.096 55.874 1.00 80.75 350 ALA A CA 1
ATOM 2721 C C . ALA A 1 350 ? -18.462 17.578 57.233 1.00 80.75 350 ALA A C 1
ATOM 2723 O O . ALA A 1 350 ? -19.150 17.428 58.244 1.00 80.75 350 ALA A O 1
ATOM 2724 N N . THR A 1 351 ? -17.275 18.193 57.269 1.00 87.81 351 THR A N 1
ATOM 2725 C CA . THR A 1 351 ? -16.708 18.800 58.485 1.00 87.81 351 THR A CA 1
ATOM 2726 C C . THR A 1 351 ? -17.545 19.985 58.964 1.00 87.81 351 THR A C 1
ATOM 2728 O O . THR A 1 351 ? -17.977 19.980 60.115 1.00 87.81 351 THR A O 1
ATOM 2731 N N . ILE A 1 352 ? -17.884 20.931 58.076 1.00 86.31 352 ILE A N 1
ATOM 2732 C CA . ILE A 1 352 ? -18.736 22.090 58.413 1.00 86.31 352 ILE A CA 1
ATOM 2733 C C . ILE A 1 352 ? -20.092 21.635 58.964 1.00 86.31 352 ILE A C 1
ATOM 2735 O O . ILE A 1 352 ? -20.594 22.186 59.944 1.00 86.31 352 ILE A O 1
ATOM 2739 N N . ARG A 1 353 ? -20.692 20.599 58.365 1.00 88.19 353 ARG A N 1
ATOM 2740 C CA . ARG A 1 353 ? -21.960 20.040 58.847 1.00 88.19 353 ARG A CA 1
ATOM 2741 C C . ARG A 1 353 ? -21.851 19.525 60.284 1.00 88.19 353 ARG A C 1
ATOM 2743 O O . ARG A 1 353 ? -22.738 19.803 61.085 1.00 88.19 353 ARG A O 1
ATOM 2750 N N . ARG A 1 354 ? -20.771 18.810 60.621 1.00 87.88 354 ARG A N 1
ATOM 2751 C CA . ARG A 1 354 ? -20.541 18.302 61.985 1.00 87.88 354 ARG A CA 1
ATOM 2752 C C . ARG A 1 354 ? -20.335 19.432 62.991 1.00 87.88 354 ARG A C 1
ATOM 2754 O O . ARG A 1 354 ? -20.867 19.353 64.094 1.00 87.88 354 ARG A O 1
ATOM 2761 N N . GLU A 1 355 ? -19.594 20.473 62.620 1.00 90.81 355 GLU A N 1
ATOM 2762 C CA . GLU A 1 355 ? -19.384 21.646 63.478 1.00 90.81 355 GLU A CA 1
ATOM 2763 C C . GLU A 1 355 ? -20.701 22.387 63.746 1.00 90.81 355 GLU A C 1
ATOM 2765 O O . GLU A 1 355 ? -21.028 22.670 64.900 1.00 90.81 355 GLU A O 1
ATOM 2770 N N . MET A 1 356 ? -21.517 22.611 62.709 1.00 89.06 356 MET A N 1
ATOM 2771 C CA . MET A 1 356 ? -22.844 23.211 62.872 1.00 89.06 356 MET A CA 1
ATOM 2772 C C . MET A 1 356 ? -23.761 22.354 63.749 1.00 89.06 356 MET A C 1
ATOM 2774 O O . MET A 1 356 ? -24.418 22.884 64.642 1.00 89.06 356 MET A O 1
ATOM 2778 N N . GLU A 1 357 ? -23.789 21.032 63.554 1.00 91.19 357 GLU A N 1
ATOM 2779 C CA . GLU A 1 357 ? -24.566 20.126 64.409 1.00 91.19 357 GLU A CA 1
ATOM 2780 C C . GLU A 1 357 ? -24.119 20.200 65.877 1.00 91.19 357 GLU A C 1
ATOM 2782 O O . GLU A 1 357 ? -24.957 20.191 66.783 1.00 91.19 357 GLU A O 1
ATOM 2787 N N . GLN A 1 358 ? -22.817 20.321 66.148 1.00 93.00 358 GLN A N 1
ATOM 2788 C CA . GLN A 1 358 ? -22.309 20.489 67.510 1.00 93.00 358 GLN A CA 1
ATOM 2789 C C . GLN A 1 358 ? -22.733 21.821 68.136 1.00 93.00 358 GLN A C 1
ATOM 2791 O O . GLN A 1 358 ? -23.176 21.823 69.290 1.00 93.00 358 GLN A O 1
ATOM 2796 N N . GLU A 1 359 ? -22.636 22.933 67.405 1.00 93.56 359 GLU A N 1
ATOM 2797 C CA . GLU A 1 359 ? -23.043 24.249 67.911 1.00 93.56 359 GLU A CA 1
ATOM 2798 C C . GLU A 1 359 ? -24.556 24.336 68.132 1.00 93.56 359 GLU A C 1
ATOM 2800 O O . GLU A 1 359 ? -24.998 24.806 69.183 1.00 93.56 359 GLU A O 1
ATOM 2805 N N . VAL A 1 360 ? -25.366 23.790 67.221 1.00 94.00 360 VAL A N 1
ATOM 2806 C CA . VAL A 1 360 ? -26.827 23.713 67.383 1.00 94.00 360 VAL A CA 1
ATOM 2807 C C . VAL A 1 360 ? -27.190 22.876 68.611 1.00 94.00 360 VAL A C 1
ATOM 2809 O O . VAL A 1 360 ? -27.992 23.305 69.444 1.00 94.00 360 VAL A O 1
ATOM 2812 N N . ASN A 1 361 ? -26.550 21.720 68.800 1.00 92.25 361 ASN A N 1
ATOM 2813 C CA . ASN A 1 361 ? -26.771 20.881 69.980 1.00 92.25 361 ASN A CA 1
ATOM 2814 C C . ASN A 1 361 ? -26.309 21.554 71.282 1.00 92.25 361 ASN A C 1
ATOM 2816 O O . ASN A 1 361 ? -26.892 21.329 72.349 1.00 92.25 361 ASN A O 1
ATOM 2820 N N . ARG A 1 362 ? -25.258 22.377 71.230 1.00 94.88 362 ARG A N 1
ATOM 2821 C CA . ARG A 1 362 ? -24.791 23.170 72.374 1.00 94.88 362 ARG A CA 1
ATOM 2822 C C . ARG A 1 362 ? -25.782 24.283 72.712 1.00 94.88 362 ARG A C 1
ATOM 2824 O O . ARG A 1 362 ? -26.112 24.455 73.886 1.00 94.88 362 ARG A O 1
ATOM 2831 N N . PHE A 1 363 ? -26.287 24.989 71.703 1.00 95.06 363 PHE A N 1
ATOM 2832 C CA . PHE A 1 363 ? -27.323 26.007 71.857 1.00 95.06 363 PHE A CA 1
ATOM 2833 C C . PHE A 1 363 ? -28.592 25.411 72.466 1.00 95.06 363 PHE A C 1
ATOM 2835 O O . PHE A 1 363 ? -29.077 25.918 73.474 1.00 95.06 363 PHE A O 1
ATOM 2842 N N . TYR A 1 364 ? -29.077 24.289 71.927 1.00 93.69 364 TYR A N 1
ATOM 2843 C CA . TYR A 1 364 ? -30.286 23.628 72.415 1.00 93.69 364 TYR A CA 1
ATOM 2844 C C . TYR A 1 364 ? -30.166 23.205 73.885 1.00 93.69 364 TYR A C 1
ATOM 2846 O O . TYR A 1 364 ? -31.084 23.431 74.675 1.00 93.69 364 TYR A O 1
ATOM 2854 N N . ARG A 1 365 ? -29.008 22.658 74.288 1.00 92.50 365 ARG A N 1
ATOM 2855 C CA . ARG A 1 365 ? -28.736 22.314 75.694 1.00 92.50 365 ARG A CA 1
ATOM 2856 C C . ARG A 1 365 ? -28.787 23.538 76.607 1.00 92.50 365 ARG A C 1
ATOM 2858 O O . ARG A 1 365 ? -29.537 23.525 77.580 1.00 92.50 365 ARG A O 1
ATOM 2865 N N . ARG A 1 366 ? -28.070 24.614 76.264 1.00 95.31 366 ARG A N 1
ATOM 2866 C CA . ARG A 1 366 ? -28.081 25.865 77.047 1.00 95.31 366 ARG A CA 1
ATOM 2867 C C . ARG A 1 366 ? -29.469 26.491 77.115 1.00 95.31 366 ARG A C 1
ATOM 2869 O O . ARG A 1 366 ? -29.892 26.949 78.172 1.00 95.31 366 ARG A O 1
ATOM 2876 N N . PHE A 1 367 ? -30.191 26.495 76.000 1.00 94.94 367 PHE A N 1
ATOM 2877 C CA . PHE A 1 367 ? -31.548 27.019 75.938 1.00 94.94 367 PHE A CA 1
ATOM 2878 C C . PHE A 1 367 ? -32.485 26.229 76.857 1.00 94.94 367 PHE A C 1
ATOM 2880 O O . PHE A 1 367 ? -33.188 26.817 77.678 1.00 94.94 367 PHE A O 1
ATOM 2887 N N . SER A 1 368 ? -32.431 24.896 76.796 1.00 93.31 368 SER A N 1
ATOM 2888 C CA . SER A 1 368 ? -33.205 24.015 77.675 1.00 93.31 368 SER A CA 1
ATOM 2889 C C . SER A 1 368 ? -32.871 24.233 79.155 1.00 93.31 368 SER A C 1
ATOM 2891 O O . SER A 1 368 ? -33.772 24.291 79.994 1.00 93.31 368 SER A O 1
ATOM 2893 N N . GLU A 1 369 ? -31.596 24.428 79.500 1.00 94.81 369 GLU A N 1
ATOM 2894 C CA . GLU A 1 369 ? -31.175 24.765 80.865 1.00 94.81 369 GLU A CA 1
ATOM 2895 C C . GLU A 1 369 ? -31.760 26.099 81.344 1.00 94.81 369 GLU A C 1
ATOM 2897 O O . GLU A 1 369 ? -32.306 26.165 82.448 1.00 94.81 369 GLU A O 1
ATOM 2902 N N . ILE A 1 370 ? -31.701 27.147 80.516 1.00 94.25 370 ILE A N 1
ATOM 2903 C CA . ILE A 1 370 ? -32.253 28.471 80.838 1.00 94.25 370 ILE A CA 1
ATOM 2904 C C . ILE A 1 370 ? -33.770 28.392 81.012 1.00 94.25 370 ILE A C 1
ATOM 2906 O O . ILE A 1 370 ? -34.291 28.877 82.017 1.00 94.25 370 ILE A O 1
ATOM 2910 N N . VAL A 1 371 ? -34.480 27.738 80.089 1.00 94.06 371 VAL A N 1
ATOM 2911 C CA . VAL A 1 371 ? -35.936 27.552 80.170 1.00 94.06 371 VAL A CA 1
ATOM 2912 C C . VAL A 1 371 ? -36.310 26.775 81.430 1.00 94.06 371 VAL A C 1
ATOM 2914 O O . VAL A 1 371 ? -37.219 27.177 82.156 1.00 94.06 371 VAL A O 1
ATOM 2917 N N . ASN A 1 372 ? -35.584 25.704 81.759 1.00 92.62 372 ASN A N 1
ATOM 2918 C CA . ASN A 1 372 ? -35.823 24.940 82.983 1.00 92.62 372 ASN A CA 1
ATOM 2919 C C . ASN A 1 372 ? -35.524 25.754 84.248 1.00 92.62 372 ASN A C 1
ATOM 2921 O O . ASN A 1 372 ? -36.257 25.643 85.235 1.00 92.62 372 ASN A O 1
ATOM 2925 N N . LYS A 1 373 ? -34.486 26.597 84.231 1.00 95.31 373 LYS A N 1
ATOM 2926 C CA . LYS A 1 373 ? -34.161 27.511 85.332 1.00 95.31 373 LYS A CA 1
ATOM 2927 C C . LYS A 1 373 ? -35.269 28.547 85.525 1.00 95.31 373 LYS A C 1
ATOM 2929 O O . LYS A 1 373 ? -35.781 28.664 86.634 1.00 95.31 373 LYS A O 1
ATOM 2934 N N . LEU A 1 374 ? -35.703 29.213 84.453 1.00 93.38 374 LEU A N 1
ATOM 2935 C CA . LEU A 1 374 ? -36.819 30.166 84.464 1.00 93.38 374 LEU A CA 1
ATOM 2936 C C . LEU A 1 374 ? -38.117 29.509 84.935 1.00 93.38 374 LEU A C 1
ATOM 2938 O O . LEU A 1 374 ? -38.806 30.063 85.785 1.00 93.38 374 LEU A O 1
ATOM 2942 N N . ARG A 1 375 ? -38.419 28.292 84.468 1.00 92.88 375 ARG A N 1
ATOM 2943 C CA . ARG A 1 375 ? -39.588 27.521 84.911 1.00 92.88 375 ARG A CA 1
ATOM 2944 C C . ARG A 1 375 ? -39.553 27.260 86.417 1.00 92.88 375 ARG A C 1
ATOM 2946 O O . ARG A 1 375 ? -40.565 27.451 87.087 1.00 92.88 375 ARG A O 1
ATOM 2953 N N . LYS A 1 376 ? -38.403 26.851 86.967 1.00 93.19 376 LYS A N 1
ATOM 2954 C CA . LYS A 1 376 ? -38.232 26.641 88.417 1.00 93.19 376 LYS A CA 1
ATOM 2955 C C . LYS A 1 376 ? -38.401 27.945 89.200 1.00 93.19 376 LYS A C 1
ATOM 2957 O O . LYS A 1 376 ? -39.110 27.944 90.207 1.00 93.19 376 LYS A O 1
ATOM 2962 N N . THR A 1 377 ? -37.804 29.042 88.732 1.00 91.25 377 THR A N 1
ATOM 2963 C CA . THR A 1 377 ? -37.948 30.368 89.352 1.00 91.25 377 THR A CA 1
ATOM 2964 C C . THR A 1 377 ? -39.402 30.828 89.330 1.00 91.25 377 THR A C 1
ATOM 2966 O O . THR A 1 377 ? -39.942 31.162 90.379 1.00 91.25 377 THR A O 1
ATOM 2969 N N . HIS A 1 378 ? -40.084 30.718 88.189 1.00 91.31 378 HIS A N 1
ATOM 2970 C CA . HIS A 1 378 ? -41.481 31.120 88.048 1.00 91.31 378 HIS A CA 1
ATOM 2971 C C . HIS A 1 378 ? -42.422 30.295 88.940 1.00 91.31 378 HIS A C 1
ATOM 2973 O O . HIS A 1 378 ? -43.319 30.840 89.579 1.00 91.31 378 HIS A O 1
ATOM 2979 N N . ILE A 1 379 ? -42.194 28.981 89.066 1.00 92.06 379 ILE A N 1
ATOM 2980 C CA . ILE A 1 379 ? -42.945 28.136 90.010 1.00 92.06 379 ILE A CA 1
ATOM 2981 C C . ILE A 1 379 ? -42.714 28.596 91.459 1.00 92.06 379 ILE A C 1
ATOM 2983 O O . ILE A 1 379 ? -43.664 28.625 92.245 1.00 92.06 379 ILE A O 1
ATOM 2987 N N . ARG A 1 380 ? -41.477 28.959 91.825 1.00 90.94 380 ARG A N 1
ATOM 2988 C CA . ARG A 1 380 ? -41.136 29.452 93.169 1.00 90.94 380 ARG A CA 1
ATOM 2989 C C . ARG A 1 380 ? -41.803 30.797 93.457 1.00 90.94 380 ARG A C 1
ATOM 2991 O O . ARG A 1 380 ? -42.451 30.925 94.491 1.00 90.94 380 ARG A O 1
ATOM 2998 N N . GLU A 1 381 ? -41.709 31.752 92.538 1.00 90.31 381 GLU A N 1
ATOM 2999 C CA . GLU A 1 381 ? -42.357 33.065 92.639 1.00 90.31 381 GLU A CA 1
ATOM 3000 C C . GLU A 1 381 ? -43.878 32.939 92.717 1.00 90.31 381 GLU A C 1
ATOM 3002 O O . GLU A 1 381 ? -44.499 33.530 93.595 1.00 90.31 381 GLU A O 1
ATOM 3007 N N . ARG A 1 382 ? -44.492 32.087 91.885 1.00 88.19 382 ARG A N 1
ATOM 3008 C CA . ARG A 1 382 ? -45.936 31.823 91.935 1.00 88.19 382 ARG A CA 1
ATOM 3009 C C . ARG A 1 382 ? -46.362 31.226 93.277 1.00 88.19 382 ARG A C 1
ATOM 3011 O O . ARG A 1 382 ? -47.403 31.609 93.804 1.00 88.19 382 ARG A O 1
ATOM 3018 N N . ARG A 1 383 ? -45.574 30.311 93.858 1.00 88.62 383 ARG A N 1
ATOM 3019 C CA . ARG A 1 383 ? -45.834 29.763 95.204 1.00 88.62 383 ARG A CA 1
ATOM 3020 C C . ARG A 1 383 ? -45.729 30.839 96.285 1.00 88.62 383 ARG A C 1
ATOM 3022 O O . ARG A 1 383 ? -46.603 30.893 97.143 1.00 88.62 383 ARG A O 1
ATOM 3029 N N . LEU A 1 384 ? -44.709 31.696 96.224 1.00 88.69 384 LEU A N 1
ATOM 3030 C CA . LEU A 1 384 ? -44.534 32.814 97.158 1.00 88.69 384 LEU A CA 1
ATOM 3031 C C . LEU A 1 384 ? -45.682 33.827 97.049 1.00 88.69 384 LEU A C 1
ATOM 3033 O O . LEU A 1 384 ? -46.237 34.230 98.067 1.00 88.69 384 LEU A O 1
ATOM 3037 N N . PHE A 1 385 ? -46.105 34.167 95.831 1.00 86.25 385 PHE A N 1
ATOM 3038 C CA . PHE A 1 385 ? -47.246 35.050 95.592 1.00 86.25 385 PHE A CA 1
ATOM 3039 C C . PHE A 1 385 ? -48.556 34.463 96.136 1.00 86.25 385 PHE A C 1
ATOM 3041 O O . PHE A 1 385 ? -49.309 35.150 96.822 1.00 86.25 385 PHE A O 1
ATOM 3048 N N . LEU A 1 386 ? -48.820 33.173 95.894 1.00 84.56 386 LEU A N 1
ATOM 3049 C CA . LEU A 1 386 ? -49.991 32.487 96.451 1.00 84.56 386 LEU A CA 1
ATOM 3050 C C . LEU A 1 386 ? -49.949 32.417 97.988 1.00 84.56 386 LEU A C 1
ATOM 3052 O O . LEU A 1 386 ? -50.991 32.561 98.629 1.00 84.56 386 LEU A O 1
ATOM 3056 N N . ALA A 1 387 ? -48.767 32.231 98.585 1.00 81.94 387 ALA A N 1
ATOM 3057 C CA . ALA A 1 387 ? -48.581 32.257 100.036 1.00 81.94 387 ALA A CA 1
ATOM 3058 C C . ALA A 1 387 ? -48.826 33.658 100.629 1.00 81.94 387 ALA A C 1
ATOM 3060 O O . ALA A 1 387 ? -49.542 33.772 101.621 1.00 81.94 387 ALA A O 1
ATOM 3061 N N . SER A 1 388 ? -48.327 34.717 99.982 1.00 81.06 388 SER A N 1
ATOM 3062 C CA . SER A 1 388 ? -48.593 36.114 100.359 1.00 81.06 388 SER A CA 1
ATOM 3063 C C . SER A 1 388 ? -50.076 36.479 100.224 1.00 81.06 388 SER A C 1
ATOM 3065 O O . SER A 1 388 ? -50.650 37.085 101.127 1.00 81.06 388 SER A O 1
ATOM 3067 N N . LYS A 1 389 ? -50.759 36.036 99.157 1.00 78.75 389 LYS A N 1
ATOM 3068 C CA . LYS A 1 389 ? -52.217 36.211 99.039 1.00 78.75 389 LYS A CA 1
ATOM 3069 C C . LYS A 1 389 ? -52.974 35.495 100.158 1.00 78.75 389 LYS A C 1
ATOM 3071 O O . LYS A 1 389 ? -53.941 36.053 100.671 1.00 78.75 389 LYS A O 1
ATOM 3076 N N . ARG A 1 390 ? -52.543 34.289 100.557 1.00 72.62 390 ARG A N 1
ATOM 3077 C CA . ARG A 1 390 ? -53.111 33.585 101.719 1.00 72.62 390 ARG A CA 1
ATOM 3078 C C . ARG A 1 390 ? -52.885 34.370 103.012 1.00 72.62 390 ARG A C 1
ATOM 3080 O O . ARG A 1 390 ? -53.855 34.561 103.734 1.00 72.62 390 ARG A O 1
ATOM 3087 N N . SER A 1 391 ? -51.676 34.865 103.297 1.00 66.00 391 SER A N 1
ATOM 3088 C CA . SER A 1 391 ? -51.424 35.642 104.525 1.00 66.00 391 SER A CA 1
ATOM 3089 C C . SER A 1 391 ? -52.219 36.949 104.567 1.00 66.00 391 SER A C 1
ATOM 3091 O O . SER A 1 391 ? -52.811 37.254 105.598 1.00 66.00 391 SER A O 1
ATOM 3093 N N . ASN A 1 392 ? -52.319 37.671 103.445 1.00 64.94 392 ASN A N 1
ATOM 3094 C CA . ASN A 1 392 ? -53.146 38.878 103.346 1.00 64.94 392 ASN A CA 1
ATOM 3095 C C . ASN A 1 392 ? -54.636 38.564 103.542 1.00 64.94 392 ASN A C 1
ATOM 3097 O O . ASN A 1 392 ? -55.332 39.312 104.220 1.00 64.94 392 ASN A O 1
ATOM 3101 N N . PHE A 1 393 ? -55.130 37.434 103.025 1.00 62.44 393 PHE A N 1
ATOM 3102 C CA . PHE A 1 393 ? -56.504 36.988 103.274 1.00 62.44 393 PHE A CA 1
ATOM 3103 C C . PHE A 1 393 ? -56.758 36.674 104.761 1.00 62.44 393 PHE A C 1
ATOM 3105 O O . PHE A 1 393 ? -57.812 37.027 105.287 1.00 62.44 393 PHE A O 1
ATOM 3112 N N . TYR A 1 394 ? -55.791 36.074 105.469 1.00 58.44 394 TYR A N 1
ATOM 3113 C CA . TYR A 1 394 ? -55.879 35.858 106.921 1.00 58.44 394 TYR A CA 1
ATOM 3114 C C . TYR A 1 394 ? -55.805 37.165 107.726 1.00 58.44 394 TYR A C 1
ATOM 3116 O O . TYR A 1 394 ? -56.556 37.310 108.689 1.00 58.44 394 TYR A O 1
ATOM 3124 N N . GLN A 1 395 ? -54.970 38.132 107.325 1.00 59.06 395 GLN A N 1
ATOM 3125 C CA . GLN A 1 395 ? -54.914 39.456 107.960 1.00 59.06 395 GLN A CA 1
ATOM 3126 C C . GLN A 1 395 ? -56.215 40.245 107.780 1.00 59.06 395 GLN A C 1
ATOM 3128 O O . GLN A 1 395 ? -56.698 40.805 108.757 1.00 59.06 395 GLN A O 1
ATOM 3133 N N . ILE A 1 396 ? -56.819 40.231 106.586 1.00 59.31 396 ILE A N 1
ATOM 3134 C CA . ILE A 1 396 ? -58.116 40.882 106.319 1.00 59.31 396 ILE A CA 1
ATOM 3135 C C . ILE A 1 396 ? -59.238 40.234 107.146 1.00 59.31 396 ILE A C 1
ATOM 3137 O O . ILE A 1 396 ? -60.106 40.929 107.671 1.00 59.31 396 ILE A O 1
ATOM 3141 N N . LYS A 1 397 ? -59.211 38.905 107.323 1.00 54.38 397 LYS A N 1
ATOM 3142 C CA . LYS A 1 397 ? -60.140 38.220 108.235 1.00 54.38 397 LYS A CA 1
ATOM 3143 C C . LYS A 1 397 ? -59.924 38.659 109.687 1.00 54.38 397 LYS A C 1
ATOM 3145 O O . LYS A 1 397 ? -60.891 38.954 110.377 1.00 54.38 397 LYS A O 1
ATOM 3150 N N . HIS A 1 398 ? -58.678 38.746 110.150 1.00 56.00 398 HIS A N 1
ATOM 3151 C CA . HIS A 1 398 ? -58.370 39.154 111.525 1.00 56.00 398 HIS A CA 1
ATOM 3152 C C . HIS A 1 398 ? -58.706 40.622 111.827 1.00 56.00 398 HIS A C 1
ATOM 3154 O O . HIS A 1 398 ? -59.162 40.912 112.931 1.00 56.00 398 HIS A O 1
ATOM 3160 N N . THR A 1 399 ? -58.530 41.546 110.878 1.00 55.19 399 THR A N 1
ATOM 3161 C CA . THR A 1 399 ? -58.965 42.945 111.038 1.00 55.19 399 THR A CA 1
ATOM 3162 C C . THR A 1 399 ? -60.485 43.080 110.988 1.00 55.19 399 THR A C 1
ATOM 3164 O O . THR A 1 399 ? -61.042 43.858 111.756 1.00 55.19 399 THR A O 1
ATOM 3167 N N . SER A 1 400 ? -61.168 42.262 110.179 1.00 50.94 400 SER A N 1
ATOM 3168 C CA . SER A 1 400 ? -62.631 42.163 110.184 1.00 50.94 400 SER A CA 1
ATOM 3169 C C . SER A 1 400 ? -63.173 41.692 111.539 1.00 50.94 400 SER A C 1
ATOM 3171 O O . SER A 1 400 ? -64.072 42.336 112.064 1.00 50.94 400 SER A O 1
ATOM 3173 N N . TYR A 1 401 ? -62.606 40.651 112.161 1.00 52.19 401 TYR A N 1
ATOM 3174 C CA . TYR A 1 401 ? -63.060 40.199 113.487 1.00 52.19 401 TYR A CA 1
ATOM 3175 C C . TYR A 1 401 ? -62.732 41.184 114.620 1.00 52.19 401 TYR A C 1
ATOM 3177 O O . TYR A 1 401 ? -63.485 41.262 115.586 1.00 52.19 401 TYR A O 1
ATOM 3185 N N . ARG A 1 402 ? -61.651 41.966 114.507 1.00 50.31 402 ARG A N 1
ATOM 3186 C CA . ARG A 1 402 ? -61.296 42.979 115.516 1.00 50.31 402 ARG A CA 1
ATOM 3187 C C . ARG A 1 402 ? -62.226 44.199 115.479 1.00 50.31 402 ARG A C 1
ATOM 3189 O O . ARG A 1 402 ? -62.487 44.777 116.522 1.00 50.31 402 ARG A O 1
ATOM 3196 N N . SER A 1 403 ? -62.785 44.530 114.312 1.00 49.62 403 SER A N 1
ATOM 3197 C CA . SER A 1 403 ? -63.739 45.638 114.154 1.00 49.62 403 SER A CA 1
ATOM 3198 C C . SER A 1 403 ? -65.135 45.364 114.737 1.00 49.62 403 SER A C 1
ATOM 3200 O O . SER A 1 403 ? -65.901 46.308 114.892 1.00 49.62 403 SER A O 1
ATOM 3202 N N . TYR A 1 404 ? -65.483 44.110 115.053 1.00 51.03 404 TYR A N 1
ATOM 3203 C CA . TYR A 1 404 ? -66.776 43.751 115.662 1.00 51.03 404 TYR A CA 1
ATOM 3204 C C . TYR A 1 404 ? -66.708 43.537 117.183 1.00 51.03 404 TYR A C 1
ATOM 3206 O O . TYR A 1 404 ? -67.724 43.219 117.787 1.00 51.03 404 TYR A O 1
ATOM 3214 N N . ALA A 1 405 ? -65.534 43.687 117.803 1.00 52.38 405 ALA A N 1
ATOM 3215 C CA . ALA A 1 405 ? -65.346 43.496 119.245 1.00 52.38 405 ALA A CA 1
ATOM 3216 C C . ALA A 1 405 ? -65.231 44.816 120.039 1.00 52.38 405 ALA A C 1
ATOM 3218 O O . ALA A 1 405 ? -65.018 44.774 121.246 1.00 52.38 405 ALA A O 1
ATOM 3219 N N . GLU A 1 406 ? -65.366 45.972 119.378 1.00 50.66 406 GLU A N 1
ATOM 3220 C CA . GLU A 1 406 ? -65.323 47.312 119.995 1.00 50.66 406 GLU A CA 1
ATOM 3221 C C . GLU A 1 406 ? -66.662 48.077 119.880 1.00 50.66 406 GLU A C 1
ATOM 3223 O O . GLU A 1 406 ? -66.675 49.306 119.902 1.00 50.66 406 GLU A O 1
ATOM 3228 N N . TYR A 1 407 ? -67.793 47.365 119.798 1.00 45.38 407 TYR A N 1
ATOM 3229 C CA . TYR A 1 407 ? -69.140 47.935 119.957 1.00 45.38 407 TYR A CA 1
ATOM 3230 C C . TYR A 1 407 ? -69.966 47.166 120.981 1.00 45.38 407 TYR A C 1
ATOM 3232 O O . TYR A 1 407 ? -69.953 45.914 120.914 1.00 45.38 407 TYR A O 1
#

Secondary structure (DSSP, 8-state):
-BEEE--BTTTBEEETTEEESHHHHHHHHHHHHHH-EETTTTEE---BSSB-TTSSBSB-S-HHHHHH-GGG-SEEES----TT--EETTEEP-------------PPPPHHHHHHHHHHHHHHHHHHHHHHHHHHHHHHHHHHHHHTTT-TTTS-SSHHHHHHHHHHHHHHHHTT---SSS---SHHHHHHHHHHHHHHHHHHHHHHHHHHHHHHHHHHHHHT---TTT-EEEEETTSHHHHHHHHTT-EEEEE---S--SHHHHHHHHHHHTHHHHHHHHHHH--------S------TTT-TTSHHHHHHHHHHHHHHHHHHHHHHHHHHHHHHHHHHHHHHHHHHHHHHHHHHHHHHHHHHHHHHHHHHHHHHHHHHHHHHHHHHHHHHHHHHHHHHHTTS--

Organism: NCBI:txid174260

Radius of gyration: 54.61 Å; chains: 1; bounding box: 113×69×187 Å

InterPro domains:
  IPR013099 Potassium channel domain [PF07885] (132-215)
  IPR028325 Voltage-gated potassium channel [PTHR11537] (127-218)

pLDDT: mean 76.45, std 15.57, range [34.59, 95.31]